Protein AF-A0A8T4YMQ1-F1 (afdb_monomer)

Structure (mmCIF, N/CA/C/O backbone):
data_AF-A0A8T4YMQ1-F1
#
_entry.id   AF-A0A8T4YMQ1-F1
#
loop_
_atom_site.group_PDB
_atom_site.id
_atom_site.type_symbol
_atom_site.label_atom_id
_atom_site.label_alt_id
_atom_site.label_comp_id
_atom_site.label_asym_id
_atom_site.label_entity_id
_atom_site.label_seq_id
_atom_site.pdbx_PDB_ins_code
_atom_site.Cartn_x
_atom_site.Cartn_y
_atom_site.Cartn_z
_atom_site.occupancy
_atom_site.B_iso_or_equiv
_atom_site.auth_seq_id
_atom_site.auth_comp_id
_atom_site.auth_asym_id
_atom_site.auth_atom_id
_atom_site.pdbx_PDB_model_num
ATOM 1 N N . MET A 1 1 ? -55.811 31.819 -34.730 1.00 54.09 1 MET A N 1
ATOM 2 C CA . MET A 1 1 ? -54.426 31.573 -35.201 1.00 54.09 1 MET A CA 1
ATOM 3 C C . MET A 1 1 ? -54.464 30.819 -36.521 1.00 54.09 1 MET A C 1
ATOM 5 O O . MET A 1 1 ? -55.222 29.864 -36.634 1.00 54.09 1 MET A O 1
ATOM 9 N N . LYS A 1 2 ? -53.715 31.269 -37.536 1.00 55.06 2 LYS A N 1
ATOM 10 C CA . LYS A 1 2 ? -53.659 30.602 -38.849 1.00 55.06 2 LYS A CA 1
ATOM 11 C C . LYS A 1 2 ? -52.972 29.236 -38.677 1.00 55.06 2 LYS A C 1
ATOM 13 O O . LYS A 1 2 ? -51.932 29.179 -38.029 1.00 55.06 2 LYS A O 1
ATOM 18 N N . LYS A 1 3 ? -53.533 28.169 -39.266 1.00 50.53 3 LYS A N 1
ATOM 19 C CA . LYS A 1 3 ? -53.013 26.779 -39.247 1.00 50.53 3 LYS A CA 1
ATOM 20 C C . LYS A 1 3 ? -51.470 26.625 -39.308 1.00 50.53 3 LYS A C 1
ATOM 22 O O . LYS A 1 3 ? -50.974 25.787 -38.560 1.00 50.53 3 LYS A O 1
ATOM 27 N N . PRO A 1 4 ? -50.691 27.421 -40.075 1.00 59.78 4 PRO A N 1
ATOM 28 C CA . PRO A 1 4 ? -49.224 27.312 -40.068 1.00 59.78 4 PRO A CA 1
ATOM 29 C C . PRO A 1 4 ? -48.545 27.658 -38.731 1.00 59.78 4 PRO A C 1
ATOM 31 O O . PRO A 1 4 ? -47.514 27.079 -38.412 1.00 59.78 4 PRO A O 1
ATOM 34 N N . VAL A 1 5 ? -49.120 28.547 -37.913 1.00 65.06 5 VAL A N 1
ATOM 35 C CA . VAL A 1 5 ? -48.520 28.957 -36.625 1.00 65.06 5 VAL A CA 1
ATOM 36 C C . VAL A 1 5 ? -48.654 27.856 -35.572 1.00 65.06 5 VAL A C 1
ATOM 38 O O . VAL A 1 5 ? -47.758 27.668 -34.757 1.00 65.06 5 VAL A O 1
ATOM 41 N N . ILE A 1 6 ? -49.752 27.095 -35.616 1.00 68.94 6 ILE A N 1
ATOM 42 C CA . ILE A 1 6 ? -49.962 25.951 -34.719 1.00 68.94 6 ILE A CA 1
ATOM 43 C C . ILE A 1 6 ? -48.969 24.841 -35.066 1.00 68.94 6 ILE A C 1
ATOM 45 O O . ILE A 1 6 ? -48.294 24.359 -34.170 1.00 68.94 6 ILE A O 1
ATOM 49 N N . ALA A 1 7 ? -48.800 24.513 -36.352 1.00 68.75 7 ALA A N 1
ATOM 50 C CA . ALA A 1 7 ? -47.840 23.497 -36.786 1.00 68.75 7 ALA A CA 1
ATOM 51 C C . ALA A 1 7 ? -46.390 23.844 -36.398 1.00 68.75 7 ALA A C 1
ATOM 53 O O . ALA A 1 7 ? -45.648 22.970 -35.958 1.00 68.75 7 ALA A O 1
ATOM 54 N N . MET A 1 8 ? -46.008 25.122 -36.498 1.00 67.06 8 MET A N 1
ATOM 55 C CA . MET A 1 8 ? -44.678 25.585 -36.100 1.00 67.06 8 MET A CA 1
ATOM 56 C C . MET A 1 8 ? -44.476 25.502 -34.580 1.00 67.06 8 MET A C 1
ATOM 58 O O . MET A 1 8 ? -43.445 25.017 -34.134 1.00 67.06 8 MET A O 1
ATOM 62 N N . LEU A 1 9 ? -45.478 25.879 -33.778 1.00 65.69 9 LEU A N 1
ATOM 63 C CA . LEU A 1 9 ? -45.426 25.730 -32.318 1.00 65.69 9 LEU A CA 1
ATOM 64 C C . LEU A 1 9 ? -45.374 24.258 -31.884 1.00 65.69 9 LEU A C 1
ATOM 66 O O . LEU A 1 9 ? -44.617 23.925 -30.978 1.00 65.69 9 LEU A O 1
ATOM 70 N N . THR A 1 10 ? -46.123 23.364 -32.536 1.00 67.31 10 THR A N 1
ATOM 71 C CA . THR A 1 10 ? -46.096 21.927 -32.215 1.00 67.31 10 THR A CA 1
ATOM 72 C C . THR A 1 10 ? -44.752 21.293 -32.580 1.00 67.31 10 THR A C 1
ATOM 74 O O . THR A 1 10 ? -44.217 20.522 -31.790 1.00 67.31 10 THR A O 1
ATOM 77 N N . ALA A 1 11 ? -44.161 21.661 -33.723 1.00 65.75 11 ALA A N 1
ATOM 78 C CA . ALA A 1 11 ? -42.834 21.188 -34.118 1.00 65.75 11 ALA A CA 1
ATOM 79 C C . ALA A 1 11 ? -41.735 21.677 -33.158 1.00 65.75 11 ALA A C 1
ATOM 81 O O . ALA A 1 11 ? -40.891 20.885 -32.744 1.00 65.75 11 ALA A O 1
ATOM 82 N N . THR A 1 12 ? -41.779 22.944 -32.731 1.00 63.06 12 THR A N 1
ATOM 83 C CA . THR A 1 12 ? -40.809 23.490 -31.768 1.00 63.06 12 THR A CA 1
ATOM 84 C C . THR A 1 12 ? -40.932 22.831 -30.396 1.00 63.06 12 THR A C 1
ATOM 86 O O . THR A 1 12 ? -39.914 22.505 -29.794 1.00 63.06 12 THR A O 1
ATOM 89 N N . VAL A 1 13 ? -42.150 22.567 -29.908 1.00 67.75 13 VAL A N 1
ATOM 90 C CA . VAL A 1 13 ? -42.347 21.861 -28.629 1.00 67.75 13 VAL A CA 1
ATOM 91 C C . VAL A 1 13 ? -41.792 20.439 -28.698 1.00 67.75 13 VAL A C 1
ATOM 93 O O . VAL A 1 13 ? -41.112 20.022 -27.766 1.00 67.75 13 VAL A O 1
ATOM 96 N N . ILE A 1 14 ? -41.988 19.714 -29.804 1.00 68.56 14 ILE A N 1
ATOM 97 C CA . ILE A 1 14 ? -41.432 18.363 -29.978 1.00 68.56 14 ILE A CA 1
ATOM 98 C C . ILE A 1 14 ? -39.895 18.402 -29.995 1.00 68.56 14 ILE A C 1
ATOM 100 O O . ILE A 1 14 ? -39.263 17.637 -29.271 1.00 68.56 14 ILE A O 1
ATOM 104 N N . VAL A 1 15 ? -39.279 19.331 -30.733 1.00 61.62 15 VAL A N 1
ATOM 105 C CA . VAL A 1 15 ? -37.809 19.459 -30.797 1.00 61.62 15 VAL A CA 1
ATOM 106 C C . VAL A 1 15 ? -37.204 19.852 -29.442 1.00 61.62 15 VAL A C 1
ATOM 108 O O . VAL A 1 15 ? -36.196 19.277 -29.037 1.00 61.62 15 VAL A O 1
ATOM 111 N N . VAL A 1 16 ? -37.840 20.758 -28.691 1.00 59.41 16 VAL A N 1
ATOM 112 C CA . VAL A 1 16 ? -37.402 21.132 -27.332 1.00 59.41 16 VAL A CA 1
ATOM 113 C C . VAL A 1 16 ? -37.597 19.978 -26.337 1.00 59.41 16 VAL A C 1
ATOM 115 O O . VAL A 1 16 ? -36.776 19.804 -25.440 1.00 59.41 16 VAL A O 1
ATOM 118 N N . SER A 1 17 ? -38.619 19.137 -26.530 1.00 59.69 17 SER A N 1
ATOM 119 C CA . SER A 1 17 ? -38.844 17.939 -25.705 1.00 59.69 17 SER A CA 1
ATOM 120 C C . SER A 1 17 ? -37.750 16.885 -25.900 1.00 59.69 17 SER A C 1
ATOM 122 O O . SER A 1 17 ? -37.324 16.266 -24.930 1.00 59.69 17 SER A O 1
ATOM 124 N N . PHE A 1 18 ? -37.258 16.707 -27.132 1.00 55.28 18 PHE A N 1
ATOM 125 C CA . PHE A 1 18 ? -36.148 15.791 -27.420 1.00 55.28 18 PHE A CA 1
ATOM 126 C C . PHE A 1 18 ? -34.787 16.345 -26.968 1.00 55.28 18 PHE A C 1
ATOM 128 O O . PHE A 1 18 ? -33.984 15.591 -26.424 1.00 55.28 18 PHE A O 1
ATOM 135 N N . LEU A 1 19 ? -34.550 17.657 -27.105 1.00 52.97 19 LEU A N 1
ATOM 136 C CA . LEU A 1 19 ? -33.328 18.310 -26.608 1.00 52.97 19 LEU A CA 1
ATOM 137 C C . LEU A 1 19 ? -33.226 18.288 -25.075 1.00 52.97 19 LEU A C 1
ATOM 139 O O . LEU A 1 19 ? -32.130 18.139 -24.535 1.00 52.97 19 LEU A O 1
ATOM 143 N N . GLY A 1 20 ? -34.356 18.387 -24.367 1.00 48.97 20 GLY A N 1
ATOM 144 C CA . GLY A 1 20 ? -34.393 18.286 -22.908 1.00 48.97 20 GLY A CA 1
ATOM 145 C C . GLY A 1 20 ? -33.883 16.938 -22.392 1.00 48.97 20 GLY A C 1
ATOM 146 O O . GLY A 1 20 ? -33.088 16.907 -21.462 1.00 48.97 20 GLY A O 1
ATOM 147 N N . VAL A 1 21 ? -34.257 15.821 -23.026 1.00 49.34 21 VAL A N 1
ATOM 148 C CA . VAL A 1 21 ? -33.824 14.479 -22.583 1.00 49.34 21 VAL A CA 1
ATOM 149 C C . VAL A 1 21 ? -32.328 14.247 -22.847 1.00 49.34 21 VAL A C 1
ATOM 151 O O . VAL A 1 21 ? -31.651 13.631 -22.024 1.00 49.34 21 VAL A O 1
ATOM 154 N N . SER A 1 22 ? -31.768 14.809 -23.926 1.00 47.97 22 SER A N 1
ATOM 155 C CA . SER A 1 22 ? -30.318 14.755 -24.176 1.00 47.97 22 SER A CA 1
ATOM 156 C C . SER A 1 22 ? -29.497 15.651 -23.241 1.00 47.97 22 SER A C 1
ATOM 158 O O . SER A 1 22 ? -28.359 15.316 -22.937 1.00 47.97 22 SER A O 1
ATOM 160 N N . LEU A 1 23 ? -30.061 16.764 -22.753 1.00 43.88 23 LEU A N 1
ATOM 161 C CA . LEU A 1 23 ? -29.373 17.686 -21.833 1.00 43.88 23 LEU A CA 1
ATOM 162 C C . LEU A 1 23 ? -29.416 17.230 -20.362 1.00 43.88 23 LEU A C 1
ATOM 164 O O . LEU A 1 23 ? -28.674 17.764 -19.543 1.00 43.88 23 LEU A O 1
ATOM 168 N N . PHE A 1 24 ? -30.251 16.236 -20.034 1.00 41.31 24 PHE A N 1
ATOM 169 C CA . PHE A 1 24 ? -30.356 15.624 -18.700 1.00 41.31 24 PHE A CA 1
ATOM 170 C C . PHE A 1 24 ? -30.042 14.124 -18.693 1.00 41.31 24 PHE A C 1
ATOM 172 O O . PHE A 1 24 ? -30.395 13.422 -17.746 1.00 41.31 24 PHE A O 1
ATOM 179 N N . SER A 1 25 ? -29.362 13.617 -19.723 1.00 35.53 25 SER A N 1
ATOM 180 C CA . SER A 1 25 ? -28.758 12.290 -19.643 1.00 35.53 25 SER A CA 1
ATOM 181 C C . SER A 1 25 ? -27.568 12.372 -18.687 1.00 35.53 25 SER A C 1
ATOM 183 O O . SER A 1 25 ? -26.440 12.624 -19.098 1.00 35.53 25 SER A O 1
ATOM 185 N N . GLN A 1 26 ? -27.829 12.212 -17.387 1.00 32.38 26 GLN A N 1
ATOM 186 C CA . GLN A 1 26 ? -26.787 11.788 -16.461 1.00 32.38 26 GLN A CA 1
ATOM 187 C C . GLN A 1 26 ? -26.251 10.471 -17.015 1.00 32.38 26 GLN A C 1
ATOM 189 O O . GLN A 1 26 ? -27.023 9.537 -17.240 1.00 32.38 26 GLN A O 1
ATOM 194 N N . THR A 1 27 ? -24.954 10.407 -17.295 1.00 35.75 27 THR A N 1
ATOM 195 C CA . THR A 1 27 ? -24.283 9.135 -17.539 1.00 35.75 27 THR A CA 1
ATOM 196 C C . THR A 1 27 ? -24.505 8.291 -16.292 1.00 35.75 27 THR A C 1
ATOM 198 O O . THR A 1 27 ? -23.909 8.551 -15.249 1.00 35.75 27 THR A O 1
ATOM 201 N N . VAL A 1 28 ? -25.436 7.342 -16.360 1.00 34.12 28 VAL A N 1
ATOM 202 C CA . VAL A 1 28 ? -25.609 6.348 -15.307 1.00 34.12 28 VAL A CA 1
ATOM 203 C C . VAL A 1 28 ? -24.351 5.497 -15.366 1.00 34.12 28 VAL A C 1
ATOM 205 O O . VAL A 1 28 ? -24.197 4.689 -16.279 1.00 34.12 28 VAL A O 1
ATOM 208 N N . GLN A 1 29 ? -23.416 5.744 -14.450 1.00 50.12 29 GLN A N 1
ATOM 209 C CA . GLN A 1 29 ? -22.261 4.879 -14.262 1.00 50.12 29 GLN A CA 1
ATOM 210 C C . GLN A 1 29 ? -22.806 3.491 -13.938 1.00 50.12 29 GLN A C 1
ATOM 212 O O . GLN A 1 29 ? -23.599 3.332 -13.004 1.00 50.12 29 GLN A O 1
ATOM 217 N N . ALA A 1 30 ? -22.464 2.504 -14.764 1.00 56.97 30 ALA A N 1
ATOM 218 C CA . ALA A 1 30 ? -22.796 1.128 -14.448 1.00 56.97 30 ALA A CA 1
ATOM 219 C C . ALA A 1 30 ? -22.155 0.807 -13.095 1.00 56.97 30 ALA A C 1
ATOM 221 O O . ALA A 1 30 ? -20.978 1.092 -12.886 1.00 56.97 30 ALA A O 1
ATOM 222 N N . ALA A 1 31 ? -22.946 0.279 -12.162 1.00 76.94 31 ALA A N 1
ATOM 223 C CA . ALA A 1 31 ? -22.395 -0.203 -10.907 1.00 76.94 31 ALA A CA 1
ATOM 224 C C . ALA A 1 31 ? -21.351 -1.281 -11.214 1.00 76.94 31 ALA A C 1
ATOM 226 O O . ALA A 1 31 ? -21.578 -2.122 -12.092 1.00 76.94 31 ALA A O 1
ATOM 227 N N . ASP A 1 32 ? -20.230 -1.251 -10.495 1.00 91.38 32 ASP A N 1
ATOM 228 C CA . ASP A 1 32 ? -19.186 -2.249 -10.674 1.00 91.38 32 ASP A CA 1
ATOM 229 C C . ASP A 1 32 ? -19.767 -3.674 -10.541 1.00 91.38 32 ASP A C 1
ATOM 231 O O . ASP A 1 32 ? -20.622 -3.928 -9.681 1.00 91.38 32 ASP A O 1
ATOM 235 N N . PRO A 1 33 ? -19.297 -4.638 -11.351 1.00 94.56 33 PRO A N 1
ATOM 236 C CA . PRO A 1 33 ? -19.770 -6.012 -11.281 1.00 94.56 33 PRO A CA 1
ATOM 237 C C . PRO A 1 33 ? -19.671 -6.604 -9.871 1.00 94.56 33 PRO A C 1
ATOM 239 O O . PRO A 1 33 ? -18.627 -6.552 -9.225 1.00 94.56 33 PRO A O 1
ATOM 242 N N . THR A 1 34 ? -20.729 -7.277 -9.409 1.00 94.19 34 THR A N 1
ATOM 243 C CA . THR A 1 34 ? -20.731 -7.926 -8.083 1.00 94.19 34 THR A CA 1
ATOM 244 C C . THR A 1 34 ? -19.609 -8.950 -7.921 1.00 94.19 34 THR A C 1
ATOM 246 O O . THR A 1 34 ? -19.061 -9.091 -6.835 1.00 94.19 34 THR A O 1
ATOM 249 N N . ALA A 1 35 ? -19.218 -9.621 -9.009 1.00 96.00 35 ALA A N 1
ATOM 250 C CA . ALA A 1 35 ? -18.123 -10.590 -9.017 1.00 96.00 35 ALA A CA 1
ATOM 251 C C . ALA A 1 35 ? -16.736 -9.974 -8.753 1.00 96.00 35 ALA A C 1
ATOM 253 O O . ALA A 1 35 ? -15.778 -10.712 -8.540 1.00 96.00 35 ALA A O 1
ATOM 254 N N . TRP A 1 36 ? -16.604 -8.644 -8.784 1.00 97.56 36 TRP A N 1
ATOM 255 C CA . TRP A 1 36 ? -15.357 -7.967 -8.439 1.00 97.56 36 TRP A CA 1
ATOM 256 C C . TRP A 1 36 ? -15.126 -7.863 -6.940 1.00 97.56 36 TRP A C 1
ATOM 258 O O . TRP A 1 36 ? -14.026 -7.495 -6.555 1.00 97.56 36 TRP A O 1
ATOM 268 N N . TYR A 1 37 ? -16.118 -8.164 -6.103 1.00 98.12 37 TYR A N 1
ATOM 269 C CA . TYR A 1 37 ? -16.034 -7.912 -4.671 1.00 98.12 37 TYR A CA 1
ATOM 270 C C . TYR A 1 37 ? -16.446 -9.118 -3.844 1.00 98.12 37 TYR A C 1
ATOM 272 O O . TYR A 1 37 ? -17.265 -9.946 -4.253 1.00 98.12 37 TYR A O 1
ATOM 280 N N . MET A 1 38 ? -15.897 -9.187 -2.638 1.00 97.81 38 MET A N 1
ATOM 281 C CA . MET A 1 38 ? -16.233 -10.196 -1.653 1.00 97.81 38 MET A CA 1
ATOM 282 C C . MET A 1 38 ? -16.312 -9.578 -0.262 1.00 97.81 38 MET A C 1
ATOM 284 O O . MET A 1 38 ? -15.494 -8.744 0.098 1.00 97.81 38 MET A O 1
ATOM 288 N N . THR A 1 39 ? -17.282 -10.037 0.529 1.00 98.12 39 THR A N 1
ATOM 289 C CA . THR A 1 39 ? -17.375 -9.745 1.963 1.00 98.12 39 THR A CA 1
ATOM 290 C C . THR A 1 39 ? -17.305 -11.056 2.731 1.00 98.12 39 THR A C 1
ATOM 292 O O . THR A 1 39 ? -18.052 -11.990 2.426 1.00 98.12 39 THR A O 1
ATOM 295 N N . VAL A 1 40 ? -16.462 -11.109 3.758 1.00 98.38 40 VAL A N 1
ATOM 296 C CA . VAL A 1 40 ? -16.282 -12.264 4.638 1.00 98.38 40 VAL A CA 1
ATOM 297 C C . VAL A 1 40 ? -16.519 -11.838 6.083 1.00 98.38 40 VAL A C 1
ATOM 299 O O . VAL A 1 40 ? -15.904 -10.898 6.580 1.00 98.38 40 VAL A O 1
ATOM 302 N N . ASN A 1 41 ? -17.417 -12.542 6.774 1.00 97.88 41 ASN A N 1
ATOM 303 C CA . ASN A 1 41 ? -17.708 -12.285 8.184 1.00 97.88 41 ASN A CA 1
ATOM 304 C C . ASN A 1 41 ? -16.766 -13.084 9.091 1.00 97.88 41 ASN A C 1
ATOM 306 O O . ASN A 1 41 ? -16.548 -14.280 8.875 1.00 97.88 41 ASN A O 1
ATOM 310 N N . GLY A 1 42 ? -16.263 -12.429 10.131 1.00 97.25 42 GLY A N 1
ATOM 311 C CA . GLY A 1 42 ? -15.694 -13.072 11.304 1.00 97.25 42 GLY A CA 1
ATOM 312 C C . GLY A 1 42 ? -16.782 -13.650 12.205 1.00 97.25 42 GLY A C 1
ATOM 313 O O . GLY A 1 42 ? -17.967 -13.350 12.064 1.00 97.25 42 GLY A O 1
ATOM 314 N N . VAL A 1 43 ? -16.357 -14.507 13.124 1.00 96.06 43 VAL A N 1
ATOM 315 C CA . VAL A 1 43 ? -17.201 -15.270 14.052 1.00 96.06 43 VAL A CA 1
ATOM 316 C C . VAL A 1 43 ? -16.622 -15.287 15.473 1.00 96.06 43 VAL A C 1
ATOM 318 O O . VAL A 1 43 ? -17.025 -16.109 16.287 1.00 96.06 43 VAL A O 1
ATOM 321 N N . LEU A 1 44 ? -15.668 -14.404 15.793 1.00 95.06 44 LEU A N 1
ATOM 322 C CA . LEU A 1 44 ? -15.047 -14.317 17.122 1.00 95.06 44 LEU A CA 1
ATOM 323 C C . LEU A 1 44 ? -16.078 -14.095 18.245 1.00 95.06 44 LEU A C 1
ATOM 325 O O . LEU A 1 44 ? -15.938 -14.654 19.324 1.00 95.06 44 LEU A O 1
ATOM 329 N N . ASP A 1 45 ? -17.132 -13.324 17.993 1.00 93.88 45 ASP A N 1
ATOM 330 C CA . ASP A 1 45 ? -18.218 -13.056 18.950 1.00 93.88 45 ASP A CA 1
ATOM 331 C C . ASP A 1 45 ? -19.110 -14.264 19.279 1.00 93.88 45 ASP A C 1
ATOM 333 O O . ASP A 1 45 ? -19.838 -14.251 20.273 1.00 93.88 45 ASP A O 1
ATOM 337 N N . SER A 1 46 ? -19.055 -15.310 18.457 1.00 92.38 46 SER A N 1
ATOM 338 C CA . SER A 1 46 ? -19.829 -16.545 18.614 1.00 92.38 46 SER A CA 1
ATOM 339 C C . SER A 1 46 ? -18.953 -17.796 18.738 1.00 92.38 46 SER A C 1
ATOM 341 O O . SER A 1 46 ? -19.480 -18.896 18.925 1.00 92.38 46 SER A O 1
ATOM 343 N N . ASP A 1 47 ? -17.627 -17.648 18.670 1.00 88.19 47 ASP A N 1
ATOM 344 C CA . ASP A 1 47 ? -16.679 -18.747 18.818 1.00 88.19 47 ASP A CA 1
ATOM 345 C C . ASP A 1 47 ? -16.652 -19.244 20.267 1.00 88.19 47 ASP A C 1
ATOM 347 O O . ASP A 1 47 ? -16.506 -18.485 21.223 1.00 88.19 47 ASP A O 1
ATOM 351 N N . THR A 1 48 ? -16.780 -20.557 20.444 1.00 81.50 48 THR A N 1
ATOM 352 C CA . THR A 1 48 ? -16.868 -21.175 21.774 1.00 81.50 48 THR A CA 1
ATOM 353 C C . THR A 1 48 ? -15.506 -21.569 22.352 1.00 81.50 48 THR A C 1
ATOM 355 O O . THR A 1 48 ? -15.453 -22.148 23.438 1.00 81.50 48 THR A O 1
ATOM 358 N N . TYR A 1 49 ? -14.398 -21.323 21.640 1.00 72.38 49 TYR A N 1
ATOM 359 C CA . TYR A 1 49 ? -13.056 -21.621 22.141 1.00 72.38 49 TYR A CA 1
ATOM 360 C C . TYR A 1 49 ? -12.552 -20.478 23.027 1.00 72.38 49 TYR A C 1
ATOM 362 O O . TYR A 1 49 ? -12.238 -19.383 22.572 1.00 72.38 49 TYR A O 1
ATOM 370 N N . VAL A 1 50 ? -12.448 -20.760 24.324 1.00 64.88 50 VAL A N 1
ATOM 371 C CA . VAL A 1 50 ? -12.107 -19.776 25.359 1.00 64.88 50 VAL A CA 1
ATOM 372 C C . VAL A 1 50 ? -10.589 -19.644 25.494 1.00 64.88 50 VAL A C 1
ATOM 374 O O . VAL A 1 50 ? -9.997 -20.242 26.388 1.00 64.88 50 VAL A O 1
ATOM 377 N N . LEU A 1 51 ? -9.946 -18.902 24.589 1.00 77.25 51 LEU A N 1
ATOM 378 C CA . LEU A 1 51 ? -8.522 -18.531 24.698 1.00 77.25 51 LEU A CA 1
ATOM 379 C C . LEU A 1 51 ? -8.208 -17.104 24.208 1.00 77.25 51 LEU A C 1
ATOM 381 O O . LEU A 1 51 ? -7.042 -16.734 24.133 1.00 77.25 51 LEU A O 1
ATOM 385 N N . TYR A 1 52 ? -9.220 -16.293 23.884 1.00 86.50 52 TYR A N 1
ATOM 386 C CA . TYR A 1 52 ? -9.021 -14.907 23.456 1.00 86.50 52 TYR A CA 1
ATOM 387 C C . TYR A 1 52 ? -9.113 -13.960 24.668 1.00 86.50 52 TYR A C 1
ATOM 389 O O . TYR A 1 52 ? -10.187 -13.880 25.266 1.00 86.50 52 TYR A O 1
ATOM 397 N N . PRO A 1 53 ? -8.025 -13.277 25.077 1.00 91.44 53 PRO A N 1
ATOM 398 C CA . PRO A 1 53 ? -7.987 -12.550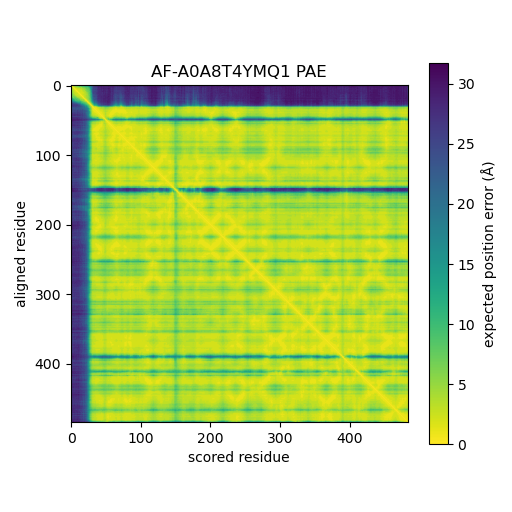 26.351 1.00 91.44 53 PRO A CA 1
ATOM 399 C C . PRO A 1 53 ? -8.668 -11.171 26.318 1.00 91.44 53 PRO A C 1
ATOM 401 O O . PRO A 1 53 ? -8.817 -10.547 27.366 1.00 91.44 53 PRO A O 1
ATOM 404 N N . TYR A 1 54 ? -9.102 -10.714 25.141 1.00 93.94 54 TYR A N 1
ATOM 405 C CA . TYR A 1 54 ? -9.738 -9.411 24.927 1.00 93.94 54 TYR A CA 1
ATOM 406 C C . TYR A 1 54 ? -11.224 -9.546 24.570 1.00 93.94 54 TYR A C 1
ATOM 408 O O . TYR A 1 54 ? -11.776 -10.646 24.502 1.00 93.94 54 TYR A O 1
ATOM 416 N N . ALA A 1 55 ? -11.902 -8.421 24.325 1.00 93.56 55 ALA A N 1
ATOM 417 C CA . ALA A 1 55 ? -13.314 -8.416 23.954 1.00 93.56 55 ALA A CA 1
ATOM 418 C C . ALA A 1 55 ? -13.568 -9.255 22.689 1.00 93.56 55 ALA A C 1
ATOM 420 O O . ALA A 1 55 ? -13.024 -8.968 21.621 1.00 93.56 55 ALA A O 1
ATOM 421 N N . SER A 1 56 ? -14.423 -10.271 22.787 1.00 94.00 56 SER A N 1
ATOM 422 C CA . SER A 1 56 ? -14.776 -11.146 21.664 1.00 94.00 56 SER A CA 1
ATOM 423 C C . SER A 1 56 ? -15.789 -10.458 20.745 1.00 94.00 56 SER A C 1
ATOM 425 O O . SER A 1 56 ? -16.990 -10.693 20.827 1.00 94.00 56 SER A O 1
ATOM 427 N N . LYS A 1 57 ? -15.308 -9.546 19.898 1.00 95.31 57 LYS A N 1
ATOM 428 C CA . LYS A 1 57 ? -16.101 -8.869 18.865 1.00 95.31 57 LYS A CA 1
ATOM 429 C C . LYS A 1 57 ? -15.564 -9.236 17.489 1.00 95.31 57 LYS A C 1
ATOM 431 O O . LYS A 1 57 ? -14.351 -9.278 17.292 1.00 95.31 57 LYS A O 1
ATOM 436 N N . SER A 1 58 ? -16.468 -9.493 16.553 1.00 96.44 58 SER A N 1
ATOM 437 C CA . SER A 1 58 ? -16.110 -9.940 15.210 1.00 96.44 58 SER A CA 1
ATOM 438 C C . SER A 1 58 ? -15.669 -8.792 14.308 1.00 96.44 58 SER A C 1
ATOM 440 O O . SER A 1 58 ? -16.219 -7.689 14.352 1.00 96.44 58 SER A O 1
ATOM 442 N N . LEU A 1 59 ? -14.688 -9.100 13.464 1.00 97.50 59 LEU A N 1
ATOM 443 C CA . LEU A 1 59 ? -14.298 -8.300 12.313 1.00 97.50 59 LEU A CA 1
ATOM 444 C C . LEU A 1 59 ? -15.048 -8.800 11.073 1.00 97.50 59 LEU A C 1
ATOM 446 O O . LEU A 1 59 ? -15.314 -9.993 10.950 1.00 97.50 59 LEU A O 1
ATOM 450 N N . LYS A 1 60 ? -15.379 -7.921 10.140 1.00 98.19 60 LYS A N 1
ATOM 451 C CA . LYS A 1 60 ? -15.927 -8.245 8.824 1.00 98.19 60 LYS A CA 1
ATOM 452 C C . LYS A 1 60 ? -15.080 -7.528 7.782 1.00 98.19 60 LYS A C 1
ATOM 454 O O . LYS A 1 60 ? -14.775 -6.354 7.935 1.00 98.19 60 LYS A O 1
ATOM 459 N N . VAL A 1 61 ? -14.699 -8.258 6.742 1.00 98.38 61 VAL A N 1
ATOM 460 C CA . VAL A 1 61 ? -13.714 -7.804 5.759 1.00 98.38 61 VAL A CA 1
ATOM 461 C C . VAL A 1 61 ? -14.364 -7.774 4.389 1.00 98.38 61 VAL A C 1
ATOM 463 O O . VAL A 1 61 ? -14.880 -8.798 3.936 1.00 98.38 61 VAL A O 1
ATOM 466 N N . GLY A 1 62 ? -14.345 -6.619 3.739 1.00 98.31 62 GLY A N 1
ATOM 467 C CA . GLY A 1 62 ? -14.661 -6.460 2.329 1.00 98.31 62 GLY A CA 1
ATOM 468 C C . GLY A 1 62 ? -13.379 -6.282 1.530 1.00 98.31 62 GLY A C 1
ATOM 469 O O . GLY A 1 62 ? -12.432 -5.667 2.008 1.00 98.31 62 GLY A O 1
ATOM 470 N N . PHE A 1 63 ? -13.320 -6.847 0.330 1.00 98.44 63 PHE A N 1
ATOM 471 C CA . PHE A 1 63 ? -12.199 -6.634 -0.579 1.00 98.44 63 PHE A CA 1
ATOM 472 C C . PHE A 1 63 ? -12.607 -6.794 -2.042 1.00 98.44 63 PHE A C 1
ATOM 474 O O . PHE A 1 63 ? -13.623 -7.425 -2.361 1.00 98.44 63 PHE A O 1
ATOM 481 N N . SER A 1 64 ? -11.798 -6.229 -2.934 1.00 98.31 64 SER A N 1
ATOM 482 C CA . SER A 1 64 ? -11.988 -6.293 -4.378 1.00 98.31 64 SER A CA 1
ATOM 483 C C . SER A 1 64 ? -11.025 -7.273 -5.051 1.00 98.31 64 SER A C 1
ATOM 485 O O . SER A 1 64 ? -10.000 -7.675 -4.496 1.00 98.31 64 SER A O 1
ATOM 487 N N . LYS A 1 65 ? -11.314 -7.622 -6.309 1.00 98.19 65 LYS A N 1
ATOM 488 C CA . LYS A 1 65 ? -10.408 -8.388 -7.169 1.00 98.19 65 LYS A CA 1
ATOM 489 C C . LYS A 1 65 ? -9.086 -7.667 -7.409 1.00 98.19 65 LYS A C 1
ATOM 491 O O . LYS A 1 65 ? -8.125 -8.343 -7.735 1.00 98.19 65 LYS A O 1
ATOM 496 N N . PHE A 1 66 ? -9.029 -6.345 -7.243 1.00 98.38 66 PHE A N 1
ATOM 497 C CA . PHE A 1 66 ? -7.842 -5.512 -7.460 1.00 98.38 66 PHE A CA 1
ATOM 498 C C . PHE A 1 66 ? -6.932 -5.436 -6.226 1.00 98.38 66 PHE A C 1
ATOM 500 O O . PHE A 1 66 ? -5.826 -4.909 -6.315 1.00 98.38 66 PHE A O 1
ATOM 507 N N . GLY A 1 67 ? -7.372 -5.989 -5.088 1.00 97.06 67 GLY A N 1
ATOM 508 C CA . GLY A 1 67 ? -6.589 -6.028 -3.852 1.00 97.06 67 GLY A CA 1
ATOM 509 C C . GLY A 1 67 ? -6.888 -4.917 -2.852 1.00 97.06 67 GLY A C 1
ATOM 510 O O . GLY A 1 67 ? -6.240 -4.868 -1.811 1.00 97.06 67 GLY A O 1
ATOM 511 N N . GLU A 1 68 ? -7.854 -4.045 -3.141 1.00 97.12 68 GLU A N 1
ATOM 512 C CA . GLU A 1 68 ? -8.340 -3.039 -2.190 1.00 97.12 68 GLU A CA 1
ATOM 513 C C . GLU A 1 68 ? -9.150 -3.746 -1.095 1.00 97.12 68 GLU A C 1
ATOM 515 O O . GLU A 1 68 ? -9.947 -4.639 -1.398 1.00 97.12 68 GLU A O 1
ATOM 520 N N . LEU A 1 69 ? -9.014 -3.332 0.164 1.00 97.44 69 LEU A N 1
ATOM 521 C CA . LEU A 1 69 ? -9.807 -3.825 1.295 1.00 97.44 69 LEU A CA 1
ATOM 522 C C . LEU A 1 69 ? -11.153 -3.091 1.387 1.00 97.44 69 LEU A C 1
ATOM 524 O O . LEU A 1 69 ? -11.491 -2.522 2.422 1.00 97.44 69 LEU A O 1
ATOM 528 N N . ILE A 1 70 ? -11.901 -3.081 0.276 1.00 97.75 70 ILE A N 1
ATOM 529 C CA . ILE A 1 70 ? -13.250 -2.514 0.154 1.00 97.75 70 ILE A CA 1
ATOM 530 C C . ILE A 1 70 ? -14.129 -3.419 -0.730 1.00 97.75 70 ILE A C 1
ATOM 532 O O . ILE A 1 70 ? -13.805 -3.690 -1.885 1.00 97.75 70 ILE A O 1
ATOM 536 N N . ASP A 1 71 ? -15.291 -3.836 -0.221 1.00 97.75 71 ASP A N 1
ATOM 537 C CA . ASP A 1 71 ? -16.452 -4.308 -0.989 1.00 97.75 71 ASP A CA 1
ATOM 538 C C . ASP A 1 71 ? -17.402 -3.128 -1.226 1.00 97.75 71 ASP A C 1
ATOM 540 O O . ASP A 1 71 ? -18.232 -2.777 -0.381 1.00 97.75 71 ASP A O 1
ATOM 544 N N . SER A 1 72 ? -17.308 -2.524 -2.412 1.00 96.06 72 SER A N 1
ATOM 545 C CA . SER A 1 72 ? -18.125 -1.362 -2.780 1.00 96.06 72 SER A CA 1
ATOM 546 C C . SER A 1 72 ? -19.613 -1.689 -2.913 1.00 96.06 72 SER A C 1
ATOM 548 O O . SER A 1 72 ? -20.453 -0.808 -2.748 1.00 96.06 72 SER A O 1
ATOM 550 N N . ASN A 1 73 ? -19.992 -2.939 -3.187 1.00 94.38 73 ASN A N 1
ATOM 551 C CA . ASN A 1 73 ? -21.411 -3.281 -3.314 1.00 94.38 73 ASN A CA 1
ATOM 552 C C . ASN A 1 73 ? -22.114 -3.307 -1.960 1.00 94.38 73 ASN A C 1
ATOM 554 O O . ASN A 1 73 ? -23.322 -3.071 -1.887 1.00 94.38 73 ASN A O 1
ATOM 558 N N . ARG A 1 74 ? -21.367 -3.614 -0.895 1.00 95.44 74 ARG A N 1
ATOM 559 C CA . ARG A 1 74 ? -21.891 -3.701 0.471 1.00 95.44 74 ARG A CA 1
ATOM 560 C C . ARG A 1 74 ? -21.459 -2.561 1.384 1.00 95.44 74 ARG A C 1
ATOM 562 O O . ARG A 1 74 ? -22.042 -2.453 2.457 1.00 95.44 74 ARG A O 1
ATOM 569 N N . ASN A 1 75 ? -20.514 -1.729 0.946 1.00 96.81 75 ASN A N 1
ATOM 570 C CA . ASN A 1 75 ? -19.877 -0.680 1.747 1.00 96.81 75 ASN A CA 1
ATOM 571 C C . ASN A 1 75 ? -19.229 -1.269 3.000 1.00 96.81 75 ASN A C 1
ATOM 573 O O . ASN A 1 75 ? -19.547 -0.891 4.118 1.00 96.81 75 ASN A O 1
ATOM 577 N N . VAL A 1 76 ? -18.377 -2.268 2.787 1.00 97.88 76 VAL A N 1
ATOM 578 C CA . VAL A 1 76 ? -17.627 -2.922 3.858 1.00 97.88 76 VAL A CA 1
ATOM 579 C C . VAL A 1 76 ? -16.157 -2.849 3.501 1.00 97.88 76 VAL A C 1
ATOM 581 O O . VAL A 1 76 ? -15.783 -3.275 2.415 1.00 97.88 76 VAL A O 1
ATOM 584 N N . GLY A 1 77 ? -15.336 -2.349 4.405 1.00 97.69 77 GLY A N 1
ATOM 585 C CA . GLY A 1 77 ? -13.889 -2.412 4.347 1.00 97.69 77 GLY A CA 1
ATOM 586 C C . GLY A 1 77 ? -13.364 -3.301 5.462 1.00 97.69 77 GLY A C 1
ATOM 587 O O . GLY A 1 77 ? -13.316 -4.523 5.314 1.00 97.69 77 GLY A O 1
ATOM 588 N N . LEU A 1 78 ? -13.032 -2.705 6.604 1.00 97.56 78 LEU A N 1
ATOM 589 C CA . LEU A 1 78 ? -12.510 -3.399 7.785 1.00 97.56 78 LEU A CA 1
ATOM 590 C C . LEU A 1 78 ? -13.457 -3.201 8.982 1.00 97.56 78 LEU A C 1
ATOM 592 O O . LEU A 1 78 ? -13.092 -2.659 10.024 1.00 97.56 78 LEU A O 1
ATOM 596 N N . GLU A 1 79 ? -14.716 -3.604 8.803 1.00 98.31 79 GLU A N 1
ATOM 597 C CA . GLU A 1 79 ? -15.809 -3.344 9.739 1.00 98.31 79 GLU A CA 1
ATOM 598 C C . GLU A 1 79 ? -15.649 -4.142 11.042 1.00 98.31 79 GLU A C 1
ATOM 600 O O . GLU A 1 79 ? -15.768 -5.368 11.080 1.00 98.31 79 GLU A O 1
ATOM 605 N N . TYR A 1 80 ? -15.455 -3.444 12.153 1.00 98.25 80 TYR A N 1
ATOM 606 C CA . TYR A 1 80 ? -15.339 -4.015 13.485 1.00 98.25 80 TYR A CA 1
ATOM 607 C C . TYR A 1 80 ? -16.618 -3.826 14.294 1.00 98.25 80 TYR A C 1
ATOM 609 O O . TYR A 1 80 ? -17.108 -2.707 14.484 1.00 98.25 80 TYR A O 1
ATOM 617 N N . ALA A 1 81 ? -17.147 -4.943 14.802 1.00 95.75 81 ALA A N 1
ATOM 618 C CA . ALA A 1 81 ? -18.284 -5.001 15.719 1.00 95.75 81 ALA A CA 1
ATOM 619 C C . ALA A 1 81 ? -19.574 -4.312 15.223 1.00 95.75 81 ALA A C 1
ATOM 621 O O . ALA A 1 81 ? -20.425 -3.949 16.037 1.00 95.75 81 ALA A O 1
ATOM 622 N N . GLY A 1 82 ? -19.710 -4.078 13.912 1.00 94.88 82 GLY A N 1
ATOM 623 C CA . GLY A 1 82 ? -20.791 -3.262 13.349 1.00 94.88 82 GLY A CA 1
ATOM 624 C C . GLY A 1 82 ? -20.769 -1.796 13.799 1.00 94.88 82 GLY A C 1
ATOM 625 O O . GLY A 1 82 ? -21.793 -1.122 13.723 1.00 94.88 82 GLY A O 1
ATOM 626 N N . ALA A 1 83 ? -19.635 -1.310 14.314 1.00 95.94 83 ALA A N 1
ATOM 627 C CA . ALA A 1 83 ? -19.520 -0.003 14.959 1.00 95.94 83 ALA A CA 1
ATOM 628 C C . ALA A 1 83 ? -18.524 0.938 14.268 1.00 95.94 83 ALA A C 1
ATOM 630 O O . ALA A 1 83 ? -18.742 2.155 14.262 1.00 95.94 83 ALA A O 1
ATOM 631 N N . ARG A 1 84 ? -17.433 0.408 13.709 1.00 96.25 84 ARG A N 1
ATOM 632 C CA . ARG A 1 84 ? -16.403 1.176 12.993 1.00 96.25 84 ARG A CA 1
ATOM 633 C C . ARG A 1 84 ? -15.985 0.445 11.735 1.00 96.25 84 ARG A C 1
ATOM 635 O O . ARG A 1 84 ? -15.899 -0.771 11.760 1.00 96.25 84 ARG A O 1
ATOM 642 N N . ASP A 1 85 ? -15.722 1.191 10.676 1.00 97.75 85 ASP A N 1
ATOM 643 C CA . ASP A 1 85 ? -15.105 0.686 9.456 1.00 97.75 85 ASP A CA 1
ATOM 644 C C . ASP A 1 85 ? -14.177 1.791 8.942 1.00 97.75 85 ASP A C 1
ATOM 646 O O . ASP A 1 85 ? -14.692 2.818 8.511 1.00 97.75 85 ASP A O 1
ATOM 650 N N . PRO A 1 86 ? -12.848 1.656 9.071 1.00 97.12 86 PRO A N 1
ATOM 651 C CA . PRO A 1 86 ? -11.917 2.727 8.731 1.00 97.12 86 PRO A CA 1
ATOM 652 C C . PRO A 1 86 ? -11.743 2.933 7.222 1.00 97.12 86 PRO A C 1
ATOM 654 O O . PRO A 1 86 ? -11.222 3.970 6.838 1.00 97.12 86 PRO A O 1
ATOM 657 N N . PHE A 1 87 ? -12.154 1.978 6.378 1.00 97.56 87 PHE A N 1
ATOM 658 C CA . PHE A 1 87 ? -11.960 2.050 4.921 1.00 97.56 87 PHE A CA 1
ATOM 659 C C . PHE A 1 87 ? -13.268 2.250 4.148 1.00 97.56 87 PHE A C 1
ATOM 661 O O . PHE A 1 87 ? -13.248 2.630 2.980 1.00 97.56 87 PHE A O 1
ATOM 668 N N . ALA A 1 88 ? -14.412 2.000 4.789 1.00 96.50 88 ALA A N 1
ATOM 669 C CA . ALA A 1 88 ? -15.742 2.250 4.242 1.00 96.50 88 ALA A CA 1
ATOM 670 C C . ALA A 1 88 ? -16.658 2.892 5.298 1.00 96.50 88 ALA A C 1
ATOM 672 O O . ALA A 1 88 ? -17.761 2.418 5.561 1.00 96.50 88 ALA A O 1
ATOM 673 N N . ALA A 1 89 ? -16.191 3.958 5.952 1.00 94.81 89 ALA A N 1
ATOM 674 C CA . ALA A 1 89 ? -16.950 4.623 7.004 1.00 94.81 89 ALA A CA 1
ATOM 675 C C . ALA A 1 89 ? -18.238 5.299 6.469 1.00 94.81 89 ALA A C 1
ATOM 677 O O . ALA A 1 89 ? -18.229 5.935 5.409 1.00 94.81 89 ALA A O 1
ATOM 678 N N . PRO A 1 90 ? -19.345 5.286 7.239 1.00 94.94 90 PRO A N 1
ATOM 679 C CA . PRO A 1 90 ? -19.534 4.599 8.519 1.00 94.94 90 PRO A CA 1
ATOM 680 C C . PRO A 1 90 ? -19.817 3.096 8.354 1.00 94.94 90 PRO A C 1
ATOM 682 O O . PRO A 1 90 ? -20.311 2.666 7.323 1.00 94.94 90 PRO A O 1
ATOM 685 N N . ALA A 1 91 ? -19.618 2.322 9.427 1.00 95.56 91 ALA A N 1
ATOM 686 C CA . ALA A 1 91 ? -19.932 0.893 9.448 1.00 95.56 91 ALA A CA 1
ATOM 687 C C . ALA A 1 91 ? -21.366 0.571 8.978 1.00 95.56 91 ALA A C 1
ATOM 689 O O . ALA A 1 91 ? -22.336 1.241 9.354 1.00 95.56 91 ALA A O 1
ATOM 690 N N . GLY A 1 92 ? -21.498 -0.528 8.234 1.00 93.31 92 GLY A N 1
ATOM 691 C CA . GLY A 1 92 ? -22.750 -0.956 7.623 1.00 93.31 92 GLY A CA 1
ATOM 692 C C . GLY A 1 92 ? -22.990 -0.342 6.236 1.00 93.31 92 GLY A C 1
ATOM 693 O O . GLY A 1 92 ? -22.139 0.329 5.674 1.00 93.31 92 GLY A O 1
ATOM 694 N N . PRO A 1 93 ? -24.176 -0.555 5.642 1.00 93.12 93 PRO A N 1
ATOM 695 C CA . PRO A 1 93 ? -24.399 -0.255 4.226 1.00 93.12 93 PRO A CA 1
ATOM 696 C C . PRO A 1 93 ? -24.557 1.242 3.910 1.00 93.12 93 PRO A C 1
ATOM 698 O O . PRO A 1 93 ? -24.713 1.605 2.745 1.00 93.12 93 PRO A O 1
ATOM 701 N N . SER A 1 94 ? -24.606 2.116 4.916 1.00 94.12 94 SER A N 1
ATOM 702 C CA . SER A 1 94 ? -24.818 3.555 4.728 1.00 94.12 94 SER A CA 1
ATOM 703 C C . SER A 1 94 ? -23.534 4.286 4.355 1.00 94.12 94 SER A C 1
ATOM 705 O O . SER A 1 94 ? -22.463 3.904 4.797 1.00 94.12 94 SER A O 1
ATOM 707 N N . ILE A 1 95 ? -23.662 5.394 3.628 1.00 94.19 95 ILE A N 1
ATOM 708 C CA . ILE A 1 95 ? -22.548 6.275 3.261 1.00 94.19 95 ILE A CA 1
ATOM 709 C C . ILE A 1 95 ? -22.802 7.642 3.899 1.00 94.19 95 ILE A C 1
ATOM 711 O O . ILE A 1 95 ? -23.922 8.158 3.823 1.00 94.19 95 ILE A O 1
ATOM 715 N N . ASP A 1 96 ? -21.783 8.255 4.508 1.00 94.00 96 ASP A N 1
ATOM 716 C CA . ASP A 1 96 ? -21.856 9.672 4.875 1.00 94.00 96 ASP A CA 1
ATOM 717 C C . ASP A 1 96 ? -21.514 10.538 3.659 1.00 94.00 96 ASP A C 1
ATOM 719 O O . ASP A 1 96 ? -20.410 11.062 3.532 1.00 94.00 96 ASP A O 1
ATOM 723 N N . GLU A 1 97 ? -22.492 10.726 2.773 1.00 93.38 97 GLU A N 1
ATOM 724 C CA . GLU A 1 97 ? -22.351 11.523 1.543 1.00 93.38 97 GLU A CA 1
ATOM 725 C C . GLU A 1 97 ? -21.862 12.963 1.787 1.00 93.38 97 GLU A C 1
ATOM 727 O O . GLU A 1 97 ? -21.350 13.618 0.879 1.00 93.38 97 GLU A O 1
ATOM 732 N N . SER A 1 98 ? -22.028 13.484 3.009 1.00 91.12 98 SER A N 1
ATOM 733 C CA . SER A 1 98 ? -21.604 14.841 3.359 1.00 91.12 98 SER A CA 1
ATOM 734 C C . SER A 1 98 ? -20.120 14.948 3.698 1.00 91.12 98 SER A C 1
ATOM 736 O O . SER A 1 98 ? -19.548 16.032 3.566 1.00 91.12 98 SER A O 1
ATOM 738 N N . ARG A 1 99 ? -19.504 13.849 4.150 1.00 92.06 99 ARG A N 1
ATOM 739 C CA . ARG A 1 99 ? -18.154 13.866 4.720 1.00 92.06 99 ARG A CA 1
ATOM 740 C C . ARG A 1 99 ? -17.220 12.848 4.091 1.00 92.06 99 ARG A C 1
ATOM 742 O O . ARG A 1 99 ? -16.110 13.231 3.744 1.00 92.06 99 ARG A O 1
ATOM 749 N N . LEU A 1 100 ? -17.691 11.619 3.914 1.00 94.56 100 LEU A N 1
ATOM 750 C CA . LEU A 1 100 ? -16.946 10.485 3.373 1.00 94.56 100 LEU A CA 1
ATOM 751 C C . LEU A 1 100 ? -17.721 9.821 2.217 1.00 94.56 100 LEU A C 1
ATOM 753 O O . LEU A 1 100 ? -18.078 8.644 2.303 1.00 94.56 100 LEU A O 1
ATOM 757 N N . PRO A 1 101 ? -18.044 10.557 1.132 1.00 95.81 101 PRO A N 1
ATOM 758 C CA . PRO A 1 101 ? -18.556 9.924 -0.078 1.00 95.81 101 PRO A CA 1
ATOM 759 C C . PRO A 1 101 ? -17.489 8.990 -0.668 1.00 95.81 101 PRO A C 1
ATOM 761 O O . PRO A 1 101 ? -16.305 9.306 -0.634 1.00 95.81 101 PRO A O 1
ATOM 764 N N . LYS A 1 102 ? -17.893 7.894 -1.315 1.00 95.88 102 LYS A N 1
ATOM 765 C CA . LYS A 1 102 ? -16.980 6.852 -1.837 1.00 95.88 102 LYS A CA 1
ATOM 766 C C . LYS A 1 102 ? -15.759 7.336 -2.615 1.00 95.88 102 LYS A C 1
ATOM 768 O O . LYS A 1 102 ? -14.707 6.718 -2.547 1.00 95.88 102 LYS A O 1
ATOM 773 N N . LYS A 1 103 ? -15.886 8.445 -3.348 1.00 94.62 103 LYS A N 1
ATOM 774 C CA . LYS A 1 103 ? -14.780 9.042 -4.109 1.00 94.62 103 LYS A CA 1
ATOM 775 C C . LYS A 1 103 ? -13.590 9.487 -3.251 1.00 94.62 103 LYS A C 1
ATOM 777 O O . LYS A 1 103 ? -12.563 9.824 -3.822 1.00 94.62 103 LYS A O 1
ATOM 782 N N . VAL A 1 104 ? -13.724 9.551 -1.925 1.00 92.88 104 VAL A N 1
ATOM 783 C CA . VAL A 1 104 ? -12.605 9.845 -1.019 1.00 92.88 104 VAL A CA 1
ATOM 784 C C . VAL A 1 104 ? -12.115 8.626 -0.245 1.00 92.88 104 VAL A C 1
ATOM 786 O O . VAL A 1 104 ? -11.153 8.767 0.481 1.00 92.88 104 VAL A O 1
ATOM 789 N N . TRP A 1 105 ? -12.691 7.435 -0.424 1.00 95.44 105 TRP A N 1
ATOM 790 C CA . TRP A 1 105 ? -12.180 6.231 0.235 1.00 95.44 105 TRP A CA 1
ATOM 791 C C . TRP A 1 105 ? -10.880 5.784 -0.447 1.00 95.44 105 TRP A C 1
ATOM 793 O O . TRP A 1 105 ? -10.902 5.135 -1.496 1.00 95.44 105 TRP A O 1
ATOM 803 N N . ILE A 1 106 ? -9.734 6.173 0.112 1.00 94.75 106 ILE A N 1
ATOM 804 C CA . ILE A 1 106 ? -8.418 5.826 -0.432 1.00 94.75 106 ILE A CA 1
ATOM 805 C C . ILE A 1 106 ? -7.889 4.589 0.293 1.00 94.75 106 ILE A C 1
ATOM 807 O O . ILE A 1 106 ? -7.443 4.668 1.428 1.00 94.75 106 ILE A O 1
ATOM 811 N N . ASN A 1 107 ? -7.915 3.433 -0.363 1.00 96.75 107 ASN A N 1
ATOM 812 C CA . ASN A 1 107 ? -7.320 2.204 0.158 1.00 96.75 107 ASN A CA 1
ATOM 813 C C . ASN A 1 107 ? -6.764 1.374 -0.998 1.00 96.75 107 ASN A C 1
ATOM 815 O O . ASN A 1 107 ? -7.445 1.235 -2.017 1.00 96.75 107 ASN A O 1
ATOM 819 N N . GLY A 1 108 ? -5.557 0.829 -0.833 1.00 97.12 108 GLY A N 1
ATOM 820 C CA . GLY A 1 108 ? -4.975 -0.127 -1.765 1.00 97.12 108 GLY A CA 1
ATOM 821 C C . GLY A 1 108 ? -3.454 -0.042 -1.871 1.00 97.12 108 GLY A C 1
ATOM 822 O O . GLY A 1 108 ? -2.751 0.076 -0.862 1.00 97.12 108 GLY A O 1
ATOM 823 N N . TRP A 1 109 ? -2.942 -0.157 -3.096 1.00 98.19 109 TRP A N 1
ATOM 824 C CA . TRP A 1 109 ? -1.507 -0.250 -3.377 1.00 98.19 109 TRP A CA 1
ATOM 825 C C . TRP A 1 109 ? -1.090 0.527 -4.630 1.00 98.19 109 TRP A C 1
ATOM 827 O O . TRP A 1 109 ? -1.915 0.863 -5.481 1.00 98.19 109 TRP A O 1
ATOM 837 N N . TYR A 1 110 ? 0.210 0.789 -4.737 1.00 98.12 110 TYR A N 1
ATOM 838 C CA . TYR A 1 110 ? 0.864 1.468 -5.854 1.00 98.12 110 TYR A CA 1
ATOM 839 C C . TYR A 1 110 ? 2.205 0.797 -6.171 1.00 98.12 110 TYR A C 1
ATOM 841 O O . TYR A 1 110 ? 2.882 0.307 -5.268 1.00 98.12 110 TYR A O 1
ATOM 849 N N . ILE A 1 111 ? 2.586 0.776 -7.444 1.00 98.75 111 ILE A N 1
ATOM 850 C CA . ILE A 1 111 ? 3.865 0.278 -7.944 1.00 98.75 111 ILE A CA 1
ATOM 851 C C . ILE A 1 111 ? 4.445 1.262 -8.966 1.00 98.75 111 ILE A C 1
ATOM 853 O O . ILE A 1 111 ? 3.721 1.763 -9.824 1.00 98.75 111 ILE A O 1
ATOM 857 N N . ASP A 1 112 ? 5.747 1.512 -8.885 1.00 98.31 112 ASP A N 1
ATOM 858 C CA . ASP A 1 112 ? 6.553 2.240 -9.871 1.00 98.31 112 ASP A CA 1
ATOM 859 C C . ASP A 1 112 ? 7.708 1.331 -10.304 1.00 98.31 112 ASP A C 1
ATOM 861 O O . ASP A 1 112 ? 8.391 0.740 -9.463 1.00 98.31 112 ASP A O 1
ATOM 865 N N . ILE A 1 113 ? 7.863 1.152 -11.614 1.00 98.69 113 ILE A N 1
ATOM 866 C CA . ILE A 1 113 ? 8.784 0.204 -12.235 1.00 98.69 113 ILE A CA 1
ATOM 867 C C . ILE A 1 113 ? 9.651 0.959 -13.235 1.00 98.69 113 ILE A C 1
ATOM 869 O O . ILE A 1 113 ? 9.173 1.423 -14.271 1.00 98.69 113 ILE A O 1
ATOM 873 N N . ARG A 1 114 ? 10.954 1.018 -12.964 1.00 98.31 114 ARG A N 1
ATOM 874 C CA . ARG A 1 114 ? 11.938 1.667 -13.835 1.00 98.31 114 ARG A CA 1
ATOM 875 C C . ARG A 1 114 ? 12.885 0.639 -14.412 1.00 98.31 114 ARG A C 1
ATOM 877 O O . ARG A 1 114 ? 13.454 -0.179 -13.687 1.00 98.31 114 ARG A O 1
ATOM 884 N N . TYR A 1 115 ? 13.064 0.690 -15.722 1.00 97.94 115 TYR A N 1
ATOM 885 C CA . TYR A 1 115 ? 13.968 -0.205 -16.431 1.00 97.94 115 TYR A CA 1
ATOM 886 C C . TYR A 1 115 ? 14.446 0.422 -17.738 1.00 97.94 115 TYR A C 1
ATOM 888 O O . TYR A 1 115 ? 14.032 1.520 -18.108 1.00 97.94 115 TYR A O 1
ATOM 896 N N . VAL A 1 116 ? 15.349 -0.266 -18.430 1.00 97.62 116 VAL A N 1
ATOM 897 C CA . VAL A 1 116 ? 15.804 0.131 -19.762 1.00 97.62 116 VAL A CA 1
ATOM 898 C C . VAL A 1 116 ? 15.363 -0.948 -20.741 1.00 97.62 116 VAL A C 1
ATOM 900 O O . VAL A 1 116 ? 15.745 -2.109 -20.589 1.00 97.62 116 VAL A O 1
ATOM 903 N N . HIS A 1 117 ? 14.549 -0.579 -21.724 1.00 97.38 117 HIS A N 1
ATOM 904 C CA . HIS A 1 117 ? 14.270 -1.424 -22.878 1.00 97.38 117 HIS A CA 1
ATOM 905 C C . HIS A 1 117 ? 15.395 -1.255 -23.907 1.00 97.38 117 HIS A C 1
ATOM 907 O O . HIS A 1 117 ? 15.890 -0.144 -24.106 1.00 97.38 117 HIS A O 1
ATOM 913 N N . GLU A 1 118 ? 15.788 -2.332 -24.580 1.00 95.69 118 GLU A N 1
ATOM 914 C CA . GLU A 1 118 ? 16.882 -2.323 -25.568 1.00 95.69 118 GLU A CA 1
ATOM 915 C C . GLU A 1 118 ? 16.582 -1.395 -26.753 1.00 95.69 118 GLU A C 1
ATOM 917 O O . GLU A 1 118 ? 17.455 -0.641 -27.181 1.00 95.69 118 GLU A O 1
ATOM 922 N N . ASP A 1 119 ? 15.332 -1.390 -27.224 1.00 94.25 119 ASP A N 1
ATOM 923 C CA . ASP A 1 119 ? 14.906 -0.571 -28.366 1.00 94.25 119 ASP A CA 1
ATOM 924 C C . ASP A 1 119 ? 14.163 0.716 -27.966 1.00 94.25 119 ASP A C 1
ATOM 926 O O . ASP A 1 119 ? 14.217 1.702 -28.696 1.00 94.25 119 ASP A O 1
ATOM 930 N N . TRP A 1 120 ? 13.474 0.732 -26.816 1.00 94.44 120 TRP A N 1
ATOM 931 C CA . TRP A 1 120 ? 12.600 1.854 -26.419 1.00 94.44 120 TRP A CA 1
ATOM 932 C C . TRP A 1 120 ? 13.315 2.830 -25.475 1.00 94.44 120 TRP A C 1
ATOM 934 O O . TRP A 1 120 ? 12.793 3.893 -25.150 1.00 94.44 120 TRP A O 1
ATOM 944 N N . GLY A 1 121 ? 14.528 2.478 -25.031 1.00 94.88 121 GLY A N 1
ATOM 945 C CA . GLY A 1 121 ? 15.314 3.274 -24.098 1.00 94.88 121 GLY A CA 1
ATOM 946 C C . GLY A 1 121 ? 14.806 3.184 -22.654 1.00 94.88 121 GLY A C 1
ATOM 947 O O . GLY A 1 121 ? 14.186 2.192 -22.270 1.00 94.88 121 GLY A O 1
ATOM 948 N N . PRO A 1 122 ? 15.116 4.181 -21.807 1.00 95.62 122 PRO A N 1
ATOM 949 C CA . PRO A 1 122 ? 14.648 4.226 -20.424 1.00 95.62 122 PRO A CA 1
ATOM 950 C C . PRO A 1 122 ? 13.121 4.301 -20.338 1.00 95.62 122 PRO A C 1
ATOM 952 O O . PRO A 1 122 ? 12.502 5.132 -20.998 1.00 95.62 122 PRO A O 1
ATOM 955 N N . ARG A 1 123 ? 12.529 3.469 -19.483 1.00 96.25 123 ARG A N 1
ATOM 956 C CA . ARG A 1 123 ? 11.081 3.351 -19.280 1.00 96.25 123 ARG A CA 1
ATOM 957 C C . ARG A 1 123 ? 10.720 3.566 -17.813 1.00 96.25 123 ARG A C 1
ATOM 959 O O . ARG A 1 123 ? 11.497 3.224 -16.914 1.00 96.25 123 ARG A O 1
ATOM 966 N N . ASN A 1 124 ? 9.530 4.114 -17.580 1.00 96.31 124 ASN A N 1
ATOM 967 C CA . ASN A 1 124 ? 8.922 4.231 -16.259 1.00 96.31 124 ASN A CA 1
ATOM 968 C C . ASN A 1 124 ? 7.440 3.859 -16.342 1.00 96.31 124 ASN A C 1
ATOM 970 O O . ASN A 1 124 ? 6.649 4.598 -16.925 1.00 96.31 124 ASN A O 1
ATOM 974 N N . VAL A 1 125 ? 7.077 2.729 -15.745 1.00 97.69 125 VAL A N 1
ATOM 975 C CA . VAL A 1 125 ? 5.704 2.228 -15.712 1.00 97.69 125 VAL A CA 1
ATOM 976 C C . VAL A 1 125 ? 5.212 2.271 -14.282 1.00 97.69 125 VAL A C 1
ATOM 978 O O . VAL A 1 125 ? 5.809 1.662 -13.397 1.00 97.69 125 VAL A O 1
ATOM 981 N N . TRP A 1 126 ? 4.096 2.945 -14.051 1.00 97.88 126 TRP A N 1
ATOM 982 C CA . TRP A 1 126 ? 3.427 2.950 -12.763 1.00 97.88 126 TRP A CA 1
ATOM 983 C C . TRP A 1 126 ? 2.016 2.393 -12.879 1.00 97.88 126 TRP A C 1
ATOM 985 O O . TRP A 1 126 ? 1.337 2.515 -13.901 1.00 97.88 126 TRP A O 1
ATOM 995 N N . ALA A 1 127 ? 1.561 1.764 -11.806 1.00 98.25 127 ALA A N 1
ATOM 996 C CA . ALA A 1 127 ? 0.189 1.318 -11.653 1.00 98.25 127 ALA A CA 1
ATOM 997 C C . ALA A 1 127 ? -0.221 1.405 -10.185 1.00 98.25 127 ALA A C 1
ATOM 999 O O . ALA A 1 127 ? 0.597 1.285 -9.281 1.00 98.25 127 ALA A O 1
ATOM 1000 N N . GLY A 1 128 ? -1.503 1.579 -9.920 1.00 97.50 128 GLY A N 1
ATOM 1001 C CA . GLY A 1 128 ? -2.022 1.529 -8.564 1.00 97.50 128 GLY A CA 1
ATOM 1002 C C . GLY A 1 128 ? -3.496 1.207 -8.570 1.00 97.50 128 GLY A C 1
ATOM 1003 O O . GLY A 1 128 ? -4.260 1.782 -9.342 1.00 97.50 128 GLY A O 1
ATOM 1004 N N . ALA A 1 129 ? -3.880 0.275 -7.708 1.00 97.31 129 ALA A N 1
ATOM 1005 C CA . ALA A 1 129 ? -5.270 -0.002 -7.402 1.00 97.31 129 ALA A CA 1
ATOM 1006 C C . ALA A 1 129 ? -5.591 0.669 -6.072 1.00 97.31 129 ALA A C 1
ATOM 1008 O O . ALA A 1 129 ? -5.497 0.041 -5.019 1.00 97.31 129 ALA A O 1
ATOM 1009 N N . LEU A 1 130 ? -5.918 1.958 -6.131 1.00 95.94 130 LEU A N 1
ATOM 1010 C CA . LEU A 1 130 ? -6.603 2.651 -5.048 1.00 95.94 130 LEU A CA 1
ATOM 1011 C C . LEU A 1 130 ? -8.104 2.599 -5.344 1.00 95.94 130 LEU A C 1
ATOM 1013 O O . LEU A 1 130 ? -8.518 2.710 -6.494 1.00 95.94 130 LEU A O 1
ATOM 1017 N N . PHE A 1 131 ? -8.948 2.480 -4.326 1.00 96.25 131 PHE A N 1
ATOM 1018 C CA . PHE A 1 131 ? -10.393 2.431 -4.578 1.00 96.25 131 PHE A CA 1
ATOM 1019 C C . PHE A 1 131 ? -10.959 3.709 -5.218 1.00 96.25 131 PHE A C 1
ATOM 1021 O O . PHE A 1 131 ? -11.882 3.653 -6.042 1.00 96.25 131 PHE A O 1
ATOM 1028 N N . ALA A 1 132 ? -10.388 4.863 -4.878 1.00 95.25 132 ALA A N 1
ATOM 1029 C CA . ALA A 1 132 ? -10.810 6.160 -5.381 1.00 95.25 132 ALA A CA 1
ATOM 1030 C C . ALA A 1 132 ? -9.632 7.125 -5.584 1.00 95.25 132 ALA A C 1
ATOM 1032 O O . ALA A 1 132 ? -8.520 6.872 -5.123 1.00 95.25 132 ALA A O 1
ATOM 1033 N N . ASP A 1 133 ? -9.884 8.245 -6.269 1.00 92.38 133 ASP A N 1
ATOM 1034 C CA . ASP A 1 133 ? -8.878 9.277 -6.581 1.00 92.38 133 ASP A CA 1
ATOM 1035 C C . ASP A 1 133 ? -9.298 10.706 -6.184 1.00 92.38 133 ASP A C 1
ATOM 1037 O O . ASP A 1 133 ? -8.719 11.682 -6.662 1.00 92.38 133 ASP A O 1
ATOM 1041 N N . LYS A 1 134 ? -10.314 10.862 -5.319 1.00 91.12 134 LYS A N 1
ATOM 1042 C CA . LYS A 1 134 ? -10.956 12.142 -4.922 1.00 91.12 134 LYS A CA 1
ATOM 1043 C C . LYS A 1 134 ? -11.856 12.750 -6.002 1.00 91.12 134 LYS A C 1
ATOM 1045 O O . LYS A 1 134 ? -12.731 13.567 -5.684 1.00 91.12 134 LYS A O 1
ATOM 1050 N N . GLY A 1 135 ? -11.695 12.343 -7.258 1.00 91.81 135 GLY A N 1
ATOM 1051 C CA . GLY A 1 135 ? -12.574 12.679 -8.369 1.00 91.81 135 GLY A CA 1
ATOM 1052 C C . GLY A 1 135 ? -13.753 11.715 -8.479 1.00 91.81 135 GLY A C 1
ATOM 1053 O O . GLY A 1 135 ? -14.898 12.168 -8.556 1.00 91.81 135 GLY A O 1
ATOM 1054 N N . ASP A 1 136 ? -13.470 10.415 -8.474 1.00 94.44 136 ASP A N 1
ATOM 1055 C CA . ASP A 1 136 ? -14.420 9.310 -8.647 1.00 94.44 136 ASP A CA 1
ATOM 1056 C C . ASP A 1 136 ? -13.888 8.010 -7.995 1.00 94.44 136 ASP A C 1
ATOM 1058 O O . ASP A 1 136 ? -12.830 8.017 -7.363 1.00 94.44 136 ASP A O 1
ATOM 1062 N N . TYR A 1 137 ? -14.628 6.904 -8.097 1.00 94.69 137 TYR A N 1
ATOM 1063 C CA . TYR A 1 137 ? -14.305 5.615 -7.466 1.00 94.69 137 TYR A CA 1
ATOM 1064 C C . TYR A 1 137 ? -14.698 4.406 -8.332 1.00 94.69 137 TYR A C 1
ATOM 1066 O O . TYR A 1 137 ? -15.515 4.522 -9.251 1.00 94.69 137 TYR A O 1
ATOM 1074 N N . GLY A 1 138 ? -14.163 3.229 -7.990 1.00 90.38 138 GLY A N 1
ATOM 1075 C CA . GLY A 1 138 ? -14.482 1.961 -8.659 1.00 90.38 138 GLY A CA 1
ATOM 1076 C C . GLY A 1 138 ? -13.954 1.892 -10.097 1.00 90.38 138 GLY A C 1
ATOM 1077 O O . GLY A 1 138 ? -12.856 2.379 -10.361 1.00 90.38 138 GLY A O 1
ATOM 1078 N N . LYS A 1 139 ? -14.752 1.313 -11.011 1.00 92.31 139 LYS A N 1
ATOM 1079 C CA . LYS A 1 139 ? -14.457 1.095 -12.449 1.00 92.31 139 LYS A CA 1
ATOM 1080 C C . LYS A 1 139 ? -13.337 0.101 -12.719 1.00 92.31 139 LYS A C 1
ATOM 1082 O O . LYS A 1 139 ? -12.663 -0.357 -11.803 1.00 92.31 139 LYS A O 1
ATOM 1087 N N . ASN A 1 140 ? -13.160 -0.307 -13.969 1.00 95.69 140 ASN A N 1
ATOM 1088 C CA . ASN A 1 140 ? -11.981 -1.091 -14.312 1.00 95.69 140 ASN A CA 1
ATOM 1089 C C . ASN A 1 140 ? -10.713 -0.213 -14.288 1.00 95.69 140 ASN A C 1
ATOM 1091 O O . ASN A 1 140 ? -10.770 0.973 -13.963 1.00 95.69 140 ASN A O 1
ATOM 1095 N N . TRP A 1 141 ? -9.568 -0.801 -14.633 1.00 98.00 141 TRP A N 1
ATOM 1096 C CA . TRP A 1 141 ? -8.321 -0.064 -14.828 1.00 98.00 141 TRP A CA 1
ATOM 1097 C C . TRP A 1 141 ? -8.478 1.096 -15.809 1.00 98.00 141 TRP A C 1
ATOM 1099 O O . TRP A 1 141 ? -9.172 0.976 -16.812 1.00 98.00 141 TRP A O 1
ATOM 1109 N N . ILE A 1 142 ? -7.805 2.204 -15.526 1.00 97.12 142 ILE A N 1
ATOM 1110 C CA . ILE A 1 142 ? -7.782 3.413 -16.343 1.00 97.12 142 ILE A CA 1
ATOM 1111 C C . ILE A 1 142 ? -6.344 3.643 -16.808 1.00 97.12 142 ILE A C 1
ATOM 1113 O O . ILE A 1 142 ? -5.437 3.725 -15.978 1.00 97.12 142 ILE A O 1
ATOM 1117 N N . ARG A 1 143 ? -6.138 3.780 -18.119 1.00 96.06 143 ARG A N 1
ATOM 1118 C CA . ARG A 1 143 ? -4.846 4.174 -18.687 1.00 96.06 143 ARG A CA 1
ATOM 1119 C C . ARG A 1 143 ? -4.779 5.686 -18.845 1.00 96.06 143 ARG A C 1
ATOM 1121 O O . ARG A 1 143 ? -5.624 6.271 -19.529 1.00 96.06 143 ARG A O 1
ATOM 1128 N N . VAL A 1 144 ? -3.809 6.303 -18.186 1.00 94.06 144 VAL A N 1
ATOM 1129 C CA . VAL A 1 144 ? -3.398 7.695 -18.400 1.00 94.06 144 VAL A CA 1
ATOM 1130 C C . VAL A 1 144 ? -2.386 7.708 -19.535 1.00 94.06 144 VAL A C 1
ATOM 1132 O O . VAL A 1 144 ? -1.559 6.812 -19.616 1.00 94.06 144 VAL A O 1
ATOM 1135 N N . ASP A 1 145 ? -2.520 8.679 -20.430 1.00 90.19 145 ASP A N 1
ATOM 1136 C CA . ASP A 1 145 ? -1.729 8.758 -21.654 1.00 90.19 145 ASP A CA 1
ATOM 1137 C C . ASP A 1 145 ? -1.783 10.202 -22.178 1.00 90.19 145 ASP A C 1
ATOM 1139 O O . ASP A 1 145 ? -2.852 10.841 -22.144 1.00 90.19 145 ASP A O 1
ATOM 1143 N N . ASN A 1 146 ? -0.656 10.734 -22.649 1.00 85.56 146 ASN A N 1
ATOM 1144 C CA . ASN A 1 146 ? -0.580 12.079 -23.220 1.00 85.56 146 ASN A CA 1
ATOM 1145 C C . ASN A 1 146 ? -1.466 12.282 -24.468 1.00 85.56 146 ASN A C 1
ATOM 1147 O O . ASN A 1 146 ? -1.853 13.421 -24.759 1.00 85.56 146 ASN A O 1
ATOM 1151 N N . ASP A 1 147 ? -1.864 11.223 -25.177 1.00 84.06 147 ASP A N 1
ATOM 1152 C CA . ASP A 1 147 ? -2.630 11.325 -26.425 1.00 84.06 147 ASP A CA 1
ATOM 1153 C C . ASP A 1 147 ? -4.154 11.417 -26.238 1.00 84.06 147 ASP A C 1
ATOM 1155 O O . ASP A 1 147 ? -4.895 11.722 -27.180 1.00 84.06 147 ASP A O 1
ATOM 1159 N N . TYR A 1 148 ? -4.672 11.286 -25.010 1.00 83.00 148 TYR A N 1
ATOM 1160 C CA . TYR A 1 148 ? -6.125 11.277 -24.735 1.00 83.00 148 TYR A CA 1
ATOM 1161 C C . TYR A 1 148 ? -6.789 12.670 -24.566 1.00 83.00 148 TYR A C 1
ATOM 1163 O O . TYR A 1 148 ? -7.911 12.777 -24.077 1.00 83.00 148 TYR A O 1
ATOM 1171 N N . THR A 1 149 ? -6.129 13.747 -25.003 1.00 66.00 149 THR A N 1
ATOM 1172 C CA . THR A 1 149 ? -6.448 15.199 -24.872 1.00 66.00 149 THR A CA 1
ATOM 1173 C C . THR A 1 149 ? -7.890 15.707 -24.534 1.00 66.00 149 THR A C 1
ATOM 1175 O O . THR A 1 149 ? -8.839 15.502 -25.288 1.00 66.00 149 THR A O 1
ATOM 1178 N N . TYR A 1 150 ? -8.014 16.539 -23.463 1.00 52.84 150 TYR A N 1
ATOM 1179 C CA . TYR A 1 150 ? -8.462 17.981 -23.379 1.00 52.84 150 TYR A CA 1
ATOM 1180 C C . TYR A 1 150 ? -9.247 18.341 -22.069 1.00 52.84 150 TYR A C 1
ATOM 1182 O O . TYR A 1 150 ? -10.104 17.545 -21.690 1.00 52.84 150 TYR A O 1
ATOM 1190 N N . PRO A 1 151 ? -9.099 19.535 -21.402 1.00 51.25 151 PRO A N 1
ATOM 1191 C CA . PRO A 1 151 ? -8.317 20.755 -21.729 1.00 51.25 151 PRO A CA 1
ATOM 1192 C C . PRO A 1 151 ? -6.994 20.991 -20.975 1.00 51.25 151 PRO A C 1
ATOM 1194 O O . PRO A 1 151 ? -6.287 21.941 -21.309 1.00 51.25 151 PRO A O 1
ATOM 1197 N N . LEU A 1 152 ? -6.670 20.221 -19.936 1.00 54.25 152 LEU A N 1
ATOM 1198 C CA . LEU A 1 152 ? -5.459 20.397 -19.119 1.00 54.25 152 LEU A CA 1
ATOM 1199 C C . LEU A 1 152 ? -4.952 19.003 -18.747 1.00 54.25 152 LEU A C 1
ATOM 1201 O O . LEU A 1 152 ? -5.456 18.418 -17.797 1.00 54.25 152 LEU A O 1
ATOM 1205 N N . HIS A 1 153 ? -4.043 18.466 -19.555 1.00 63.00 153 HIS A N 1
ATOM 1206 C CA . HIS A 1 153 ? -3.554 17.086 -19.479 1.00 63.00 153 HIS A CA 1
ATOM 1207 C C . HIS A 1 153 ? -2.057 17.051 -19.831 1.00 63.00 153 HIS A C 1
ATOM 1209 O O . HIS A 1 153 ? -1.582 18.029 -20.435 1.00 63.00 153 HIS A O 1
ATOM 1215 N N . PRO A 1 154 ? -1.326 15.994 -19.428 1.00 66.31 154 PRO A N 1
ATOM 1216 C CA . PRO A 1 154 ? 0.109 15.849 -19.664 1.00 66.31 154 PRO A CA 1
ATOM 1217 C C . PRO A 1 154 ? 0.450 16.068 -21.137 1.00 66.31 154 PRO A C 1
ATOM 1219 O O . PRO A 1 154 ? -0.265 15.614 -22.028 1.00 66.31 154 PRO A O 1
ATOM 1222 N N . ARG A 1 155 ? 1.504 16.848 -21.410 1.00 72.44 155 ARG A N 1
ATOM 1223 C CA . ARG A 1 155 ? 1.922 17.155 -22.792 1.00 72.44 155 ARG A CA 1
ATOM 1224 C C . ARG A 1 155 ? 2.925 16.148 -23.332 1.00 72.44 155 ARG A C 1
ATOM 1226 O O . ARG A 1 155 ? 3.167 16.136 -24.534 1.00 72.44 155 ARG A O 1
ATOM 1233 N N . LEU A 1 156 ? 3.553 15.415 -22.426 1.00 82.31 156 LEU A N 1
ATOM 1234 C CA . LEU A 1 156 ? 4.618 14.453 -22.642 1.00 82.31 156 LEU A CA 1
ATOM 1235 C C . LEU A 1 156 ? 4.338 13.255 -21.732 1.00 82.31 156 LEU A C 1
ATOM 1237 O O . LEU A 1 156 ? 3.783 13.454 -20.653 1.00 82.31 156 LEU A O 1
ATOM 1241 N N . GLU A 1 157 ? 4.820 12.070 -22.101 1.00 81.69 157 GLU A N 1
ATOM 1242 C CA . GLU A 1 157 ? 4.793 10.861 -21.254 1.00 81.69 157 GLU A CA 1
ATOM 1243 C C . GLU A 1 157 ? 5.372 11.145 -19.848 1.00 81.69 157 GLU A C 1
ATOM 1245 O O . GLU A 1 157 ? 4.866 10.699 -18.826 1.00 81.69 157 GLU A O 1
ATOM 1250 N N . SER A 1 158 ? 6.395 12.006 -19.758 1.00 83.38 158 SER A N 1
ATOM 1251 C CA . SER A 1 158 ? 7.003 12.408 -18.480 1.00 83.38 158 SER A CA 1
ATOM 1252 C C . SER A 1 158 ? 6.131 13.302 -17.593 1.00 83.38 158 SER A C 1
ATOM 1254 O O . SER A 1 158 ? 6.468 13.500 -16.425 1.00 83.38 158 SER A O 1
ATOM 1256 N N . ASP A 1 159 ? 5.089 13.916 -18.154 1.00 86.38 159 ASP A N 1
ATOM 1257 C CA . ASP A 1 159 ? 4.161 14.775 -17.416 1.00 86.38 159 ASP A CA 1
ATOM 1258 C C . ASP A 1 159 ? 3.003 13.968 -16.810 1.00 86.38 159 ASP A C 1
ATOM 1260 O O . ASP A 1 159 ? 2.234 14.534 -16.038 1.00 86.38 159 ASP A O 1
ATOM 1264 N N . GLU A 1 160 ? 2.851 12.691 -17.179 1.00 88.88 160 GLU A N 1
ATOM 1265 C CA . GLU A 1 160 ? 1.748 11.842 -16.735 1.00 88.88 160 GLU A CA 1
ATOM 1266 C C . GLU A 1 160 ? 1.831 11.566 -15.241 1.00 88.88 160 GLU A C 1
ATOM 1268 O O . GLU A 1 160 ? 2.841 11.077 -14.719 1.00 88.88 160 GLU A O 1
ATOM 1273 N N . THR A 1 161 ? 0.735 11.839 -14.543 1.00 88.75 161 THR A N 1
ATOM 1274 C CA . THR A 1 161 ? 0.642 11.593 -13.110 1.00 88.75 161 THR A CA 1
ATOM 1275 C C . THR A 1 161 ? -0.592 10.780 -12.758 1.00 88.75 161 THR A C 1
ATOM 1277 O O . THR A 1 161 ? -1.615 10.776 -13.439 1.00 88.75 161 THR A O 1
ATOM 1280 N N . PHE A 1 162 ? -0.521 10.081 -11.628 1.00 89.25 162 PHE A N 1
ATOM 1281 C CA . PHE A 1 162 ? -1.609 9.227 -11.149 1.00 89.25 162 PHE A CA 1
ATOM 1282 C C . PHE A 1 162 ? -2.920 9.996 -10.862 1.00 89.25 162 PHE A C 1
ATOM 1284 O O . PHE A 1 162 ? -4.007 9.416 -10.830 1.00 89.25 162 PHE A O 1
ATOM 1291 N N . ASP A 1 163 ? -2.867 11.313 -10.650 1.00 87.50 163 ASP A N 1
ATOM 1292 C CA . ASP A 1 163 ? -4.055 12.155 -10.474 1.00 87.50 163 ASP A CA 1
ATOM 1293 C C . ASP A 1 163 ? -4.707 12.611 -11.792 1.00 87.50 163 ASP A C 1
ATOM 1295 O O . ASP A 1 163 ? -5.821 13.140 -11.758 1.00 87.50 163 ASP A O 1
ATOM 1299 N N . ASP A 1 164 ? -4.102 12.328 -12.948 1.00 90.75 164 ASP A N 1
ATOM 1300 C CA . ASP A 1 164 ? -4.688 12.626 -14.253 1.00 90.75 164 ASP A CA 1
ATOM 1301 C C . ASP A 1 164 ? -5.893 11.740 -14.584 1.00 90.75 164 ASP A C 1
ATOM 1303 O O . ASP A 1 164 ? -6.079 10.636 -14.068 1.00 90.75 164 ASP A O 1
ATOM 1307 N N . LYS A 1 165 ? -6.743 12.233 -15.487 1.00 92.38 165 LYS A N 1
ATOM 1308 C CA . LYS A 1 165 ? -7.799 11.423 -16.107 1.00 92.38 165 LYS A CA 1
ATOM 1309 C C . LYS A 1 165 ? -7.212 10.526 -17.181 1.00 92.38 165 LYS A C 1
ATOM 1311 O O . LYS A 1 165 ? -6.282 10.924 -17.871 1.00 92.38 165 LYS A O 1
ATOM 1316 N N . GLY A 1 166 ? -7.854 9.387 -17.397 1.00 93.19 166 GLY A N 1
ATOM 1317 C CA . GLY A 1 166 ? -7.493 8.466 -18.466 1.00 93.19 166 GLY A CA 1
ATOM 1318 C C . GLY A 1 166 ? -8.710 7.820 -19.111 1.00 93.19 166 GLY A C 1
ATOM 1319 O O . GLY A 1 166 ? -9.850 8.212 -18.846 1.00 93.19 166 GLY A O 1
ATOM 1320 N N . LEU A 1 167 ? -8.467 6.823 -19.953 1.00 94.75 167 LEU A N 1
ATOM 1321 C CA . LEU A 1 167 ? -9.505 5.997 -20.566 1.00 94.75 167 LEU A CA 1
ATOM 1322 C C . LEU A 1 167 ? -9.605 4.656 -19.837 1.00 94.75 167 LEU A C 1
ATOM 1324 O O . LEU A 1 167 ? -8.589 4.038 -19.531 1.00 94.75 167 LEU A O 1
ATOM 1328 N N . GLU A 1 168 ? -10.826 4.205 -19.553 1.00 96.12 168 GLU A N 1
ATOM 1329 C CA . GLU A 1 168 ? -11.054 2.889 -18.944 1.00 96.12 168 GLU A CA 1
ATOM 1330 C C . GLU A 1 168 ? -10.615 1.767 -19.900 1.00 96.12 168 GLU A C 1
ATOM 1332 O O . GLU A 1 168 ? -10.763 1.890 -21.113 1.00 96.12 168 GLU A O 1
ATOM 1337 N N . LEU A 1 169 ? -10.079 0.673 -19.364 1.00 96.12 169 LEU A N 1
ATOM 1338 C CA . LEU A 1 169 ? -9.575 -0.475 -20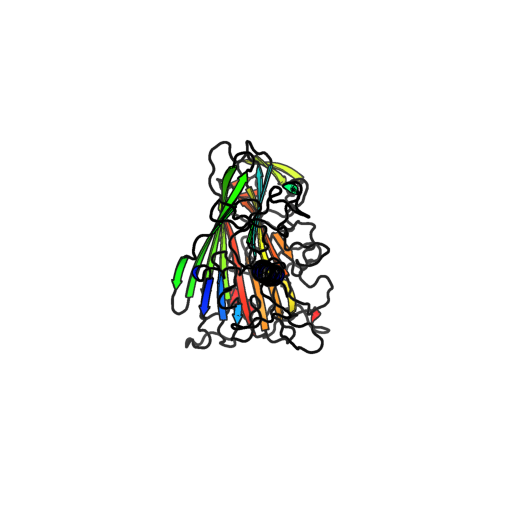.109 1.00 96.12 169 LEU A CA 1
ATOM 1339 C C . LEU A 1 169 ? -10.577 -1.641 -20.105 1.00 96.12 169 LEU A C 1
ATOM 1341 O O . LEU A 1 169 ? -11.141 -2.010 -19.071 1.00 96.12 169 LEU A O 1
ATOM 1345 N N . ASP A 1 170 ? -10.722 -2.289 -21.259 1.00 94.19 170 ASP A N 1
ATOM 1346 C CA . ASP A 1 170 ? -11.309 -3.621 -21.429 1.00 94.19 170 ASP A CA 1
ATOM 1347 C C . ASP A 1 170 ? -10.248 -4.572 -22.004 1.00 94.19 170 ASP A C 1
ATOM 1349 O O . ASP A 1 170 ? -9.991 -4.631 -23.215 1.00 94.19 170 ASP A O 1
ATOM 1353 N N . GLY A 1 171 ? -9.555 -5.266 -21.098 1.00 93.44 171 GLY A N 1
ATOM 1354 C CA . GLY A 1 171 ? -8.332 -5.994 -21.422 1.00 93.44 171 GLY A CA 1
ATOM 1355 C C . GLY A 1 171 ? -7.235 -5.024 -21.865 1.00 93.44 171 GLY A C 1
ATOM 1356 O O . GLY A 1 171 ? -6.797 -4.194 -21.079 1.00 93.44 171 GLY A O 1
ATOM 1357 N N . PHE A 1 172 ? -6.818 -5.127 -23.128 1.00 95.31 172 PHE A N 1
ATOM 1358 C CA . PHE A 1 172 ? -5.801 -4.256 -23.735 1.00 95.31 172 PHE A CA 1
ATOM 1359 C C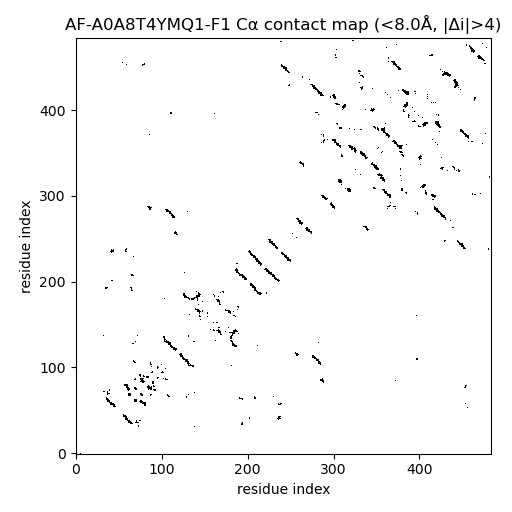 . PHE A 1 172 ? -6.390 -3.057 -24.494 1.00 95.31 172 PHE A C 1
ATOM 1361 O O . PHE A 1 172 ? -5.643 -2.240 -25.021 1.00 95.31 172 PHE A O 1
ATOM 1368 N N . ASN A 1 173 ? -7.718 -2.959 -24.599 1.00 93.69 173 ASN A N 1
ATOM 1369 C CA . ASN A 1 173 ? -8.368 -1.913 -25.384 1.00 93.69 173 ASN A CA 1
ATOM 1370 C C . ASN A 1 173 ? -8.844 -0.777 -24.484 1.00 93.69 173 ASN A C 1
ATOM 1372 O O . ASN A 1 173 ? -9.413 -1.027 -23.424 1.00 93.69 173 ASN A O 1
ATOM 1376 N N . VAL A 1 174 ? -8.699 0.461 -24.950 1.00 93.31 174 VAL A N 1
ATOM 1377 C CA . VAL A 1 174 ? -9.281 1.634 -24.290 1.00 93.31 174 VAL A CA 1
ATOM 1378 C C . VAL A 1 174 ? -10.750 1.825 -24.671 1.00 93.31 174 VAL A C 1
ATOM 1380 O O . VAL A 1 174 ? -11.157 1.635 -25.820 1.00 93.31 174 VAL A O 1
ATOM 1383 N N . ILE A 1 175 ? -11.552 2.258 -23.706 1.00 93.38 175 ILE A N 1
ATOM 1384 C CA . ILE A 1 175 ? -12.942 2.672 -23.871 1.00 93.38 175 ILE A CA 1
ATOM 1385 C C . ILE A 1 175 ? -12.966 4.206 -23.981 1.00 93.38 175 ILE A C 1
ATOM 1387 O O . ILE A 1 175 ? -12.495 4.887 -23.069 1.00 93.38 175 ILE A O 1
ATOM 1391 N N . PRO A 1 176 ? -13.518 4.788 -25.065 1.00 90.06 176 PRO A N 1
ATOM 1392 C CA . PRO A 1 176 ? -13.541 6.238 -25.243 1.00 90.06 176 PRO A CA 1
ATOM 1393 C C . PRO A 1 176 ? -14.309 6.986 -24.145 1.00 90.06 176 PRO A C 1
ATOM 1395 O O . PRO A 1 176 ? -15.435 6.624 -23.801 1.00 90.06 176 PRO A O 1
ATOM 1398 N N . GLY A 1 177 ? -13.742 8.109 -23.701 1.00 89.88 177 GLY A N 1
ATOM 1399 C CA . GLY A 1 177 ? -14.321 9.001 -22.697 1.00 89.88 177 GLY A CA 1
ATOM 1400 C C . GLY A 1 177 ? -13.443 9.099 -21.455 1.00 89.88 177 GLY A C 1
ATOM 1401 O O . GLY A 1 177 ? -13.325 8.140 -20.701 1.00 89.88 177 GLY A O 1
ATOM 1402 N N . LEU A 1 178 ? -12.848 10.276 -21.232 1.00 91.50 178 LEU A N 1
ATOM 1403 C CA . LEU A 1 178 ? -11.983 10.510 -20.078 1.00 91.50 178 LEU A CA 1
ATOM 1404 C C . LEU A 1 178 ? -12.744 10.338 -18.761 1.00 91.50 178 LEU A C 1
ATOM 1406 O O . LEU A 1 178 ? -13.768 10.989 -18.523 1.00 91.50 178 LEU A O 1
ATOM 1410 N N . VAL A 1 179 ? -12.186 9.523 -17.875 1.00 93.12 179 VAL A N 1
ATOM 1411 C CA . VAL A 1 179 ? -12.742 9.195 -16.565 1.00 93.12 179 VAL A CA 1
ATOM 1412 C C . VAL A 1 179 ? -11.720 9.409 -15.449 1.00 93.12 179 VAL A C 1
ATOM 1414 O O . VAL A 1 179 ? -10.510 9.352 -15.652 1.00 93.12 179 VAL A O 1
ATOM 1417 N N . ASN A 1 180 ? -12.247 9.677 -14.255 1.00 93.62 180 ASN A N 1
ATOM 1418 C CA . ASN A 1 180 ? -11.529 9.555 -12.986 1.00 93.62 180 ASN A CA 1
ATOM 1419 C C . ASN A 1 180 ? -11.773 8.156 -12.389 1.00 93.62 180 ASN A C 1
ATOM 1421 O O . ASN A 1 180 ? -12.744 7.488 -12.766 1.00 93.62 180 ASN A O 1
ATOM 1425 N N . GLY A 1 181 ? -10.951 7.765 -11.421 1.00 94.12 181 GLY A N 1
ATOM 1426 C CA . GLY A 1 181 ? -11.033 6.511 -10.666 1.00 94.12 181 GLY A CA 1
ATOM 1427 C C . GLY A 1 181 ? -9.689 6.189 -10.011 1.00 94.12 181 GLY A C 1
ATOM 1428 O O . GLY A 1 181 ? -8.658 6.684 -10.450 1.00 94.12 181 GLY A O 1
ATOM 1429 N N . GLY A 1 182 ? -9.668 5.385 -8.951 1.00 94.75 182 GLY A N 1
ATOM 1430 C CA . GLY A 1 182 ? -8.417 5.113 -8.230 1.00 94.75 182 GLY A CA 1
ATOM 1431 C C . GLY A 1 182 ? -7.569 3.969 -8.806 1.00 94.75 182 GLY A C 1
ATOM 1432 O O . GLY A 1 182 ? -6.452 3.757 -8.346 1.00 94.75 182 GLY A O 1
ATOM 1433 N N . ARG A 1 183 ? -8.069 3.236 -9.809 1.00 97.00 183 ARG A N 1
ATOM 1434 C CA . ARG A 1 183 ? -7.365 2.122 -10.467 1.00 97.00 183 ARG A CA 1
ATOM 1435 C C . ARG A 1 183 ? -6.709 2.627 -11.744 1.00 97.00 183 ARG A C 1
ATOM 1437 O O . ARG A 1 183 ? -7.356 2.659 -12.788 1.00 97.00 183 ARG A O 1
ATOM 1444 N N . LYS A 1 184 ? -5.455 3.067 -11.667 1.00 96.81 184 LYS A N 1
ATOM 1445 C CA . LYS A 1 184 ? -4.781 3.776 -12.765 1.00 96.81 184 LYS A CA 1
ATOM 1446 C C . LYS A 1 184 ? -3.404 3.223 -13.086 1.00 96.81 184 LYS A C 1
ATOM 1448 O O . LYS A 1 184 ? -2.733 2.669 -12.220 1.00 96.81 184 LYS A O 1
ATOM 1453 N N . THR A 1 185 ? -2.985 3.418 -14.328 1.00 97.62 185 THR A N 1
ATOM 1454 C CA . THR A 1 185 ? -1.643 3.113 -14.833 1.00 97.62 185 THR A CA 1
ATOM 1455 C C . THR A 1 185 ? -1.315 4.016 -16.025 1.00 97.62 185 THR A C 1
ATOM 1457 O O . THR A 1 185 ? -2.242 4.496 -16.676 1.00 97.62 185 THR A O 1
ATOM 1460 N N . ASN A 1 186 ? -0.037 4.241 -16.329 1.00 95.88 186 ASN A N 1
ATOM 1461 C CA . ASN A 1 186 ? 0.388 4.761 -17.638 1.00 95.88 186 ASN A CA 1
ATOM 1462 C C . ASN A 1 186 ? 0.724 3.653 -18.656 1.00 95.88 186 ASN A C 1
ATOM 1464 O O . ASN A 1 186 ? 0.937 3.915 -19.833 1.00 95.88 186 ASN A O 1
ATOM 1468 N N . GLY A 1 187 ? 0.759 2.400 -18.207 1.00 96.19 187 GLY A N 1
ATOM 1469 C CA . GLY A 1 187 ? 0.886 1.221 -19.050 1.00 96.19 187 GLY A CA 1
ATOM 1470 C C . GLY A 1 187 ? -0.464 0.541 -19.255 1.00 96.19 187 GLY A C 1
ATOM 1471 O O . GLY A 1 187 ? -1.505 1.183 -19.379 1.00 96.19 187 GLY A O 1
ATOM 1472 N N . THR A 1 188 ? -0.472 -0.786 -19.217 1.00 97.69 188 THR A N 1
ATOM 1473 C CA . THR A 1 188 ? -1.708 -1.578 -19.165 1.00 97.69 188 THR A CA 1
ATOM 1474 C C . THR A 1 188 ? -1.708 -2.441 -17.910 1.00 97.69 188 THR A C 1
ATOM 1476 O O . THR A 1 188 ? -0.693 -3.030 -17.547 1.00 97.69 188 THR A O 1
ATOM 1479 N N . ALA A 1 189 ? -2.860 -2.558 -17.252 1.00 98.44 189 ALA A N 1
ATOM 1480 C CA . ALA A 1 189 ? -3.040 -3.437 -16.104 1.00 98.44 189 ALA A CA 1
ATOM 1481 C C . ALA A 1 189 ? -4.287 -4.306 -16.292 1.00 98.44 189 ALA A C 1
ATOM 1483 O O . ALA A 1 189 ? -5.354 -3.823 -16.675 1.00 98.44 189 ALA A O 1
ATOM 1484 N N . ILE A 1 190 ? -4.152 -5.607 -16.031 1.00 98.50 190 ILE A N 1
ATOM 1485 C CA . ILE A 1 190 ? -5.246 -6.577 -16.137 1.00 98.50 190 ILE A CA 1
ATOM 1486 C C . ILE A 1 190 ? -5.290 -7.394 -14.856 1.00 98.50 190 ILE A C 1
ATOM 1488 O O . ILE A 1 190 ? -4.312 -8.025 -14.473 1.00 98.50 190 ILE A O 1
ATOM 1492 N N . THR A 1 191 ? -6.451 -7.418 -14.208 1.00 98.56 191 THR A N 1
ATOM 1493 C CA . THR A 1 191 ? -6.650 -8.170 -12.965 1.00 98.56 191 THR A CA 1
ATOM 1494 C C . THR A 1 191 ? -7.549 -9.375 -13.206 1.00 98.56 191 THR A C 1
ATOM 1496 O O . THR A 1 191 ? -8.618 -9.253 -13.815 1.00 98.56 191 THR A O 1
ATOM 1499 N N . GLU A 1 192 ? -7.166 -10.532 -12.684 1.00 98.50 192 GLU A N 1
ATOM 1500 C CA . GLU A 1 192 ? -7.956 -11.763 -12.745 1.00 98.50 192 GLU A CA 1
ATOM 1501 C C . GLU A 1 192 ? -9.156 -11.738 -11.774 1.00 98.50 192 GLU A C 1
ATOM 1503 O O . GLU A 1 192 ? -9.200 -10.939 -10.836 1.00 98.50 192 GLU A O 1
ATOM 1508 N N . PRO A 1 193 ? -10.190 -12.578 -11.966 1.00 98.31 193 PRO A N 1
ATOM 1509 C CA . PRO A 1 193 ? -11.217 -12.789 -10.945 1.00 98.31 193 PRO A CA 1
ATOM 1510 C C . PRO A 1 193 ? -10.629 -13.280 -9.609 1.00 98.31 193 PRO A C 1
ATOM 1512 O O . PRO A 1 193 ? -9.619 -13.975 -9.593 1.00 98.31 193 PRO A O 1
ATOM 1515 N N . ILE A 1 194 ? -11.304 -12.983 -8.491 1.00 98.50 194 ILE A N 1
ATOM 1516 C CA . ILE A 1 194 ? -10.910 -13.489 -7.164 1.00 98.50 194 ILE A CA 1
ATOM 1517 C C . ILE A 1 194 ? -10.912 -15.021 -7.170 1.00 98.50 194 ILE A C 1
ATOM 1519 O O . ILE A 1 194 ? -11.918 -15.646 -7.519 1.00 98.50 194 ILE A O 1
ATOM 1523 N N . ILE A 1 195 ? -9.824 -15.622 -6.692 1.00 98.19 195 ILE A N 1
ATOM 1524 C CA . ILE A 1 195 ? -9.715 -17.068 -6.498 1.00 98.19 195 ILE A CA 1
ATOM 1525 C C . ILE A 1 195 ? -9.814 -17.365 -5.002 1.00 98.19 195 ILE A C 1
ATOM 1527 O O . ILE A 1 195 ? -8.929 -17.001 -4.233 1.00 98.19 195 ILE A O 1
ATOM 1531 N N . VAL A 1 196 ? -10.872 -18.055 -4.572 1.00 98.50 196 VAL A N 1
ATOM 1532 C CA . VAL A 1 196 ? -10.975 -18.554 -3.190 1.00 98.50 196 VAL A CA 1
ATOM 1533 C C . VAL A 1 196 ? -10.170 -19.845 -3.075 1.00 98.50 196 VAL A C 1
ATOM 1535 O O . VAL A 1 196 ? -10.534 -20.863 -3.659 1.00 98.50 196 VAL A O 1
ATOM 1538 N N . LEU A 1 197 ? -9.075 -19.799 -2.318 1.00 98.44 197 LEU A N 1
ATOM 1539 C CA . LEU A 1 197 ? -8.190 -20.942 -2.083 1.00 98.44 197 LEU A CA 1
ATOM 1540 C C . LEU A 1 197 ? -8.685 -21.811 -0.923 1.00 98.44 197 LEU A C 1
ATOM 1542 O O . LEU A 1 197 ? -8.506 -23.029 -0.931 1.00 98.44 197 LEU A O 1
ATOM 1546 N N . TYR A 1 198 ? -9.306 -21.190 0.082 1.00 98.56 198 TYR A N 1
ATOM 1547 C CA . TYR A 1 198 ? -9.838 -21.876 1.252 1.00 98.56 198 TYR A CA 1
ATOM 1548 C C . TYR A 1 198 ? -10.973 -21.069 1.889 1.00 98.56 198 TYR A C 1
ATOM 1550 O O . TYR A 1 198 ? -10.830 -19.873 2.125 1.00 98.56 198 TYR A O 1
ATOM 1558 N N . ASP A 1 199 ? -12.078 -21.726 2.234 1.00 98.00 199 ASP A N 1
ATOM 1559 C CA . ASP A 1 199 ? -13.166 -21.124 3.009 1.00 98.00 199 ASP A CA 1
ATOM 1560 C C . ASP A 1 199 ? -13.667 -22.118 4.060 1.00 98.00 199 ASP A C 1
ATOM 1562 O O . ASP A 1 199 ? -14.464 -23.016 3.788 1.00 98.00 199 ASP A O 1
ATOM 1566 N N . GLY A 1 200 ? -13.125 -21.994 5.268 1.00 97.12 200 GLY A N 1
ATOM 1567 C CA . GLY A 1 200 ? -13.486 -22.810 6.417 1.00 97.12 200 GLY A CA 1
ATOM 1568 C C . GLY A 1 200 ? -14.203 -22.010 7.507 1.00 97.12 200 GLY A C 1
ATOM 1569 O O . GLY A 1 200 ? -14.328 -20.785 7.429 1.00 97.12 200 GLY A O 1
ATOM 1570 N N . PRO A 1 201 ? -14.635 -22.675 8.592 1.00 94.81 201 PRO A N 1
ATOM 1571 C CA . PRO A 1 201 ? -15.340 -22.012 9.690 1.00 94.81 201 PRO A CA 1
ATOM 1572 C C . PRO A 1 201 ? -14.522 -20.923 10.400 1.00 94.81 201 PRO A C 1
ATOM 1574 O O . PRO A 1 201 ? -15.095 -19.967 10.907 1.00 94.81 201 PRO A O 1
ATOM 1577 N N . ARG A 1 202 ? -13.189 -21.062 10.441 1.00 95.00 202 ARG A N 1
ATOM 1578 C CA . ARG A 1 202 ? -12.285 -20.165 11.189 1.00 95.00 202 ARG A CA 1
ATOM 1579 C C . ARG A 1 202 ? -11.238 -19.459 10.332 1.00 95.00 202 ARG A C 1
ATOM 1581 O O . ARG A 1 202 ? -10.602 -18.537 10.817 1.00 95.00 202 ARG A O 1
ATOM 1588 N N . LEU A 1 203 ? -11.044 -19.872 9.085 1.00 97.31 203 LEU A N 1
ATOM 1589 C CA . LEU A 1 203 ? -10.043 -19.293 8.194 1.00 97.31 203 LEU A CA 1
ATOM 1590 C C . LEU A 1 203 ? -10.640 -19.145 6.801 1.00 97.31 203 LEU A C 1
ATOM 1592 O O . LEU A 1 203 ? -11.330 -20.039 6.315 1.00 97.31 203 LEU A O 1
ATOM 1596 N N . PHE A 1 204 ? -10.358 -18.016 6.178 1.00 98.62 204 PHE A N 1
ATOM 1597 C CA . PHE A 1 204 ? -10.637 -17.741 4.784 1.00 98.62 204 PHE A CA 1
ATOM 1598 C C . PHE A 1 204 ? -9.339 -17.325 4.096 1.00 98.62 204 PHE A C 1
ATOM 1600 O O . PHE A 1 204 ? -8.563 -16.563 4.671 1.00 98.62 204 PHE A O 1
ATOM 1607 N N . VAL A 1 205 ? -9.105 -17.830 2.889 1.00 98.81 205 VAL A N 1
ATOM 1608 C CA . VAL A 1 205 ? -7.955 -17.480 2.057 1.00 98.81 205 VAL A CA 1
ATOM 1609 C C . VAL A 1 205 ? -8.425 -17.259 0.625 1.00 98.81 205 VAL A C 1
ATOM 1611 O O . VAL A 1 205 ? -9.025 -18.151 0.018 1.00 98.81 205 VAL A O 1
ATOM 1614 N N . ALA A 1 206 ? -8.108 -16.095 0.073 1.00 98.69 206 ALA A N 1
ATOM 1615 C CA . ALA A 1 206 ? -8.322 -15.768 -1.328 1.00 98.69 206 ALA A CA 1
ATOM 1616 C C . ALA A 1 206 ? -7.063 -15.176 -1.955 1.00 98.69 206 ALA A C 1
ATOM 1618 O O . ALA A 1 206 ? -6.156 -14.728 -1.259 1.00 98.69 206 ALA A O 1
ATOM 1619 N N . MET A 1 207 ? -7.029 -15.172 -3.280 1.00 98.50 207 MET A N 1
ATOM 1620 C CA . MET A 1 207 ? -5.938 -14.634 -4.072 1.00 98.50 207 MET A CA 1
ATOM 1621 C C . MET A 1 207 ? -6.480 -13.683 -5.140 1.00 98.50 207 MET A C 1
ATOM 1623 O O . MET A 1 207 ? -7.506 -13.958 -5.770 1.00 98.50 207 MET A O 1
ATOM 1627 N N . SER A 1 208 ? -5.768 -12.578 -5.325 1.00 98.19 208 SER A N 1
ATOM 1628 C CA . SER A 1 208 ? -5.904 -11.622 -6.421 1.00 98.19 208 SER A CA 1
ATOM 1629 C C . SER A 1 208 ? -4.590 -11.595 -7.202 1.00 98.19 208 SER A C 1
ATOM 1631 O O . SER A 1 208 ? -3.514 -11.658 -6.604 1.00 98.19 208 SER A O 1
ATOM 1633 N N . VAL A 1 209 ? -4.684 -11.527 -8.528 1.00 98.81 209 VAL A N 1
ATOM 1634 C CA . VAL A 1 209 ? -3.535 -11.427 -9.432 1.00 98.81 209 VAL A CA 1
ATOM 1635 C C . VAL A 1 209 ? -3.773 -10.254 -10.369 1.00 98.81 209 VAL A C 1
ATOM 1637 O O . VAL A 1 209 ? -4.818 -10.180 -11.020 1.00 98.81 209 VAL A O 1
ATOM 1640 N N . THR A 1 210 ? -2.812 -9.338 -10.423 1.00 98.88 210 THR A N 1
ATOM 1641 C CA . THR A 1 210 ? -2.775 -8.243 -11.394 1.00 98.88 210 THR A CA 1
ATOM 1642 C C . THR A 1 210 ? -1.504 -8.342 -12.223 1.00 98.88 210 THR A C 1
ATOM 1644 O O . THR A 1 210 ? -0.405 -8.370 -11.678 1.00 98.88 210 THR A O 1
ATOM 1647 N N . HIS A 1 211 ? -1.673 -8.358 -13.538 1.00 98.88 211 HIS A N 1
ATOM 1648 C CA . HIS A 1 211 ? -0.609 -8.341 -14.533 1.00 98.88 211 HIS A CA 1
ATOM 1649 C C . HIS A 1 211 ? -0.342 -6.896 -14.956 1.00 98.88 211 HIS A C 1
ATOM 1651 O O . HIS A 1 211 ? -1.287 -6.198 -15.340 1.00 98.88 211 HIS A O 1
ATOM 1657 N N . ILE A 1 212 ? 0.915 -6.454 -14.890 1.00 98.81 212 ILE A N 1
ATOM 1658 C CA . ILE A 1 212 ? 1.330 -5.091 -15.247 1.00 98.81 212 ILE A CA 1
ATOM 1659 C C . ILE A 1 212 ? 2.185 -5.125 -16.508 1.00 98.81 212 ILE A C 1
ATOM 1661 O O . ILE A 1 212 ? 3.184 -5.847 -16.574 1.00 98.81 212 ILE A O 1
ATOM 1665 N N . TYR A 1 213 ? 1.804 -4.317 -17.490 1.00 98.69 213 TYR A N 1
ATOM 1666 C CA . TYR A 1 213 ? 2.452 -4.217 -18.787 1.00 98.69 213 TYR A CA 1
ATOM 1667 C C . TYR A 1 213 ? 2.955 -2.791 -19.029 1.00 98.69 213 TYR A C 1
ATOM 1669 O O . TYR A 1 213 ? 2.249 -1.833 -18.721 1.00 98.69 213 TYR A O 1
ATOM 1677 N N . ASP A 1 214 ? 4.134 -2.657 -19.634 1.00 97.75 214 ASP A N 1
ATOM 1678 C CA . ASP A 1 214 ? 4.547 -1.419 -20.300 1.00 97.75 214 ASP A CA 1
ATOM 1679 C C . ASP A 1 214 ? 3.769 -1.278 -21.609 1.00 97.75 214 ASP A C 1
ATOM 1681 O O . ASP A 1 214 ? 3.670 -2.247 -22.367 1.00 97.75 214 ASP A O 1
ATOM 1685 N N . TRP A 1 215 ? 3.220 -0.095 -21.860 1.00 95.12 215 TRP A N 1
ATOM 1686 C CA . TRP A 1 215 ? 2.558 0.247 -23.111 1.00 95.12 215 TRP A CA 1
ATOM 1687 C C . TRP A 1 215 ? 3.506 1.087 -23.955 1.00 95.12 215 TRP A C 1
ATOM 1689 O O . TRP A 1 215 ? 3.969 2.131 -23.501 1.00 95.12 215 TRP A O 1
ATOM 1699 N N . TYR A 1 216 ? 3.765 0.659 -25.188 1.00 93.25 216 TYR A N 1
ATOM 1700 C CA . TYR A 1 216 ? 4.593 1.419 -26.113 1.00 93.25 216 TYR A CA 1
ATOM 1701 C C . TYR A 1 216 ? 3.795 1.857 -27.336 1.00 93.25 216 TYR A C 1
ATOM 1703 O O . TYR A 1 216 ? 3.558 1.089 -28.273 1.00 93.25 216 TYR A O 1
ATOM 1711 N N . GLU A 1 217 ? 3.393 3.127 -27.310 1.00 88.25 217 GLU A N 1
ATOM 1712 C CA . GLU A 1 217 ? 2.479 3.734 -28.277 1.00 88.25 217 GLU A CA 1
ATOM 1713 C C . GLU A 1 217 ? 3.005 3.671 -29.721 1.00 88.25 217 GLU A C 1
ATOM 1715 O O . GLU A 1 217 ? 2.246 3.350 -30.634 1.00 88.25 217 GLU A O 1
ATOM 1720 N N . GLU A 1 218 ? 4.312 3.884 -29.941 1.00 87.38 218 GLU A N 1
ATOM 1721 C CA . GLU A 1 218 ? 4.896 3.932 -31.295 1.00 87.38 218 GLU A CA 1
ATOM 1722 C C . GLU A 1 218 ? 4.675 2.643 -32.101 1.00 87.38 218 GLU A C 1
ATOM 1724 O O . GLU A 1 218 ? 4.660 2.670 -33.336 1.00 87.38 218 GLU A O 1
ATOM 1729 N N . THR A 1 219 ? 4.514 1.512 -31.412 1.00 89.81 219 THR A N 1
ATOM 1730 C CA . THR A 1 219 ? 4.344 0.192 -32.038 1.00 89.81 219 THR A CA 1
ATOM 1731 C C . THR A 1 219 ? 3.060 -0.524 -31.632 1.00 89.81 219 THR A C 1
ATOM 1733 O O . THR A 1 219 ? 2.808 -1.610 -32.150 1.00 89.81 219 THR A O 1
ATOM 1736 N N . ASP A 1 220 ? 2.221 0.091 -30.790 1.00 90.06 220 ASP A N 1
ATOM 1737 C CA . ASP A 1 220 ? 0.979 -0.507 -30.277 1.00 90.06 220 ASP A CA 1
ATOM 1738 C C . ASP A 1 220 ? 1.245 -1.805 -29.471 1.00 90.06 220 ASP A C 1
ATOM 1740 O O . ASP A 1 220 ? 0.471 -2.764 -29.510 1.00 90.06 220 ASP A O 1
ATOM 1744 N N . GLU A 1 221 ? 2.371 -1.866 -28.746 1.00 93.00 221 GLU A N 1
ATOM 1745 C CA . GLU A 1 221 ? 2.848 -3.074 -28.055 1.00 93.00 221 GLU A CA 1
ATOM 1746 C C . GLU A 1 221 ? 2.649 -3.021 -26.532 1.00 93.00 221 GLU A C 1
ATOM 1748 O O . GLU A 1 221 ? 2.785 -1.979 -25.895 1.00 93.00 221 GLU A O 1
ATOM 1753 N N . ASN A 1 222 ? 2.352 -4.182 -25.931 1.00 95.69 222 ASN A N 1
ATOM 1754 C CA . ASN A 1 222 ? 2.286 -4.360 -24.477 1.00 95.69 222 ASN A CA 1
ATOM 1755 C C . ASN A 1 222 ? 3.341 -5.371 -24.018 1.00 95.69 222 ASN A C 1
ATOM 1757 O O . ASN A 1 222 ? 3.261 -6.552 -24.371 1.00 95.69 222 ASN A O 1
ATOM 1761 N N . LEU A 1 223 ? 4.282 -4.939 -23.179 1.00 97.50 223 LEU A N 1
ATOM 1762 C CA . LEU A 1 223 ? 5.318 -5.796 -22.605 1.00 97.50 223 LEU A CA 1
ATOM 1763 C C . LEU A 1 223 ? 4.981 -6.160 -21.158 1.00 97.50 223 LEU A C 1
ATOM 1765 O O . LEU A 1 223 ? 4.966 -5.295 -20.293 1.00 97.50 223 LEU A O 1
ATOM 1769 N N . HIS A 1 224 ? 4.738 -7.440 -20.872 1.00 98.25 224 HIS A N 1
ATOM 1770 C CA . HIS A 1 224 ? 4.390 -7.907 -19.521 1.00 98.25 224 HIS A CA 1
ATOM 1771 C C . HIS A 1 224 ? 5.606 -7.833 -18.597 1.00 98.25 224 HIS A C 1
ATOM 1773 O O . HIS A 1 224 ? 6.544 -8.591 -18.800 1.00 98.25 224 HIS A O 1
ATOM 1779 N N . LEU A 1 225 ? 5.608 -6.958 -17.591 1.00 98.62 225 LEU A N 1
ATOM 1780 C CA . LEU A 1 225 ? 6.772 -6.740 -16.724 1.00 98.62 225 LEU A CA 1
ATOM 1781 C C . LEU A 1 225 ? 6.727 -7.583 -15.450 1.00 98.62 225 LEU A C 1
ATOM 1783 O O . LEU A 1 225 ? 7.700 -8.263 -15.113 1.00 98.62 225 LEU A O 1
ATOM 1787 N N . VAL A 1 226 ? 5.609 -7.505 -14.725 1.00 98.81 226 VAL A N 1
ATOM 1788 C CA . VAL A 1 226 ? 5.452 -8.134 -13.411 1.00 98.81 226 VAL A CA 1
ATOM 1789 C C . VAL A 1 226 ? 4.035 -8.644 -13.182 1.00 98.81 226 VAL A C 1
ATOM 1791 O O . VAL A 1 226 ? 3.067 -8.116 -13.736 1.00 98.81 226 VAL A O 1
ATOM 1794 N N . ASP A 1 227 ? 3.927 -9.619 -12.284 1.00 98.88 227 ASP A N 1
ATOM 1795 C CA . ASP A 1 227 ? 2.673 -9.978 -11.626 1.00 98.88 227 ASP A CA 1
ATOM 1796 C C . ASP A 1 227 ? 2.690 -9.508 -10.173 1.00 98.88 227 ASP A C 1
ATOM 1798 O O . ASP A 1 227 ? 3.601 -9.845 -9.413 1.00 98.88 227 ASP A O 1
ATOM 1802 N N . VAL A 1 228 ? 1.648 -8.783 -9.769 1.00 98.81 228 VAL A N 1
ATOM 1803 C CA . VAL A 1 228 ? 1.343 -8.480 -8.368 1.00 98.81 228 VAL A CA 1
ATOM 1804 C C . VAL A 1 228 ? 0.317 -9.498 -7.883 1.00 98.81 228 VAL A C 1
ATOM 1806 O O . VAL A 1 228 ? -0.834 -9.505 -8.326 1.00 98.81 228 VAL A O 1
ATOM 1809 N N . VAL A 1 229 ? 0.736 -10.373 -6.973 1.00 98.81 229 VAL A N 1
ATOM 1810 C CA . VAL A 1 229 ? -0.092 -11.434 -6.395 1.00 98.81 229 VAL A CA 1
ATOM 1811 C C . VAL A 1 229 ? -0.357 -11.122 -4.930 1.00 98.81 229 VAL A C 1
ATOM 1813 O O . VAL A 1 229 ? 0.561 -11.075 -4.113 1.00 98.81 229 VAL A O 1
ATOM 1816 N N . LEU A 1 230 ? -1.629 -10.950 -4.585 1.00 98.81 230 LEU A N 1
ATOM 1817 C CA . LEU A 1 230 ? -2.075 -10.643 -3.231 1.00 98.81 230 LEU A CA 1
ATOM 1818 C C . LEU A 1 230 ? -2.839 -11.840 -2.672 1.00 98.81 230 LEU A C 1
ATOM 1820 O O . LEU A 1 230 ? -3.914 -12.182 -3.164 1.00 98.81 230 LEU A O 1
ATOM 1824 N N . THR A 1 231 ? -2.296 -12.478 -1.638 1.00 98.69 231 THR A N 1
ATOM 1825 C CA . THR A 1 231 ? -2.977 -13.551 -0.901 1.00 98.69 231 THR A CA 1
ATOM 1826 C C . THR A 1 231 ? -3.570 -12.982 0.379 1.00 98.69 231 THR A C 1
ATOM 1828 O O . THR A 1 231 ? -2.841 -12.649 1.310 1.00 98.69 231 THR A O 1
ATOM 1831 N N . ILE A 1 232 ? -4.896 -12.882 0.425 1.00 98.69 232 ILE A N 1
ATOM 1832 C CA . ILE A 1 232 ? -5.666 -12.348 1.548 1.00 98.69 232 ILE A CA 1
ATOM 1833 C C . ILE A 1 232 ? -6.065 -13.509 2.455 1.00 98.69 232 ILE A C 1
ATOM 1835 O O . ILE A 1 232 ? -6.790 -14.413 2.041 1.00 98.69 232 ILE A O 1
ATOM 1839 N N . MET A 1 233 ? -5.615 -13.474 3.704 1.00 98.62 233 MET A N 1
ATOM 1840 C CA . MET A 1 233 ? -5.871 -14.473 4.733 1.00 98.62 233 MET A CA 1
ATOM 1841 C C . MET A 1 233 ? -6.616 -13.823 5.895 1.00 98.62 233 MET A C 1
ATOM 1843 O O . MET A 1 233 ? -6.066 -12.999 6.624 1.00 98.62 233 MET A O 1
ATOM 1847 N N . PHE A 1 234 ? -7.864 -14.223 6.108 1.00 98.44 234 PHE A N 1
ATOM 1848 C CA . PHE A 1 234 ? -8.664 -13.748 7.227 1.00 98.44 234 PHE A CA 1
ATOM 1849 C C . PHE A 1 234 ? -8.939 -14.883 8.208 1.00 98.44 234 PHE A C 1
ATOM 1851 O O . PHE A 1 234 ? -9.696 -15.820 7.928 1.00 98.44 234 PHE A O 1
ATOM 1858 N N . ASN A 1 235 ? -8.325 -14.789 9.386 1.00 95.06 235 ASN A N 1
ATOM 1859 C CA . ASN A 1 235 ? -8.665 -15.648 10.506 1.00 95.06 235 ASN A CA 1
ATOM 1860 C C . ASN A 1 235 ? -9.959 -15.125 11.147 1.00 95.06 235 ASN A C 1
ATOM 1862 O O . ASN A 1 235 ? -9.951 -14.155 11.901 1.00 95.06 235 ASN A O 1
ATOM 1866 N N . LYS A 1 236 ? -11.079 -15.789 10.850 1.00 96.25 236 LYS A N 1
ATOM 1867 C CA . LYS A 1 236 ? -12.437 -15.373 11.229 1.00 96.25 236 LYS A CA 1
ATOM 1868 C C . LYS A 1 236 ? -12.646 -15.306 12.745 1.00 96.25 236 LYS A C 1
ATOM 1870 O O . LYS A 1 236 ? -13.620 -14.717 13.193 1.00 96.25 236 LYS A O 1
ATOM 1875 N N . VAL A 1 237 ? -11.765 -15.910 13.539 1.00 94.62 237 VAL A N 1
ATOM 1876 C CA . VAL A 1 237 ? -11.802 -15.887 15.014 1.00 94.62 237 VAL A CA 1
ATOM 1877 C C . VAL A 1 237 ? -10.726 -14.976 15.613 1.00 94.62 237 VAL A C 1
ATOM 1879 O O . VAL A 1 237 ? -10.357 -15.124 16.774 1.00 94.62 237 VAL A O 1
ATOM 1882 N N . LYS A 1 238 ? -10.166 -14.067 14.821 1.00 94.06 238 LYS A N 1
ATOM 1883 C CA . LYS A 1 238 ? -9.229 -13.028 15.254 1.00 94.06 238 LYS A CA 1
ATOM 1884 C C . LYS A 1 238 ? -9.696 -11.687 14.682 1.00 94.06 238 LYS A C 1
ATOM 1886 O O . LYS A 1 238 ? -10.668 -11.628 13.929 1.00 94.06 238 LYS A O 1
ATOM 1891 N N . LYS A 1 239 ? -9.011 -10.604 15.046 1.00 95.44 239 LYS A N 1
ATOM 1892 C CA . LYS A 1 239 ? -9.308 -9.245 14.569 1.00 95.44 239 LYS A CA 1
ATOM 1893 C C . LYS A 1 239 ? -8.268 -8.764 13.562 1.00 95.44 239 LYS A C 1
ATOM 1895 O O . LYS A 1 239 ? -8.038 -7.568 13.452 1.00 95.44 239 LYS A O 1
ATOM 1900 N N . GLN A 1 240 ? -7.647 -9.707 12.852 1.00 95.38 240 GLN A N 1
ATOM 1901 C CA . GLN A 1 240 ? -6.564 -9.428 11.922 1.00 95.38 240 GLN A CA 1
ATOM 1902 C C . GLN A 1 240 ? -6.781 -10.070 10.553 1.00 95.38 240 GLN A C 1
ATOM 1904 O O . GLN A 1 240 ? -7.265 -11.204 10.448 1.00 95.38 240 GLN A O 1
ATOM 1909 N N . VAL A 1 241 ? -6.364 -9.355 9.516 1.00 98.00 241 VAL A N 1
ATOM 1910 C CA . VAL A 1 241 ? -6.297 -9.819 8.129 1.00 98.00 241 VAL A CA 1
ATOM 1911 C C . VAL A 1 241 ? -4.848 -9.736 7.689 1.00 98.00 241 VAL A C 1
ATOM 1913 O O . VAL A 1 241 ? -4.242 -8.672 7.769 1.00 98.00 241 VAL A O 1
ATOM 1916 N N . VAL A 1 242 ? -4.292 -10.849 7.225 1.00 98.31 242 VAL A N 1
ATOM 1917 C CA . VAL A 1 242 ? -2.935 -10.896 6.677 1.00 98.31 242 VAL A CA 1
ATOM 1918 C C . VAL A 1 242 ? -3.025 -10.845 5.160 1.00 98.31 242 VAL A C 1
ATOM 1920 O O . VAL A 1 242 ? -3.790 -11.596 4.561 1.00 98.31 242 VAL A O 1
ATOM 1923 N N . VAL A 1 243 ? -2.243 -9.979 4.527 1.00 98.50 243 VAL A N 1
ATOM 1924 C CA . VAL A 1 243 ? -2.123 -9.897 3.071 1.00 98.50 243 VAL A CA 1
ATOM 1925 C C . VAL A 1 243 ? -0.667 -10.114 2.695 1.00 98.50 243 VAL A C 1
ATOM 1927 O O . VAL A 1 243 ? 0.170 -9.239 2.921 1.00 98.50 243 VAL A O 1
ATOM 1930 N N . ILE A 1 244 ? -0.370 -11.279 2.119 1.00 98.00 244 ILE A N 1
ATOM 1931 C CA . ILE A 1 244 ? 0.939 -11.572 1.524 1.00 98.00 244 ILE A CA 1
ATOM 1932 C C . ILE A 1 244 ? 0.957 -10.965 0.125 1.00 98.00 244 ILE A C 1
ATOM 1934 O O . ILE A 1 244 ? 0.037 -11.200 -0.659 1.00 98.00 244 ILE A O 1
ATOM 1938 N N . LYS A 1 245 ? 1.997 -10.194 -0.175 1.00 98.38 245 LYS A N 1
ATOM 1939 C CA . LYS A 1 245 ? 2.164 -9.439 -1.412 1.00 98.38 245 LYS A CA 1
ATOM 1940 C C . LYS A 1 245 ? 3.413 -9.920 -2.127 1.00 98.38 245 LYS A C 1
ATOM 1942 O O . LYS A 1 245 ? 4.521 -9.610 -1.705 1.00 98.38 245 LYS A O 1
ATOM 1947 N N . ASP A 1 246 ? 3.233 -10.687 -3.189 1.00 98.56 246 ASP A N 1
ATOM 1948 C CA . ASP A 1 246 ? 4.329 -11.153 -4.027 1.00 98.56 246 ASP A CA 1
ATOM 1949 C C . ASP A 1 246 ? 4.376 -10.321 -5.311 1.00 98.56 246 ASP A C 1
ATOM 1951 O O . ASP A 1 246 ? 3.401 -10.299 -6.061 1.00 98.56 246 ASP A O 1
ATOM 1955 N N . VAL A 1 247 ? 5.508 -9.672 -5.584 1.00 98.75 247 VAL A N 1
ATOM 1956 C CA . VAL A 1 247 ? 5.773 -9.024 -6.878 1.00 98.75 247 VAL A CA 1
ATOM 1957 C C . VAL A 1 247 ? 6.753 -9.900 -7.639 1.00 98.75 247 VAL A C 1
ATOM 1959 O O . VAL A 1 247 ? 7.875 -10.119 -7.180 1.00 98.75 247 VAL A O 1
ATOM 1962 N N . LYS A 1 248 ? 6.313 -10.449 -8.770 1.00 98.50 248 LYS A N 1
ATOM 1963 C CA . LYS A 1 248 ? 7.040 -11.472 -9.528 1.00 98.50 248 LYS A CA 1
ATOM 1964 C C . LYS A 1 248 ? 7.496 -10.928 -10.867 1.00 98.50 248 LYS A C 1
ATOM 1966 O O . LYS A 1 248 ? 6.688 -10.390 -11.614 1.00 98.50 248 LYS A O 1
ATOM 1971 N N . PHE A 1 249 ? 8.771 -11.120 -11.170 1.00 98.12 249 PHE A N 1
ATOM 1972 C CA . PHE A 1 249 ? 9.349 -10.804 -12.468 1.00 98.12 249 PHE A CA 1
ATOM 1973 C C . PHE A 1 249 ? 8.788 -11.719 -13.559 1.00 98.12 249 PHE A C 1
ATOM 1975 O O . PHE A 1 249 ? 8.655 -12.929 -13.349 1.00 98.12 249 PHE A O 1
ATOM 1982 N N . ILE A 1 250 ? 8.513 -11.154 -14.733 1.00 97.88 250 ILE A N 1
ATOM 1983 C CA . ILE A 1 250 ? 8.136 -11.917 -15.921 1.00 97.88 250 ILE A CA 1
ATOM 1984 C C . ILE A 1 250 ? 9.351 -12.055 -16.831 1.00 97.88 250 ILE A C 1
ATOM 1986 O O . ILE A 1 250 ? 9.903 -11.067 -17.318 1.00 97.88 250 ILE A O 1
ATOM 1990 N N . ASP A 1 251 ? 9.777 -13.301 -17.047 1.00 93.00 251 ASP A N 1
ATOM 1991 C CA . ASP A 1 251 ? 10.947 -13.616 -17.863 1.00 93.00 251 ASP A CA 1
ATOM 1992 C C . ASP A 1 251 ? 10.751 -13.156 -19.314 1.00 93.00 251 ASP A C 1
ATOM 1994 O O . ASP A 1 251 ? 9.856 -13.617 -20.023 1.00 93.00 251 ASP A O 1
ATOM 1998 N N . GLN A 1 252 ? 11.649 -12.283 -19.773 1.00 93.00 252 GLN A N 1
ATOM 1999 C CA . GLN A 1 252 ? 11.642 -11.762 -21.139 1.00 93.00 252 GLN A CA 1
ATOM 2000 C C . GLN A 1 252 ? 12.579 -12.529 -22.065 1.00 93.00 252 GLN A C 1
ATOM 2002 O O . GLN A 1 252 ? 13.575 -13.125 -21.639 1.00 93.00 252 GLN A O 1
ATOM 2007 N N . ALA A 1 253 ? 12.338 -12.421 -23.372 1.00 87.94 253 ALA A N 1
ATOM 2008 C CA . ALA A 1 253 ? 13.302 -12.855 -24.376 1.00 87.94 253 ALA A CA 1
ATOM 2009 C C . ALA A 1 253 ? 14.654 -12.114 -24.239 1.00 87.94 253 ALA A C 1
ATOM 2011 O O . ALA A 1 253 ? 14.822 -11.145 -23.485 1.00 87.94 253 ALA A O 1
ATOM 2012 N N . LYS A 1 254 ? 15.670 -12.608 -24.956 1.00 82.38 254 LYS A N 1
ATOM 2013 C CA . LYS A 1 254 ? 16.960 -11.909 -25.058 1.00 82.38 254 LYS A CA 1
ATOM 2014 C C . LYS A 1 254 ? 16.765 -10.574 -25.779 1.00 82.38 254 LYS A C 1
ATOM 2016 O O . LYS A 1 254 ? 15.970 -10.528 -26.709 1.00 82.38 254 LYS A O 1
ATOM 2021 N N . PHE A 1 255 ? 17.543 -9.564 -25.388 1.00 85.31 255 PHE A N 1
ATOM 2022 C CA . PHE A 1 255 ? 17.529 -8.224 -25.990 1.00 85.31 255 PHE A CA 1
ATOM 2023 C C . PHE A 1 255 ? 16.164 -7.521 -25.910 1.00 85.31 255 PHE A C 1
ATOM 2025 O O . PHE A 1 255 ? 15.726 -6.902 -26.867 1.00 85.31 255 PHE A O 1
ATOM 2032 N N . VAL A 1 256 ? 15.504 -7.627 -24.754 1.00 93.56 256 VAL A N 1
ATOM 2033 C CA . VAL A 1 256 ? 14.271 -6.882 -24.447 1.00 93.56 256 VAL A CA 1
ATOM 2034 C C . VAL A 1 256 ? 14.555 -5.905 -23.311 1.00 93.56 256 VAL A C 1
ATOM 2036 O O . VAL A 1 256 ? 14.567 -4.699 -23.506 1.00 93.56 256 VAL A O 1
ATOM 2039 N N . ILE A 1 257 ? 14.884 -6.433 -22.129 1.00 95.44 257 ILE A N 1
ATOM 2040 C CA . ILE A 1 257 ? 15.354 -5.635 -20.992 1.00 95.44 257 ILE A CA 1
ATOM 2041 C C . ILE A 1 257 ? 16.881 -5.543 -21.069 1.00 95.44 257 ILE A C 1
ATOM 2043 O O . ILE A 1 257 ? 17.549 -6.582 -21.113 1.00 95.44 257 ILE A O 1
ATOM 2047 N N . ALA A 1 258 ? 17.403 -4.320 -21.071 1.00 95.25 258 ALA A N 1
ATOM 2048 C CA . ALA A 1 258 ? 18.822 -3.995 -21.060 1.00 95.25 258 ALA A CA 1
ATOM 2049 C C . ALA A 1 258 ? 19.381 -3.919 -19.622 1.00 95.25 258 ALA A C 1
ATOM 2051 O O . ALA A 1 258 ? 18.740 -4.298 -18.637 1.00 95.25 258 ALA A O 1
ATOM 2052 N N . ASP A 1 259 ? 20.615 -3.443 -19.504 1.00 95.62 259 ASP A N 1
ATOM 2053 C CA . ASP A 1 259 ? 21.291 -3.205 -18.233 1.00 95.62 259 ASP A CA 1
ATOM 2054 C C . ASP A 1 259 ? 20.685 -1.997 -17.492 1.00 95.62 259 ASP A C 1
ATOM 2056 O O . ASP A 1 259 ? 20.596 -0.898 -18.039 1.00 95.62 259 ASP A O 1
ATOM 2060 N N . LEU A 1 260 ? 20.311 -2.186 -16.224 1.00 97.19 260 LEU A N 1
ATOM 2061 C CA . LEU A 1 260 ? 19.794 -1.135 -15.347 1.00 97.19 260 LEU A CA 1
ATOM 2062 C C . LEU A 1 260 ? 20.963 -0.379 -14.685 1.00 97.19 260 LEU A C 1
ATOM 2064 O O . LEU A 1 260 ? 21.683 -0.988 -13.886 1.00 97.19 260 LEU A O 1
ATOM 2068 N N . PRO A 1 261 ? 21.164 0.924 -14.957 1.00 97.31 261 PRO A N 1
ATOM 2069 C CA . PRO A 1 261 ? 22.165 1.721 -14.259 1.00 97.31 261 PRO A CA 1
ATOM 2070 C C . PRO A 1 261 ? 21.660 2.141 -12.874 1.00 97.31 261 PRO A C 1
ATOM 2072 O O . PRO A 1 261 ? 20.566 2.693 -12.754 1.00 97.31 261 PRO A O 1
ATOM 2075 N N . ILE A 1 262 ? 22.470 1.936 -11.836 1.00 97.19 262 ILE A N 1
ATOM 2076 C CA . ILE A 1 262 ? 22.211 2.448 -10.483 1.00 97.19 262 ILE A CA 1
ATOM 2077 C C . ILE A 1 262 ? 23.509 2.952 -9.854 1.00 97.19 262 ILE A C 1
ATOM 2079 O O . ILE A 1 262 ? 24.595 2.504 -10.218 1.00 97.19 262 ILE A O 1
ATOM 2083 N N . THR A 1 263 ? 23.397 3.817 -8.857 1.00 97.81 263 THR A N 1
ATOM 2084 C CA . THR A 1 263 ? 24.523 4.207 -8.007 1.00 97.81 263 THR A CA 1
ATOM 2085 C C . THR A 1 263 ? 24.340 3.576 -6.625 1.00 97.81 263 THR A C 1
ATOM 2087 O O . THR A 1 263 ? 23.269 3.692 -6.016 1.00 97.81 263 THR A O 1
ATOM 2090 N N . THR A 1 264 ? 25.366 2.882 -6.128 1.00 96.50 264 THR A N 1
ATOM 2091 C CA . THR A 1 264 ? 25.348 2.243 -4.804 1.00 96.50 264 THR A CA 1
ATOM 2092 C C . THR A 1 264 ? 25.316 3.290 -3.679 1.00 96.50 264 THR A C 1
ATOM 2094 O O . THR A 1 264 ? 25.614 4.465 -3.920 1.00 96.50 264 THR A O 1
ATOM 2097 N N . PRO A 1 265 ? 25.017 2.895 -2.426 1.00 94.88 265 PRO A N 1
ATOM 2098 C CA . PRO A 1 265 ? 25.091 3.807 -1.281 1.00 94.88 265 PRO A CA 1
ATOM 2099 C C . PRO A 1 265 ? 26.464 4.473 -1.100 1.00 94.88 265 PRO A C 1
ATOM 2101 O O . PRO A 1 265 ? 26.559 5.575 -0.560 1.00 94.88 265 PRO A O 1
ATOM 2104 N N . GLU A 1 266 ? 27.536 3.818 -1.551 1.00 93.25 266 GLU A N 1
ATOM 2105 C CA . GLU A 1 266 ? 28.912 4.321 -1.502 1.00 93.25 266 GLU A CA 1
ATOM 2106 C C . GLU A 1 266 ? 29.244 5.311 -2.633 1.00 93.25 266 GLU A C 1
ATOM 2108 O O . GLU A 1 266 ? 30.341 5.873 -2.648 1.00 93.25 266 GLU A O 1
ATOM 2113 N N . GLY A 1 267 ? 28.312 5.556 -3.559 1.00 94.19 267 GLY A N 1
ATOM 2114 C CA . GLY A 1 267 ? 28.499 6.463 -4.691 1.00 94.19 267 GLY A CA 1
ATOM 2115 C C . GLY A 1 267 ? 29.163 5.821 -5.912 1.00 94.19 267 GLY A C 1
ATOM 2116 O O . GLY A 1 267 ? 29.695 6.547 -6.749 1.00 94.19 267 GLY A O 1
ATOM 2117 N N . GLU A 1 268 ? 29.178 4.489 -6.010 1.00 95.62 268 GLU A N 1
ATOM 2118 C CA . GLU A 1 268 ? 29.713 3.775 -7.172 1.00 95.62 268 GLU A CA 1
ATOM 2119 C C . GLU A 1 268 ? 28.618 3.537 -8.217 1.00 95.62 268 GLU A C 1
ATOM 2121 O O . GLU A 1 268 ? 27.573 2.974 -7.902 1.00 95.62 268 GLU A O 1
ATOM 2126 N N . ASP A 1 269 ? 28.859 3.944 -9.464 1.00 97.06 269 ASP A N 1
ATOM 2127 C CA . ASP A 1 269 ? 27.950 3.670 -10.579 1.00 97.06 269 ASP A CA 1
ATOM 2128 C C . ASP A 1 269 ? 28.160 2.246 -11.099 1.00 97.06 269 ASP A C 1
ATOM 2130 O O . ASP A 1 269 ? 29.260 1.873 -11.517 1.00 97.06 269 ASP A O 1
ATOM 2134 N N . ILE A 1 270 ? 27.088 1.458 -11.102 1.00 96.44 270 ILE A N 1
ATOM 2135 C CA . ILE A 1 270 ? 27.087 0.060 -11.529 1.00 96.44 270 ILE A CA 1
ATOM 2136 C C . ILE A 1 270 ? 25.956 -0.187 -12.526 1.00 96.44 270 ILE A C 1
ATOM 2138 O O . ILE A 1 270 ? 24.978 0.561 -12.590 1.00 96.44 270 ILE A O 1
ATOM 2142 N N . THR A 1 271 ? 26.062 -1.275 -13.284 1.00 96.38 271 THR A N 1
ATOM 2143 C CA . THR A 1 271 ? 24.960 -1.774 -14.108 1.00 96.38 271 THR A CA 1
ATOM 2144 C C . THR A 1 271 ? 24.536 -3.161 -13.655 1.00 96.38 271 THR A C 1
ATOM 2146 O O . THR A 1 271 ? 25.364 -4.014 -13.329 1.00 96.38 271 THR A O 1
ATOM 2149 N N . ILE A 1 272 ? 23.226 -3.388 -13.623 1.00 96.31 272 ILE A N 1
ATOM 2150 C CA . ILE A 1 272 ? 22.633 -4.678 -13.287 1.00 96.31 272 ILE A CA 1
ATOM 2151 C C . ILE A 1 272 ? 21.965 -5.228 -14.548 1.00 96.31 272 ILE A C 1
ATOM 2153 O O . ILE A 1 272 ? 20.957 -4.675 -14.990 1.00 96.31 272 ILE A O 1
ATOM 2157 N N . PRO A 1 273 ? 22.490 -6.319 -15.128 1.00 92.75 273 PRO A N 1
ATOM 2158 C CA . PRO A 1 273 ? 21.912 -6.888 -16.334 1.00 92.75 273 PRO A CA 1
ATOM 2159 C C . PRO A 1 273 ? 20.472 -7.344 -16.139 1.00 92.75 273 PRO A C 1
ATOM 2161 O O . PRO A 1 273 ? 20.200 -8.099 -15.199 1.00 92.75 273 PRO A O 1
ATOM 2164 N N . ARG A 1 274 ? 19.592 -6.961 -17.075 1.00 93.06 274 ARG A N 1
ATOM 2165 C CA . ARG A 1 274 ? 18.213 -7.461 -17.202 1.00 93.06 274 ARG A CA 1
ATOM 2166 C C . ARG A 1 274 ? 17.428 -7.329 -15.897 1.00 93.06 274 ARG A C 1
ATOM 2168 O O . ARG A 1 274 ? 17.043 -8.331 -15.287 1.00 93.06 274 ARG A O 1
ATOM 2175 N N . ALA A 1 275 ? 17.253 -6.094 -15.441 1.00 96.94 275 ALA A N 1
ATOM 2176 C CA . ALA A 1 275 ? 16.672 -5.815 -14.136 1.00 96.94 275 ALA A CA 1
ATOM 2177 C C . ALA A 1 275 ? 15.637 -4.686 -14.165 1.00 96.94 275 ALA A C 1
ATOM 2179 O O . ALA A 1 275 ? 15.709 -3.776 -14.989 1.00 96.94 275 ALA A O 1
ATOM 2180 N N . LEU A 1 276 ? 14.687 -4.767 -13.234 1.00 98.56 276 LEU A N 1
ATOM 2181 C CA . LEU A 1 276 ? 13.663 -3.762 -12.971 1.00 98.56 276 LEU A CA 1
ATOM 2182 C C . LEU A 1 276 ? 13.894 -3.201 -11.571 1.00 98.56 276 LEU A C 1
ATOM 2184 O O . LEU A 1 276 ? 13.936 -3.964 -10.604 1.00 98.56 276 LEU A O 1
ATOM 2188 N N . LEU A 1 277 ? 14.007 -1.884 -11.449 1.00 98.75 277 LEU A N 1
ATOM 2189 C CA . LEU A 1 277 ? 13.892 -1.209 -10.165 1.00 98.75 277 LEU A CA 1
ATOM 2190 C C . LEU A 1 277 ? 12.407 -1.055 -9.849 1.00 98.75 277 LEU A C 1
ATOM 2192 O O . LEU A 1 277 ? 11.675 -0.494 -10.660 1.00 98.75 277 LEU A O 1
ATOM 2196 N N . VAL A 1 278 ? 11.976 -1.536 -8.687 1.00 98.88 278 VAL A N 1
ATOM 2197 C CA . VAL A 1 278 ? 10.574 -1.510 -8.272 1.00 98.88 278 VAL A CA 1
ATOM 2198 C C . VAL A 1 278 ? 10.445 -0.802 -6.930 1.00 98.88 278 VAL A C 1
ATOM 2200 O O . VAL A 1 278 ? 11.136 -1.168 -5.981 1.00 98.88 278 VAL A O 1
ATOM 2203 N N . GLN A 1 279 ? 9.535 0.168 -6.863 1.00 98.69 279 GLN A N 1
ATOM 2204 C CA . GLN A 1 279 ? 9.057 0.787 -5.625 1.00 98.69 279 GLN A CA 1
ATOM 2205 C C . GLN A 1 279 ? 7.585 0.408 -5.451 1.00 98.69 279 GLN A C 1
ATOM 2207 O O . GLN A 1 279 ? 6.744 0.776 -6.275 1.00 98.69 279 GLN A O 1
ATOM 2212 N N . PHE A 1 280 ? 7.268 -0.386 -4.431 1.00 98.81 280 PHE A N 1
ATOM 2213 C CA . PHE A 1 280 ? 5.928 -0.932 -4.207 1.00 98.81 280 PHE A CA 1
ATOM 2214 C C . PHE A 1 280 ? 5.411 -0.537 -2.829 1.00 98.81 280 PHE A C 1
ATOM 2216 O O . PHE A 1 280 ? 6.063 -0.808 -1.824 1.00 98.81 280 PHE A O 1
ATOM 2223 N N . SER A 1 281 ? 4.226 0.066 -2.763 1.00 98.31 281 SER A N 1
ATOM 2224 C CA . SER A 1 281 ? 3.666 0.590 -1.518 1.00 98.31 281 SER A CA 1
ATOM 2225 C C . SER A 1 281 ? 2.204 0.240 -1.295 1.00 98.31 281 SER A C 1
ATOM 2227 O O . SER A 1 281 ? 1.413 0.096 -2.227 1.00 98.31 281 SER A O 1
ATOM 2229 N N . ASN A 1 282 ? 1.826 0.176 -0.022 1.00 97.88 282 ASN A N 1
ATOM 2230 C CA . ASN A 1 282 ? 0.443 0.345 0.410 1.00 97.88 282 ASN A CA 1
ATOM 2231 C C . ASN A 1 282 ? 0.136 1.829 0.625 1.00 97.88 282 ASN A C 1
ATOM 2233 O O . ASN A 1 282 ? 1.005 2.574 1.082 1.00 97.88 282 ASN A O 1
ATOM 2237 N N . ARG A 1 283 ? -1.097 2.247 0.314 1.00 94.62 283 ARG A N 1
ATOM 2238 C CA . ARG A 1 283 ? -1.557 3.641 0.448 1.00 94.62 283 ARG A CA 1
ATOM 2239 C C . ARG A 1 283 ? -2.986 3.674 0.950 1.00 94.62 283 ARG A C 1
ATOM 2241 O O . ARG A 1 283 ? -3.900 3.242 0.245 1.00 94.62 283 ARG A O 1
ATOM 2248 N N . GLU A 1 284 ? -3.166 4.129 2.182 1.00 93.94 284 GLU A N 1
ATOM 2249 C CA . GLU A 1 284 ? -4.402 3.854 2.907 1.00 93.94 284 GLU A CA 1
ATOM 2250 C C . GLU A 1 284 ? -4.784 5.009 3.827 1.00 93.94 284 GLU A C 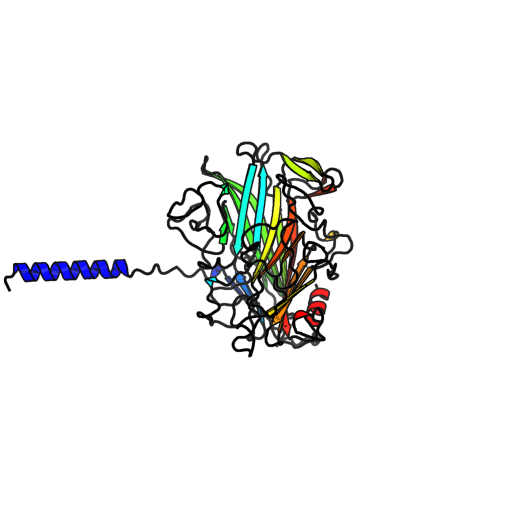1
ATOM 2252 O O . GLU A 1 284 ? -4.023 5.423 4.695 1.00 93.94 284 GLU A O 1
ATOM 2257 N N . GLU A 1 285 ? -5.983 5.530 3.621 1.00 95.19 285 GLU A N 1
ATOM 2258 C CA . GLU A 1 285 ? -6.640 6.504 4.476 1.00 95.19 285 GLU A CA 1
ATOM 2259 C C . GLU A 1 285 ? -7.414 5.779 5.587 1.00 95.19 285 GLU A C 1
ATOM 2261 O O . GLU A 1 285 ? -8.103 4.792 5.330 1.00 95.19 285 GLU A O 1
ATOM 2266 N N . TRP A 1 286 ? -7.280 6.252 6.828 1.00 96.94 286 TRP A N 1
ATOM 2267 C CA . TRP A 1 286 ? -7.882 5.643 8.016 1.00 96.94 286 TRP A CA 1
ATOM 2268 C C . TRP A 1 286 ? -8.966 6.535 8.640 1.00 96.94 286 TRP A C 1
ATOM 2270 O O . TRP A 1 286 ? -8.708 7.326 9.552 1.00 96.94 286 TRP A O 1
ATOM 2280 N N . ASP A 1 287 ? -10.220 6.327 8.237 1.00 96.62 287 ASP A N 1
ATOM 2281 C CA . ASP A 1 287 ? -11.410 7.037 8.738 1.00 96.62 287 ASP A CA 1
ATOM 2282 C C . ASP A 1 287 ? -11.958 6.455 10.057 1.00 96.62 287 ASP A C 1
ATOM 2284 O O . ASP A 1 287 ? -13.164 6.285 10.259 1.00 96.62 287 ASP A O 1
ATOM 2288 N N . LEU A 1 288 ? -11.069 6.102 10.988 1.00 97.31 288 LEU A N 1
ATOM 2289 C CA . LEU A 1 288 ? -11.437 5.387 12.216 1.00 97.31 288 LEU A CA 1
ATOM 2290 C C . LEU A 1 288 ? -12.250 6.245 13.207 1.00 97.31 288 LEU A C 1
ATOM 2292 O O . LEU A 1 288 ? -13.019 5.716 14.019 1.00 97.31 288 LEU A O 1
ATOM 2296 N N . GLY A 1 289 ? -12.065 7.566 13.177 1.00 96.50 289 GLY A N 1
ATOM 2297 C CA . GLY A 1 289 ? -12.732 8.498 14.077 1.00 96.50 289 GLY A CA 1
ATOM 2298 C C . GLY A 1 289 ? -14.260 8.439 14.007 1.00 96.50 289 GLY A C 1
ATOM 2299 O O . GLY A 1 289 ? -14.876 8.052 13.018 1.00 96.50 289 GLY A O 1
ATOM 2300 N N . ALA A 1 290 ? -14.910 8.879 15.074 1.00 95.81 290 ALA A N 1
ATOM 2301 C CA . ALA A 1 290 ? -16.354 9.000 15.140 1.00 95.81 290 ALA A CA 1
ATOM 2302 C C . ALA A 1 290 ? -16.833 10.389 14.695 1.00 95.81 290 ALA A C 1
ATOM 2304 O O . ALA A 1 290 ? -16.1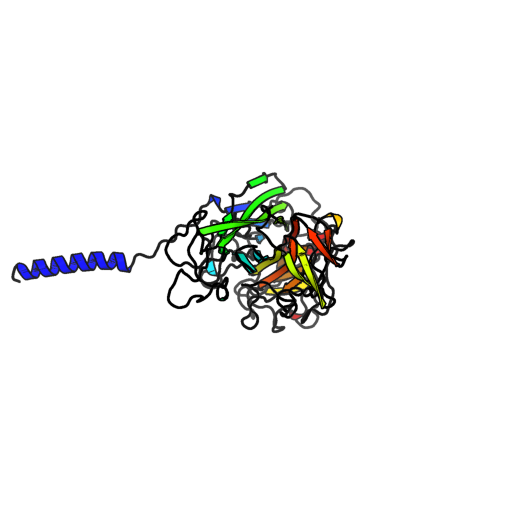43 11.403 14.843 1.00 95.81 290 ALA A O 1
ATOM 2305 N N . LYS A 1 291 ? -18.075 10.435 14.214 1.00 94.50 291 LYS A N 1
ATOM 2306 C CA . LYS A 1 291 ? -18.806 11.675 13.949 1.00 94.50 291 LYS A CA 1
ATOM 2307 C C . LYS A 1 291 ? -19.366 12.276 15.243 1.00 94.50 291 LYS A C 1
ATOM 2309 O O . LYS A 1 291 ? -19.868 11.545 16.099 1.00 94.50 291 LYS A O 1
ATOM 2314 N N . GLY A 1 292 ? -19.357 13.601 15.363 1.00 94.56 292 GLY A N 1
ATOM 2315 C CA . GLY A 1 292 ? -20.022 14.343 16.439 1.00 94.56 292 GLY A CA 1
ATOM 2316 C C . GLY A 1 292 ? -19.286 14.337 17.780 1.00 94.56 292 GLY A C 1
ATOM 2317 O O . GLY A 1 292 ? -19.899 14.607 18.814 1.00 94.56 292 GLY A O 1
ATOM 2318 N N . VAL A 1 293 ? -17.988 14.030 17.788 1.00 96.56 293 VAL A N 1
ATOM 2319 C CA . VAL A 1 293 ? -17.162 14.061 19.000 1.00 96.56 293 VAL A CA 1
ATOM 2320 C C . VAL A 1 293 ? -16.760 15.502 19.306 1.00 96.56 293 VAL A C 1
ATOM 2322 O O . VAL A 1 293 ? -16.146 16.188 18.488 1.00 96.56 293 VAL A O 1
ATOM 2325 N N . ALA A 1 294 ? -17.124 15.976 20.498 1.00 95.44 294 ALA A N 1
ATOM 2326 C CA . ALA A 1 294 ? -16.904 17.360 20.901 1.00 95.44 294 ALA A CA 1
ATOM 2327 C C . ALA A 1 294 ? -15.420 17.758 20.815 1.00 95.44 294 ALA A C 1
ATOM 2329 O O . ALA A 1 294 ? -14.552 17.035 21.295 1.00 95.44 294 ALA A O 1
ATOM 2330 N N . ASN A 1 295 ? -15.156 18.949 20.268 1.00 91.88 295 ASN A N 1
ATOM 2331 C CA . ASN A 1 295 ? -13.816 19.532 20.099 1.00 91.88 295 ASN A CA 1
ATOM 2332 C C . ASN A 1 295 ? -12.872 18.756 19.166 1.00 91.88 295 ASN A C 1
ATOM 2334 O O . ASN A 1 295 ? -11.666 18.973 19.212 1.00 91.88 295 ASN A O 1
ATOM 2338 N N . THR A 1 296 ? -13.405 17.888 18.311 1.00 94.94 296 THR A N 1
ATOM 2339 C CA . THR A 1 296 ? -12.625 17.176 17.293 1.00 94.94 296 THR A CA 1
ATOM 2340 C C . THR A 1 296 ? -13.300 17.315 15.936 1.00 94.94 296 THR A C 1
ATOM 2342 O O . THR A 1 296 ? -14.455 17.739 15.840 1.00 94.94 296 THR A O 1
ATOM 2345 N N . VAL A 1 297 ? -12.567 16.996 14.877 1.00 93.62 297 VAL A N 1
ATOM 2346 C CA . VAL A 1 297 ? -13.122 16.942 13.528 1.00 93.62 297 VAL A CA 1
ATOM 2347 C C . VAL A 1 297 ? -13.796 15.579 13.336 1.00 93.62 297 VAL A C 1
ATOM 2349 O O . VAL A 1 297 ? -13.300 14.564 13.814 1.00 93.62 297 VAL A O 1
ATOM 2352 N N . ASP A 1 298 ? -14.938 15.535 12.648 1.00 95.06 298 ASP A N 1
ATOM 2353 C CA . ASP A 1 298 ? -15.590 14.259 12.323 1.00 95.06 298 ASP A CA 1
ATOM 2354 C C . ASP A 1 298 ? -14.611 13.333 11.594 1.00 95.06 298 ASP A C 1
ATOM 2356 O O . ASP A 1 298 ? -13.984 13.776 10.630 1.00 95.06 298 ASP A O 1
ATOM 2360 N N . TYR A 1 299 ? -14.526 12.075 12.040 1.00 95.56 299 TYR A N 1
ATOM 2361 C CA . TYR A 1 299 ? -13.619 11.043 11.512 1.00 95.56 299 TYR A CA 1
ATOM 2362 C C . TYR A 1 299 ? -12.123 11.311 11.723 1.00 95.56 299 TYR A C 1
ATOM 2364 O O . TYR A 1 299 ? -11.281 10.661 11.113 1.00 95.56 299 TYR A O 1
ATOM 2372 N N . SER A 1 300 ? -11.763 12.240 12.614 1.00 96.31 300 SER A N 1
ATOM 2373 C CA . SER A 1 300 ? -10.359 12.438 12.964 1.00 96.31 300 SER A CA 1
ATOM 2374 C C . SER A 1 300 ? -9.808 11.318 13.844 1.00 96.31 300 SER A C 1
ATOM 2376 O O . SER A 1 300 ? -10.532 10.783 14.688 1.00 96.31 300 SER A O 1
ATOM 2378 N N . SER A 1 301 ? -8.512 11.062 13.729 1.00 97.31 301 SER A N 1
ATOM 2379 C CA . SER A 1 301 ? -7.788 10.082 14.535 1.00 97.31 301 SER A CA 1
ATOM 2380 C C . SER A 1 301 ? -6.438 10.641 14.983 1.00 97.31 301 SER A C 1
ATOM 2382 O O . SER A 1 301 ? -5.937 11.602 14.394 1.00 97.31 301 SER A O 1
ATOM 2384 N N . TYR A 1 302 ? -5.896 10.057 16.043 1.00 97.69 302 TYR A N 1
ATOM 2385 C CA . TYR A 1 302 ? -4.479 10.152 16.388 1.00 97.69 302 TYR A CA 1
ATOM 2386 C C . TYR A 1 302 ? -3.714 9.073 15.619 1.00 97.69 302 TYR A C 1
ATOM 2388 O O . TYR A 1 302 ? -4.317 8.039 15.298 1.00 97.69 302 TYR A O 1
ATOM 2396 N N . VAL A 1 303 ? -2.441 9.288 15.309 1.00 97.06 303 VAL A N 1
ATOM 2397 C CA . VAL A 1 303 ? -1.622 8.312 14.586 1.00 97.06 303 VAL A CA 1
ATOM 2398 C C . VAL A 1 303 ? -0.168 8.387 15.016 1.00 97.06 303 VAL A C 1
ATOM 2400 O O . VAL A 1 303 ? 0.428 9.453 15.000 1.00 97.06 303 VAL A O 1
ATOM 2403 N N . HIS A 1 304 ? 0.409 7.213 15.252 1.00 97.62 304 HIS A N 1
ATOM 2404 C CA . HIS A 1 304 ? 1.849 7.055 15.366 1.00 97.62 304 HIS A CA 1
ATOM 2405 C C . HIS A 1 304 ? 2.327 5.868 14.525 1.00 97.62 304 HIS A C 1
ATOM 2407 O O . HIS A 1 304 ? 1.692 4.805 14.515 1.00 97.62 304 HIS A O 1
ATOM 2413 N N . PHE A 1 305 ? 3.444 6.032 13.822 1.00 97.75 305 PHE A N 1
ATOM 2414 C CA . PHE A 1 305 ? 4.037 5.019 12.956 1.00 97.75 305 PHE A CA 1
ATOM 2415 C C . PHE A 1 305 ? 5.371 4.533 13.529 1.00 97.75 305 PHE A C 1
ATOM 2417 O O . PHE A 1 305 ? 6.419 5.123 13.309 1.00 97.75 305 PHE A O 1
ATOM 2424 N N . TYR A 1 306 ? 5.321 3.403 14.231 1.00 98.38 306 TYR A N 1
ATOM 2425 C CA . TYR A 1 306 ? 6.476 2.757 14.845 1.00 98.38 306 TYR A CA 1
ATOM 2426 C C . TYR A 1 306 ? 7.321 2.073 13.765 1.00 98.38 306 TYR A C 1
ATOM 2428 O O . TYR A 1 306 ? 6.995 0.955 13.350 1.00 98.38 306 TYR A O 1
ATOM 2436 N N . THR A 1 307 ? 8.384 2.719 13.282 1.00 98.38 307 THR A N 1
ATOM 2437 C CA . THR A 1 307 ? 9.205 2.172 12.189 1.00 98.38 307 THR A CA 1
ATOM 2438 C C . THR A 1 307 ? 10.574 1.702 12.655 1.00 98.38 307 THR A C 1
ATOM 2440 O O . THR A 1 307 ? 11.133 2.169 13.644 1.00 98.38 307 THR A O 1
ATOM 2443 N N . LYS A 1 308 ? 11.142 0.703 11.977 1.00 97.88 308 LYS A N 1
ATOM 2444 C CA . LYS A 1 308 ? 12.505 0.253 12.255 1.00 97.88 308 LYS A CA 1
ATOM 2445 C C . LYS A 1 308 ? 13.539 1.245 11.750 1.00 97.88 308 LYS A C 1
ATOM 2447 O O . LYS A 1 308 ? 14.609 1.349 12.366 1.00 97.88 308 LYS A O 1
ATOM 2452 N N . GLY A 1 309 ? 13.259 1.848 10.601 1.00 96.94 309 GLY A N 1
ATOM 2453 C CA . GLY A 1 309 ? 14.152 2.787 9.962 1.00 96.94 309 GLY A CA 1
ATOM 2454 C C . GLY A 1 309 ? 14.189 4.126 10.672 1.00 96.94 309 GLY A C 1
ATOM 2455 O O . GLY A 1 309 ? 13.445 4.373 11.603 1.00 96.94 309 GLY A O 1
ATOM 2456 N N . THR A 1 310 ? 15.125 4.971 10.260 1.00 96.81 310 THR A N 1
ATOM 2457 C CA . THR A 1 310 ? 15.153 6.372 10.671 1.00 96.81 310 THR A CA 1
ATOM 2458 C C . THR A 1 310 ? 15.397 7.236 9.446 1.00 96.81 310 THR A C 1
ATOM 2460 O O . THR A 1 310 ? 16.098 6.833 8.513 1.00 96.81 310 THR A O 1
ATOM 2463 N N . ALA A 1 311 ? 14.804 8.421 9.437 1.00 95.06 311 ALA A N 1
ATOM 2464 C CA . ALA A 1 311 ? 14.771 9.326 8.300 1.00 95.06 311 ALA A CA 1
ATOM 2465 C C . ALA A 1 311 ? 14.412 10.753 8.769 1.00 95.06 311 ALA A C 1
ATOM 2467 O O . ALA A 1 311 ? 14.169 10.992 9.954 1.00 95.06 311 ALA A O 1
ATOM 2468 N N . PRO A 1 312 ? 14.393 11.772 7.896 1.00 89.50 312 PRO A N 1
ATOM 2469 C CA . PRO A 1 312 ? 13.921 13.091 8.298 1.00 89.50 312 PRO A CA 1
ATOM 2470 C C . PRO A 1 312 ? 12.483 13.037 8.847 1.00 89.50 312 PRO A C 1
ATOM 2472 O O . PRO A 1 312 ? 11.557 12.671 8.129 1.00 89.50 312 PRO A O 1
ATOM 2475 N N . ASN A 1 313 ? 12.292 13.520 10.081 1.00 92.25 313 ASN A N 1
ATOM 2476 C CA . ASN A 1 313 ? 11.040 13.462 10.863 1.00 92.25 313 ASN A CA 1
ATOM 2477 C C . ASN A 1 313 ? 10.707 12.094 11.485 1.00 92.25 313 ASN A C 1
ATOM 2479 O O . ASN A 1 313 ? 9.633 11.957 12.064 1.00 92.25 313 ASN A O 1
ATOM 2483 N N . ASP A 1 314 ? 11.663 11.166 11.455 1.00 95.12 314 ASP A N 1
ATOM 2484 C CA . ASP A 1 314 ? 11.655 9.913 12.202 1.00 95.12 314 ASP A CA 1
ATOM 2485 C C . ASP A 1 314 ? 13.063 9.625 12.750 1.00 95.12 314 ASP A C 1
ATOM 2487 O O . ASP A 1 314 ? 13.968 9.184 12.039 1.00 95.12 314 ASP A O 1
ATOM 2491 N N . ASN A 1 315 ? 13.282 9.935 14.025 1.00 94.56 315 ASN A N 1
ATOM 2492 C CA . ASN A 1 315 ? 14.614 9.850 14.627 1.00 94.56 315 ASN A CA 1
ATOM 2493 C C . ASN A 1 315 ? 14.793 8.627 15.534 1.00 94.56 315 ASN A C 1
ATOM 2495 O O . ASN A 1 315 ? 15.872 8.473 16.117 1.00 94.56 315 ASN A O 1
ATOM 2499 N N . GLU A 1 316 ? 13.769 7.789 15.688 1.00 94.56 316 GLU A N 1
ATOM 2500 C CA . GLU A 1 316 ? 13.752 6.684 16.642 1.00 94.56 316 GLU A CA 1
ATOM 2501 C C . GLU A 1 316 ? 13.547 5.354 15.915 1.00 94.56 316 GLU A C 1
ATOM 2503 O O . GLU A 1 316 ? 12.849 5.263 14.923 1.00 94.56 316 GLU A O 1
ATOM 2508 N N . SER A 1 317 ? 14.224 4.299 16.376 1.00 97.12 317 SER A N 1
ATOM 2509 C CA . SER A 1 317 ? 14.063 2.963 15.793 1.00 97.12 317 SER A CA 1
ATOM 2510 C C . SER A 1 317 ? 13.111 2.168 16.675 1.00 97.12 317 SER A C 1
ATOM 2512 O O . SER A 1 317 ? 13.517 1.626 17.706 1.00 97.12 317 SER A O 1
ATOM 2514 N N . GLU A 1 318 ? 11.858 2.099 16.252 1.00 97.62 318 GLU A N 1
ATOM 2515 C CA . GLU A 1 318 ? 10.703 1.599 17.004 1.00 97.62 318 GLU A CA 1
ATOM 2516 C C . GLU A 1 318 ? 10.081 0.327 16.401 1.00 97.62 318 GLU A C 1
ATOM 2518 O O . GLU A 1 318 ? 9.047 -0.150 16.869 1.00 97.62 318 GLU A O 1
ATOM 2523 N N . GLY A 1 319 ? 10.716 -0.262 15.383 1.00 96.88 319 GLY A N 1
ATOM 2524 C CA . GLY A 1 319 ? 10.258 -1.498 14.743 1.00 96.88 319 GLY A CA 1
ATOM 2525 C C . GLY A 1 319 ? 10.007 -2.642 15.737 1.00 96.88 319 GLY A C 1
ATOM 2526 O O . GLY A 1 319 ? 10.803 -2.902 16.646 1.00 96.88 319 GLY A O 1
ATOM 2527 N N . GLN A 1 320 ? 8.904 -3.358 15.536 1.00 97.25 320 GLN A N 1
ATOM 2528 C CA . GLN A 1 320 ? 8.402 -4.392 16.439 1.00 97.25 320 GLN A CA 1
ATOM 2529 C C . GLN A 1 320 ? 8.900 -5.784 16.034 1.00 97.25 320 GLN A C 1
ATOM 2531 O O . GLN A 1 320 ? 8.924 -6.092 14.846 1.00 97.25 320 GLN A O 1
ATOM 2536 N N . PRO A 1 321 ? 9.284 -6.669 16.969 1.00 95.00 321 PRO A N 1
ATOM 2537 C CA . PRO A 1 321 ? 9.712 -8.025 16.626 1.00 95.00 321 PRO A CA 1
ATOM 2538 C C . PRO A 1 321 ? 8.644 -8.821 15.863 1.00 95.00 321 PRO A C 1
ATOM 2540 O O . PRO A 1 321 ? 7.450 -8.681 16.116 1.00 95.00 321 PRO A O 1
ATOM 2543 N N . THR A 1 322 ? 9.082 -9.711 14.973 1.00 94.81 322 THR A N 1
ATOM 2544 C CA . THR A 1 322 ? 8.207 -10.659 14.266 1.00 94.81 322 THR A CA 1
ATOM 2545 C C . THR A 1 322 ? 8.881 -12.019 14.091 1.00 94.81 322 THR A C 1
ATOM 2547 O O . THR A 1 322 ? 10.102 -12.147 14.209 1.00 94.81 322 THR A O 1
ATOM 2550 N N . VAL A 1 323 ? 8.086 -13.048 13.795 1.00 88.88 323 VAL A N 1
ATOM 2551 C CA . VAL A 1 323 ? 8.581 -14.368 13.379 1.00 88.88 323 VAL A CA 1
ATOM 2552 C C . VAL A 1 323 ? 9.078 -14.379 11.933 1.00 88.88 323 VAL A C 1
ATOM 2554 O O . VAL A 1 323 ? 9.832 -15.278 11.550 1.00 88.88 323 VAL A O 1
ATOM 2557 N N . TYR A 1 324 ? 8.666 -13.403 11.119 1.00 92.12 324 TYR A N 1
ATOM 2558 C CA . TYR A 1 324 ? 9.130 -13.282 9.746 1.00 92.12 324 TYR A CA 1
ATOM 2559 C C . TYR A 1 324 ? 10.564 -12.742 9.714 1.00 92.12 324 TYR A C 1
ATOM 2561 O O . TYR A 1 324 ? 10.874 -11.681 10.249 1.00 92.12 324 TYR A O 1
ATOM 2569 N N . ASN A 1 325 ? 11.466 -13.471 9.067 1.00 92.44 325 ASN A N 1
ATOM 2570 C CA . ASN A 1 325 ? 12.894 -13.159 9.005 1.00 92.44 325 ASN A CA 1
ATOM 2571 C C . ASN A 1 325 ? 13.447 -13.383 7.591 1.00 92.44 325 ASN A C 1
ATOM 2573 O O . ASN A 1 325 ? 12.698 -13.658 6.656 1.00 92.44 325 ASN A O 1
ATOM 2577 N N . ASP A 1 326 ? 14.762 -13.279 7.426 1.00 92.69 326 ASP A N 1
ATOM 2578 C CA . ASP A 1 326 ? 15.451 -13.507 6.151 1.00 92.69 326 ASP A CA 1
ATOM 2579 C C . ASP A 1 326 ? 15.145 -14.856 5.468 1.00 92.69 326 ASP A C 1
ATOM 2581 O O . ASP A 1 326 ? 15.285 -14.949 4.253 1.00 92.69 326 ASP A O 1
ATOM 2585 N N . ALA A 1 327 ? 14.632 -15.870 6.175 1.00 92.12 327 ALA A N 1
ATOM 2586 C CA . ALA A 1 327 ? 14.188 -17.128 5.566 1.00 92.12 327 ALA A CA 1
ATOM 2587 C C . ALA A 1 327 ? 12.815 -17.049 4.863 1.00 92.12 327 ALA A C 1
ATOM 2589 O O . ALA A 1 327 ? 12.434 -17.985 4.157 1.00 92.12 327 ALA A O 1
ATOM 2590 N N . TRP A 1 328 ? 12.053 -15.969 5.060 1.00 91.94 328 TRP A N 1
ATOM 2591 C CA . TRP A 1 328 ? 10.711 -15.779 4.490 1.00 91.94 328 TRP A CA 1
ATOM 2592 C C . TRP A 1 328 ? 10.692 -14.999 3.173 1.00 91.94 328 TRP A C 1
ATOM 2594 O O . TRP A 1 328 ? 9.636 -14.897 2.543 1.00 91.94 328 TRP A O 1
ATOM 2604 N N . THR A 1 329 ? 11.835 -14.469 2.739 1.00 90.75 329 THR A N 1
ATOM 2605 C CA . THR A 1 329 ? 11.981 -13.791 1.450 1.00 90.75 329 THR A CA 1
ATOM 2606 C C . THR A 1 329 ? 13.198 -14.318 0.697 1.00 90.75 329 THR A C 1
ATOM 2608 O O . THR A 1 329 ? 14.176 -14.751 1.296 1.00 90.75 329 THR A O 1
ATOM 2611 N N . MET A 1 330 ? 13.141 -14.272 -0.632 1.00 87.81 330 MET A N 1
ATOM 2612 C CA . MET A 1 330 ? 14.308 -14.516 -1.490 1.00 87.81 330 MET A CA 1
ATOM 2613 C C . MET A 1 330 ? 15.051 -13.214 -1.814 1.00 87.81 330 MET A C 1
ATOM 2615 O O . MET A 1 330 ? 16.186 -13.243 -2.282 1.00 87.81 330 MET A O 1
ATOM 2619 N N . LEU A 1 331 ? 14.401 -12.072 -1.582 1.00 96.94 331 LEU A N 1
ATOM 2620 C CA . LEU A 1 331 ? 14.872 -10.754 -1.970 1.00 96.94 331 LEU A CA 1
ATOM 2621 C C . LEU A 1 331 ? 14.571 -9.759 -0.840 1.00 96.94 331 LEU A C 1
ATOM 2623 O O . LEU A 1 331 ? 13.401 -9.442 -0.610 1.00 96.94 331 LEU A O 1
ATOM 2627 N N . PRO A 1 332 ? 15.588 -9.290 -0.099 1.00 97.38 332 PRO A N 1
ATOM 2628 C CA . PRO A 1 332 ? 15.417 -8.166 0.812 1.00 97.38 332 PRO A CA 1
ATOM 2629 C C . PRO A 1 332 ? 15.252 -6.854 0.029 1.00 97.38 332 PRO A C 1
ATOM 2631 O O . PRO A 1 332 ? 15.589 -6.781 -1.156 1.00 97.38 332 PRO A O 1
ATOM 2634 N N . THR A 1 333 ? 14.785 -5.809 0.708 1.00 98.31 333 THR A N 1
ATOM 2635 C CA . THR A 1 333 ? 14.778 -4.440 0.185 1.00 98.31 333 THR A CA 1
ATOM 2636 C C . THR A 1 333 ? 16.194 -3.945 -0.115 1.00 98.31 333 THR A C 1
ATOM 2638 O O . THR A 1 333 ? 17.198 -4.524 0.321 1.00 98.31 333 THR A O 1
ATOM 2641 N N . LEU A 1 334 ? 16.293 -2.867 -0.886 1.00 98.31 334 LEU A N 1
ATOM 2642 C CA . LEU A 1 334 ? 17.556 -2.224 -1.213 1.00 98.31 334 LEU A CA 1
ATOM 2643 C C . LEU A 1 334 ? 18.248 -1.658 0.034 1.00 98.31 334 LEU A C 1
ATOM 2645 O O . LEU A 1 334 ? 17.586 -1.202 0.964 1.00 98.31 334 LEU A O 1
ATOM 2649 N N . PRO A 1 335 ? 19.591 -1.629 0.062 1.00 97.44 335 PRO A N 1
ATOM 2650 C CA . PRO A 1 335 ? 20.326 -0.822 1.027 1.00 97.44 335 PRO A CA 1
ATOM 2651 C C . PRO A 1 335 ? 19.906 0.648 0.990 1.00 97.44 335 PRO A C 1
ATOM 2653 O O . PRO A 1 335 ? 19.627 1.171 -0.083 1.00 97.44 335 PRO A O 1
ATOM 2656 N N . ALA A 1 336 ? 19.891 1.322 2.141 1.00 97.06 336 ALA A N 1
ATOM 2657 C CA . ALA A 1 336 ? 19.587 2.751 2.231 1.00 97.06 336 ALA A CA 1
ATOM 2658 C C . ALA A 1 336 ? 20.461 3.603 1.291 1.00 97.06 336 ALA A C 1
ATOM 2660 O O . ALA A 1 336 ? 21.660 3.352 1.167 1.00 97.06 336 ALA A O 1
ATOM 2661 N N . ASN A 1 337 ? 19.901 4.683 0.739 1.00 96.50 337 ASN A N 1
ATOM 2662 C CA . ASN A 1 337 ? 20.576 5.644 -0.145 1.00 96.50 337 ASN A CA 1
ATOM 2663 C C . ASN A 1 337 ? 21.017 5.098 -1.515 1.00 96.50 337 ASN A C 1
ATOM 2665 O O . ASN A 1 337 ? 21.904 5.691 -2.138 1.00 96.50 337 ASN A O 1
ATOM 2669 N N . VAL A 1 338 ? 20.402 4.025 -2.026 1.00 97.94 338 VAL A N 1
ATOM 2670 C CA . VAL A 1 338 ? 20.571 3.682 -3.447 1.00 97.94 338 VAL A CA 1
ATOM 2671 C C . VAL A 1 338 ? 20.047 4.840 -4.291 1.00 97.94 338 VAL A C 1
ATOM 2673 O O . VAL A 1 338 ? 19.070 5.504 -3.939 1.00 97.94 338 VAL A O 1
ATOM 2676 N N . THR A 1 339 ? 20.740 5.133 -5.387 1.00 98.12 339 THR A N 1
ATOM 2677 C CA . THR A 1 339 ? 20.417 6.259 -6.260 1.00 98.12 339 THR A CA 1
ATOM 2678 C C . THR A 1 339 ? 20.121 5.776 -7.677 1.00 98.12 339 THR A C 1
ATOM 2680 O O . THR A 1 339 ? 20.849 4.960 -8.238 1.00 98.12 339 THR A O 1
ATOM 2683 N N . TYR A 1 340 ? 19.053 6.306 -8.269 1.00 97.12 340 TYR A N 1
ATOM 2684 C CA . TYR A 1 340 ? 18.673 6.087 -9.663 1.00 97.12 340 TYR A CA 1
ATOM 2685 C C . TYR A 1 340 ? 18.419 7.439 -10.329 1.00 97.12 340 TYR A C 1
ATOM 2687 O O . TYR A 1 340 ? 17.699 8.278 -9.789 1.00 97.12 340 TYR A O 1
ATOM 2695 N N . GLY A 1 341 ? 19.050 7.690 -11.479 1.00 94.31 341 GLY A N 1
ATOM 2696 C CA . GLY A 1 341 ? 18.907 8.971 -12.184 1.00 94.31 341 GLY A CA 1
ATOM 2697 C C . GLY A 1 341 ? 19.310 10.195 -11.344 1.00 94.31 341 GLY A C 1
ATOM 2698 O O . GLY A 1 341 ? 18.728 11.265 -11.499 1.00 94.31 341 GLY A O 1
ATOM 2699 N N . GLY A 1 342 ? 20.267 10.037 -10.420 1.00 94.88 342 GLY A N 1
ATOM 2700 C CA . GLY A 1 342 ? 20.710 11.100 -9.509 1.00 94.88 342 GLY A CA 1
ATOM 2701 C C . GLY A 1 342 ? 19.778 11.378 -8.321 1.00 94.88 342 GLY A C 1
ATOM 2702 O O . GLY A 1 342 ? 20.028 12.320 -7.573 1.00 94.88 342 GLY A O 1
ATOM 2703 N N . VAL A 1 343 ? 18.727 10.576 -8.126 1.00 95.88 343 VAL A N 1
ATOM 2704 C CA . VAL A 1 343 ? 17.798 10.671 -6.992 1.00 95.88 343 VAL A CA 1
ATOM 2705 C C . VAL A 1 343 ? 18.003 9.494 -6.046 1.00 95.88 343 VAL A C 1
ATOM 2707 O O . VAL A 1 343 ? 17.953 8.345 -6.483 1.00 95.88 343 VAL A O 1
ATOM 2710 N N . LYS A 1 344 ? 18.179 9.774 -4.751 1.00 97.44 344 LYS A N 1
ATOM 2711 C CA . LYS A 1 344 ? 18.131 8.746 -3.708 1.00 97.44 344 LYS A CA 1
ATOM 2712 C C . LYS A 1 344 ? 16.704 8.241 -3.563 1.00 97.44 344 LYS A C 1
ATOM 2714 O O . LYS A 1 344 ? 15.809 9.017 -3.222 1.00 97.44 344 LYS A O 1
ATOM 2719 N N . ILE A 1 345 ? 16.502 6.964 -3.840 1.00 97.06 345 ILE A N 1
ATOM 2720 C CA . ILE A 1 345 ? 15.157 6.392 -3.901 1.00 97.06 345 ILE A CA 1
ATOM 2721 C C . ILE A 1 345 ? 14.648 5.955 -2.532 1.00 97.06 345 ILE A C 1
ATOM 2723 O O . ILE A 1 345 ? 13.466 6.125 -2.302 1.00 97.06 345 ILE A O 1
ATOM 2727 N N . ASN A 1 346 ? 15.534 5.531 -1.622 1.00 97.25 346 ASN A N 1
ATOM 2728 C CA . ASN A 1 346 ? 15.119 4.923 -0.362 1.00 97.25 346 ASN A CA 1
ATOM 2729 C C . ASN A 1 346 ? 15.876 5.423 0.874 1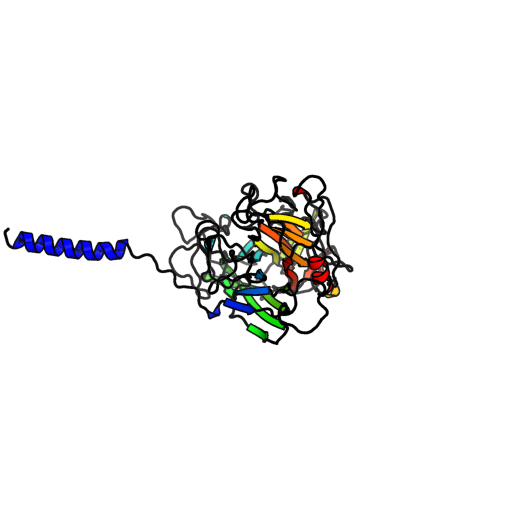.00 97.25 346 ASN A C 1
ATOM 2731 O O . ASN A 1 346 ? 17.111 5.550 0.854 1.00 97.25 346 ASN A O 1
ATOM 2735 N N . ALA A 1 347 ? 15.153 5.670 1.967 1.00 97.38 347 ALA A N 1
ATOM 2736 C CA . ALA A 1 347 ? 15.737 6.110 3.235 1.00 97.38 347 ALA A CA 1
ATOM 2737 C C . ALA A 1 347 ? 16.322 4.959 4.068 1.00 97.38 347 ALA A C 1
ATOM 2739 O O . ALA A 1 347 ? 17.337 5.148 4.745 1.00 97.38 347 ALA A O 1
ATOM 2740 N N . TRP A 1 348 ? 15.727 3.765 4.000 1.00 98.12 348 TRP A N 1
ATOM 2741 C CA . TRP A 1 348 ? 16.114 2.621 4.826 1.00 98.12 348 TRP A CA 1
ATOM 2742 C C . TRP A 1 348 ? 16.279 1.311 4.041 1.00 98.12 348 TRP A C 1
ATOM 2744 O O . TRP A 1 348 ? 15.842 1.163 2.899 1.00 98.12 348 TRP A O 1
ATOM 2754 N N . GLY A 1 349 ? 16.958 0.358 4.685 1.00 96.81 349 GLY A N 1
ATOM 2755 C CA . GLY A 1 349 ? 17.222 -0.992 4.198 1.00 96.81 349 GLY A CA 1
ATOM 2756 C C . GLY A 1 349 ? 18.717 -1.354 4.198 1.00 96.81 349 GLY A C 1
ATOM 2757 O O . GLY A 1 349 ? 19.574 -0.511 4.491 1.00 96.81 349 GLY A O 1
ATOM 2758 N N . PRO A 1 350 ? 19.080 -2.614 3.900 1.00 96.94 350 PRO A N 1
ATOM 2759 C CA . PRO A 1 350 ? 18.191 -3.677 3.446 1.00 96.94 350 PRO A CA 1
ATOM 2760 C C . PRO A 1 350 ? 17.480 -4.365 4.621 1.00 96.94 350 PRO A C 1
ATOM 2762 O O . PRO A 1 350 ? 18.064 -4.543 5.695 1.00 96.94 350 PRO A O 1
ATOM 2765 N N . GLU A 1 351 ? 16.241 -4.790 4.394 1.00 97.81 351 GLU A N 1
ATOM 2766 C CA . GLU A 1 351 ? 15.418 -5.580 5.315 1.00 97.81 351 GLU A CA 1
ATOM 2767 C C . GLU A 1 351 ? 14.716 -6.713 4.542 1.00 97.81 351 GLU A C 1
ATOM 2769 O O . GLU A 1 351 ? 14.417 -6.562 3.359 1.00 97.81 351 GLU A O 1
ATOM 2774 N N . PRO A 1 352 ? 14.453 -7.873 5.158 1.00 97.19 352 PRO A N 1
ATOM 2775 C CA . PRO A 1 352 ? 14.644 -8.191 6.563 1.00 97.19 352 PRO A CA 1
ATOM 2776 C C . PRO A 1 352 ? 16.081 -8.651 6.841 1.00 97.19 352 PRO A C 1
ATOM 2778 O O . PRO A 1 352 ? 16.748 -9.254 5.998 1.00 97.19 352 PRO A O 1
ATOM 2781 N N . LYS A 1 353 ? 16.548 -8.411 8.063 1.00 92.62 353 LYS A N 1
ATOM 2782 C CA . LYS A 1 353 ? 17.726 -9.087 8.630 1.00 92.62 353 LYS A CA 1
ATOM 2783 C C . LYS A 1 353 ? 17.326 -10.426 9.273 1.00 92.62 353 LYS A C 1
ATOM 2785 O O . LYS A 1 353 ? 16.157 -10.805 9.298 1.00 92.62 353 LYS A O 1
ATOM 2790 N N . THR A 1 354 ? 18.296 -11.132 9.858 1.00 93.31 354 THR A N 1
ATOM 2791 C CA . THR A 1 354 ? 18.072 -12.405 10.579 1.00 93.31 354 THR A CA 1
ATOM 2792 C C . THR A 1 354 ? 17.037 -12.293 11.701 1.00 93.31 354 THR A C 1
ATOM 2794 O O . THR A 1 354 ? 16.278 -13.227 11.940 1.00 93.31 354 THR A O 1
ATOM 2797 N N . ASN A 1 355 ? 16.974 -11.135 12.363 1.00 94.06 355 ASN A N 1
ATOM 2798 C CA . ASN A 1 355 ? 15.870 -10.778 13.247 1.00 94.06 355 ASN A CA 1
ATOM 2799 C C . ASN A 1 355 ? 15.019 -9.743 12.513 1.00 94.06 355 ASN A C 1
ATOM 2801 O O . ASN A 1 355 ? 15.391 -8.569 12.482 1.00 94.06 355 ASN A O 1
ATOM 2805 N N . GLY A 1 356 ? 13.936 -10.191 11.881 1.00 94.69 356 GLY A N 1
ATOM 2806 C CA . GLY A 1 356 ? 13.024 -9.295 11.184 1.00 94.69 356 GLY A CA 1
ATOM 2807 C C . GLY A 1 356 ? 12.158 -8.492 12.150 1.00 94.69 356 GLY A C 1
ATOM 2808 O O . GLY A 1 356 ? 11.919 -8.895 13.293 1.00 94.69 356 GLY A O 1
ATOM 2809 N N . THR A 1 357 ? 11.683 -7.352 11.665 1.00 97.38 357 THR A N 1
ATOM 2810 C CA . THR A 1 357 ? 10.763 -6.469 12.382 1.00 97.38 357 THR A CA 1
ATOM 2811 C C . THR A 1 357 ? 9.569 -6.107 11.511 1.00 97.38 357 THR A C 1
ATOM 2813 O O . THR A 1 357 ? 9.684 -6.059 10.287 1.00 97.38 357 THR A O 1
ATOM 2816 N N . TYR A 1 358 ? 8.426 -5.889 12.153 1.00 98.38 358 TYR A N 1
ATOM 2817 C CA . TYR A 1 358 ? 7.334 -5.117 11.591 1.00 98.38 358 TYR A CA 1
ATOM 2818 C C . TYR A 1 358 ? 7.592 -3.628 11.805 1.00 98.38 358 TYR A C 1
ATOM 2820 O O . TYR A 1 358 ? 8.023 -3.232 12.889 1.00 98.38 358 TYR A O 1
ATOM 2828 N N . ASP A 1 359 ? 7.206 -2.817 10.832 1.00 98.75 359 ASP A N 1
ATOM 2829 C CA . ASP A 1 359 ? 6.850 -1.421 11.090 1.00 98.75 359 ASP A CA 1
ATOM 2830 C C . ASP A 1 359 ? 5.336 -1.362 11.301 1.00 98.75 359 ASP A C 1
ATOM 2832 O O . ASP A 1 359 ? 4.612 -2.097 10.632 1.00 98.75 359 ASP A O 1
ATOM 2836 N N . VAL A 1 360 ? 4.832 -0.567 12.244 1.00 98.75 360 VAL A N 1
ATOM 2837 C CA . VAL A 1 360 ? 3.409 -0.595 12.627 1.00 98.75 360 VAL A CA 1
ATOM 2838 C C . VAL A 1 360 ? 2.841 0.813 12.683 1.00 98.75 360 VAL A C 1
ATOM 2840 O O . VAL A 1 360 ? 3.244 1.606 13.523 1.00 98.75 360 VAL A O 1
ATOM 2843 N N . ALA A 1 361 ? 1.862 1.114 11.835 1.00 98.50 361 ALA A N 1
ATOM 2844 C CA . ALA A 1 361 ? 1.034 2.304 11.987 1.00 98.50 361 ALA A CA 1
ATOM 2845 C C . ALA A 1 361 ? -0.117 1.987 12.946 1.00 98.50 361 ALA A C 1
ATOM 2847 O O . ALA A 1 361 ? -0.902 1.074 12.677 1.00 98.50 361 ALA A O 1
ATOM 2848 N N . GLN A 1 362 ? -0.222 2.723 14.052 1.00 98.50 362 GLN A N 1
ATOM 2849 C CA . GLN A 1 362 ? -1.343 2.663 14.988 1.00 98.50 362 GLN A CA 1
ATOM 2850 C C . GLN A 1 362 ? -2.197 3.918 14.853 1.00 98.50 362 GLN A C 1
ATOM 2852 O O . GLN A 1 362 ? -1.680 5.027 14.899 1.00 98.50 362 GLN A O 1
ATOM 2857 N N . ILE A 1 363 ? -3.510 3.737 14.742 1.00 98.50 363 ILE A N 1
ATOM 2858 C CA . ILE A 1 363 ? -4.487 4.810 14.593 1.00 98.50 363 ILE A CA 1
ATOM 2859 C C . ILE A 1 363 ? -5.480 4.725 15.754 1.00 98.50 363 ILE A C 1
ATOM 2861 O O . ILE A 1 363 ? -6.150 3.706 15.911 1.00 98.50 363 ILE A O 1
ATOM 2865 N N . ILE A 1 364 ? -5.621 5.785 16.553 1.00 98.56 364 ILE A N 1
ATOM 2866 C CA . ILE A 1 364 ? -6.565 5.838 17.684 1.00 98.56 364 ILE A CA 1
ATOM 2867 C C . ILE A 1 364 ? -7.727 6.769 17.337 1.00 98.56 364 ILE A C 1
ATOM 2869 O O . ILE A 1 364 ? -7.531 7.925 16.961 1.00 98.56 364 ILE A O 1
ATOM 2873 N N . SER A 1 365 ? -8.965 6.295 17.486 1.00 98.19 365 SER A N 1
ATOM 2874 C CA . SER A 1 365 ? -10.153 7.097 17.171 1.00 98.19 365 SER A CA 1
ATOM 2875 C C . SER A 1 365 ? -10.268 8.349 18.059 1.00 98.19 365 SER A C 1
ATOM 2877 O O . SER A 1 365 ? -9.942 8.317 19.245 1.00 98.19 365 SER A O 1
ATOM 2879 N N . ASN A 1 366 ? -10.809 9.459 17.536 1.00 97.38 366 ASN A N 1
ATOM 2880 C CA . ASN A 1 366 ? -11.039 10.691 18.319 1.00 97.38 366 ASN A CA 1
ATOM 2881 C C . ASN A 1 366 ? -11.909 10.517 19.580 1.00 97.38 366 ASN A C 1
ATOM 2883 O O . ASN A 1 366 ? -11.780 11.292 20.527 1.00 97.38 366 ASN A O 1
ATOM 2887 N N . ASP A 1 367 ? -12.797 9.519 19.614 1.00 97.38 367 ASP A N 1
ATOM 2888 C CA . ASP A 1 367 ? -13.593 9.167 20.793 1.00 97.38 367 ASP A CA 1
ATOM 2889 C C . ASP A 1 367 ? -12.861 8.242 21.774 1.00 97.38 367 ASP A C 1
ATOM 2891 O O . ASP A 1 367 ? -13.429 7.918 22.820 1.00 97.38 367 ASP A O 1
ATOM 2895 N N . LYS A 1 368 ? -11.615 7.860 21.461 1.00 97.06 368 LYS A N 1
ATOM 2896 C CA . LYS A 1 368 ? -10.718 7.033 22.278 1.00 97.06 368 LYS A CA 1
ATOM 2897 C C . LYS A 1 368 ? -11.347 5.687 22.640 1.00 97.06 368 LYS A C 1
ATOM 2899 O O . LYS A 1 368 ? -11.323 5.265 23.793 1.00 97.06 368 LYS A O 1
ATOM 2904 N N . LYS A 1 369 ? -11.996 5.048 21.664 1.00 97.69 369 LYS A N 1
ATOM 2905 C CA . LYS A 1 369 ? -12.679 3.757 21.856 1.00 97.69 369 LYS A CA 1
ATOM 2906 C C . LYS A 1 369 ? -12.088 2.627 21.044 1.00 97.69 369 LYS A C 1
ATOM 2908 O O . LYS A 1 369 ? -12.280 1.478 21.426 1.00 97.69 369 LYS A O 1
ATOM 2913 N N . TYR A 1 370 ? -11.438 2.943 19.932 1.00 98.38 370 TYR A N 1
ATOM 2914 C CA . TYR A 1 370 ? -10.975 1.947 18.982 1.00 98.38 370 TYR A CA 1
ATOM 2915 C C . TYR A 1 370 ? -9.560 2.253 18.524 1.00 98.38 370 TYR A C 1
ATOM 2917 O O . TYR A 1 370 ? -9.173 3.421 18.424 1.00 98.38 370 TYR A O 1
ATOM 2925 N N . VAL A 1 371 ? -8.840 1.181 18.213 1.00 98.50 371 VAL A N 1
ATOM 2926 C CA . VAL A 1 371 ? -7.513 1.208 17.606 1.00 98.50 371 VAL A CA 1
ATOM 2927 C C . VAL A 1 371 ? -7.593 0.490 16.272 1.00 98.50 371 VAL A C 1
ATOM 2929 O O . VAL A 1 371 ? -8.078 -0.636 16.204 1.00 98.50 371 VAL A O 1
ATOM 2932 N N . GLY A 1 372 ? -7.149 1.149 15.213 1.00 98.38 372 GLY A N 1
ATOM 2933 C CA . GLY A 1 372 ? -6.830 0.538 13.932 1.00 98.38 372 GLY A CA 1
ATOM 2934 C C . GLY A 1 372 ? -5.322 0.355 13.831 1.00 98.38 372 GLY A C 1
ATOM 2935 O O . GLY A 1 372 ? -4.573 1.149 14.400 1.00 98.38 372 GLY A O 1
ATOM 2936 N N . TRP A 1 373 ? -4.865 -0.676 13.129 1.00 98.56 373 TRP A N 1
ATOM 2937 C CA . TRP A 1 373 ? -3.439 -0.828 12.862 1.00 98.56 373 TRP A CA 1
ATOM 2938 C C . TRP A 1 373 ? -3.146 -1.458 11.508 1.00 98.56 373 TRP A C 1
ATOM 2940 O O . TRP A 1 373 ? -3.927 -2.257 10.979 1.00 98.56 373 TRP A O 1
ATOM 2950 N N . HIS A 1 374 ? -1.957 -1.135 11.007 1.00 98.50 374 HIS A N 1
ATOM 2951 C CA . HIS A 1 374 ? -1.345 -1.725 9.826 1.00 98.50 374 HIS A CA 1
ATOM 2952 C C . HIS A 1 374 ? 0.119 -2.031 10.128 1.00 98.50 374 HIS A C 1
ATOM 2954 O O . HIS A 1 374 ? 0.922 -1.121 10.305 1.00 98.50 374 HIS A O 1
ATOM 2960 N N . ALA A 1 375 ? 0.466 -3.314 10.200 1.00 98.56 375 ALA A N 1
ATOM 2961 C CA . ALA A 1 375 ? 1.852 -3.757 10.301 1.00 98.56 375 ALA A CA 1
ATOM 2962 C C . ALA A 1 375 ? 2.417 -4.131 8.926 1.00 98.56 375 ALA A C 1
ATOM 2964 O O . ALA A 1 375 ? 1.709 -4.724 8.110 1.00 98.56 375 ALA A O 1
ATOM 2965 N N . PHE A 1 376 ? 3.692 -3.838 8.696 1.00 98.69 376 PHE A N 1
ATOM 2966 C CA . PHE A 1 376 ? 4.414 -4.020 7.441 1.00 98.69 376 PHE A CA 1
ATOM 2967 C C . PHE A 1 376 ? 5.653 -4.867 7.678 1.00 98.69 376 PHE A C 1
ATOM 2969 O O . PHE A 1 376 ? 6.462 -4.549 8.545 1.00 98.69 376 PHE A O 1
ATOM 2976 N N . TRP A 1 377 ? 5.810 -5.937 6.909 1.00 98.50 377 TRP A N 1
ATOM 2977 C CA . TRP A 1 377 ? 7.037 -6.720 6.866 1.00 98.50 377 TRP A CA 1
ATOM 2978 C C . TRP A 1 377 ? 7.458 -6.976 5.412 1.00 98.50 377 TRP A C 1
ATOM 2980 O O . TRP A 1 377 ? 6.586 -7.245 4.590 1.00 98.50 377 TRP A O 1
ATOM 2990 N N . PRO A 1 378 ? 8.755 -6.966 5.068 1.00 98.19 378 PRO A N 1
ATOM 2991 C CA . PRO A 1 378 ? 9.875 -6.497 5.887 1.00 98.19 378 PRO A CA 1
ATOM 2992 C C . PRO A 1 378 ? 9.692 -5.044 6.337 1.00 98.19 378 PRO A C 1
ATOM 2994 O O . PRO A 1 378 ? 8.799 -4.363 5.835 1.00 98.19 378 PRO A O 1
ATOM 2997 N N . SER A 1 379 ? 10.516 -4.571 7.272 1.00 98.25 379 SER A N 1
ATOM 2998 C CA . SER A 1 379 ? 10.549 -3.137 7.571 1.00 98.25 379 SER A CA 1
ATOM 2999 C C . SER A 1 379 ? 10.784 -2.323 6.295 1.00 98.25 379 SER A C 1
ATOM 3001 O O . SER A 1 379 ? 11.484 -2.758 5.373 1.00 98.25 379 SER A O 1
ATOM 3003 N N . LEU A 1 380 ? 10.126 -1.176 6.243 1.00 98.62 380 LEU A N 1
ATOM 3004 C CA . LEU A 1 380 ? 9.904 -0.366 5.061 1.00 98.62 380 LEU A CA 1
ATOM 3005 C C . LEU A 1 380 ? 11.193 0.315 4.595 1.00 98.62 380 LEU A C 1
ATOM 3007 O O . LEU A 1 380 ? 12.108 0.585 5.376 1.00 98.62 380 LEU A O 1
ATOM 3011 N N . SER A 1 381 ? 11.249 0.587 3.297 1.00 98.56 381 SER A N 1
ATOM 3012 C CA . SER A 1 381 ? 12.260 1.446 2.683 1.00 98.56 381 SER A CA 1
ATOM 3013 C C . SER A 1 381 ? 11.943 2.921 2.934 1.00 98.56 381 SER A C 1
ATOM 3015 O O . SER A 1 381 ? 12.844 3.676 3.309 1.00 98.56 381 SER A O 1
ATOM 3017 N N . ASP A 1 382 ? 10.659 3.287 2.822 1.00 98.19 382 ASP A N 1
ATOM 3018 C CA . ASP A 1 382 ? 10.120 4.628 3.059 1.00 98.19 382 ASP A CA 1
ATOM 3019 C C . ASP A 1 382 ? 8.693 4.556 3.626 1.00 98.19 382 ASP A C 1
ATOM 3021 O O . ASP A 1 382 ? 7.963 3.581 3.419 1.00 98.19 382 ASP A O 1
ATOM 3025 N N . TRP A 1 383 ? 8.288 5.585 4.371 1.00 97.75 383 TRP A N 1
ATOM 3026 C CA . TRP A 1 383 ? 7.018 5.600 5.095 1.00 97.75 383 TRP A CA 1
ATOM 3027 C C . TRP A 1 383 ? 6.510 7.016 5.341 1.00 97.75 383 TRP A C 1
ATOM 3029 O O . TRP A 1 383 ? 7.270 7.980 5.335 1.00 97.75 383 TRP A O 1
ATOM 3039 N N . SER A 1 384 ? 5.210 7.150 5.585 1.00 96.00 384 SER A N 1
ATOM 3040 C CA . SER A 1 384 ? 4.608 8.386 6.082 1.00 96.00 384 SER A CA 1
ATOM 3041 C C . SER A 1 384 ? 3.247 8.109 6.714 1.00 96.00 384 SER A C 1
ATOM 3043 O O . SER A 1 384 ? 2.493 7.296 6.188 1.00 96.00 384 SER A O 1
ATOM 3045 N N . ALA A 1 385 ? 2.902 8.812 7.790 1.00 95.06 385 ALA A N 1
ATOM 3046 C CA . ALA A 1 385 ? 1.585 8.809 8.424 1.00 95.06 385 ALA A CA 1
ATOM 3047 C C . ALA A 1 385 ? 0.639 9.912 7.887 1.00 95.06 385 ALA A C 1
ATOM 3049 O O . ALA A 1 385 ? -0.561 9.895 8.165 1.00 95.06 385 ALA A O 1
ATOM 3050 N N . ASP A 1 386 ? 1.162 10.873 7.111 1.00 91.94 386 ASP A N 1
ATOM 3051 C CA . ASP A 1 386 ? 0.422 12.029 6.567 1.00 91.94 386 ASP A CA 1
ATOM 3052 C C . ASP A 1 386 ? 0.801 12.298 5.092 1.00 91.94 386 ASP A C 1
ATOM 3054 O O . ASP A 1 386 ? 1.262 13.374 4.695 1.00 91.94 386 ASP A O 1
ATOM 3058 N N . ALA A 1 387 ? 0.615 11.291 4.236 1.00 90.62 387 ALA A N 1
ATOM 3059 C CA . ALA A 1 387 ? 1.044 11.320 2.833 1.00 90.62 387 ALA A CA 1
ATOM 3060 C C . ALA A 1 387 ? 0.119 12.121 1.888 1.00 90.62 387 ALA A C 1
ATOM 3062 O O . ALA A 1 387 ? 0.455 12.375 0.721 1.00 90.62 387 ALA A O 1
ATOM 3063 N N . ALA A 1 388 ? -1.053 12.561 2.360 1.00 84.38 388 ALA A N 1
ATOM 3064 C CA . ALA A 1 388 ? -2.024 13.319 1.563 1.00 84.38 388 ALA A CA 1
ATOM 3065 C C . ALA A 1 388 ? -1.688 14.820 1.435 1.00 84.38 388 ALA A C 1
ATOM 3067 O O . ALA A 1 388 ? -2.299 15.534 0.625 1.00 84.38 388 ALA A O 1
ATOM 3068 N N . ARG A 1 389 ? -0.744 15.326 2.237 1.00 78.12 389 ARG A N 1
ATOM 3069 C CA . ARG A 1 389 ? -0.540 16.762 2.456 1.00 78.12 389 ARG A CA 1
ATOM 3070 C C . ARG A 1 389 ? 0.068 17.505 1.265 1.00 78.12 389 ARG A C 1
ATOM 3072 O O . ARG A 1 389 ? 1.042 17.083 0.650 1.00 78.12 389 ARG A O 1
ATOM 3079 N N . GLY A 1 390 ? -0.468 18.702 1.005 1.00 66.62 390 GLY A N 1
ATOM 3080 C CA . GLY A 1 390 ? -0.229 19.501 -0.201 1.00 66.62 390 GLY A CA 1
ATOM 3081 C C . GLY A 1 390 ? 1.215 19.883 -0.557 1.00 66.62 390 GLY A C 1
ATOM 3082 O O . GLY A 1 390 ? 1.469 20.122 -1.733 1.00 66.62 390 GLY A O 1
ATOM 3083 N N . SER A 1 391 ? 2.142 19.954 0.402 1.00 64.56 391 SER A N 1
ATOM 3084 C CA . SER A 1 391 ? 3.527 20.396 0.165 1.00 64.56 391 SER A CA 1
ATOM 3085 C C . SER A 1 391 ? 4.479 19.295 -0.315 1.00 64.56 391 SER A C 1
ATOM 3087 O O . SER A 1 391 ? 5.547 19.627 -0.815 1.00 64.56 391 SER A O 1
ATOM 3089 N N . VAL A 1 392 ? 4.110 18.018 -0.171 1.00 72.44 392 VAL A N 1
ATOM 3090 C CA 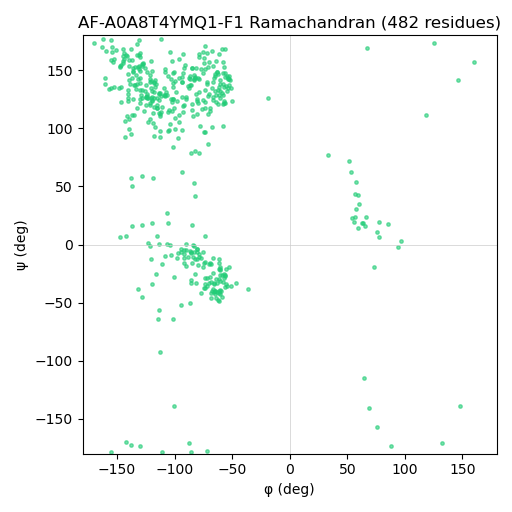. VAL A 1 392 ? 4.958 16.863 -0.546 1.00 72.44 392 VAL A CA 1
ATOM 3091 C C . VAL A 1 392 ? 4.172 15.841 -1.368 1.00 72.44 392 VAL A C 1
ATOM 3093 O O . VAL A 1 392 ? 4.714 15.301 -2.331 1.00 72.44 392 VAL A O 1
ATOM 3096 N N . LYS A 1 393 ? 2.894 15.628 -1.003 1.00 82.62 393 LYS A N 1
ATOM 3097 C CA . LYS A 1 393 ? 1.926 14.703 -1.609 1.00 82.62 393 LYS A CA 1
ATOM 3098 C C . LYS A 1 393 ? 2.587 13.436 -2.156 1.00 82.62 393 LYS A C 1
ATOM 3100 O O . LYS A 1 393 ? 2.760 13.283 -3.363 1.00 82.62 393 LYS A O 1
ATOM 3105 N N . THR A 1 394 ? 2.927 12.517 -1.267 1.00 88.94 394 THR A N 1
ATOM 3106 C CA . THR A 1 394 ? 3.482 11.220 -1.661 1.00 88.94 394 THR A CA 1
ATOM 3107 C C . THR A 1 394 ? 2.401 10.215 -2.021 1.00 88.94 394 THR A C 1
ATOM 3109 O O . THR A 1 394 ? 2.731 9.227 -2.647 1.00 88.94 394 THR A O 1
ATOM 3112 N N . TRP A 1 395 ? 1.111 10.471 -1.753 1.00 88.00 395 TRP A N 1
ATOM 3113 C CA . TRP A 1 395 ? 0.023 9.516 -2.034 1.00 88.00 395 TRP A CA 1
ATOM 3114 C C . TRP A 1 395 ? -0.151 9.108 -3.511 1.00 88.00 395 TRP A C 1
ATOM 3116 O O . TRP A 1 395 ? -0.722 8.050 -3.762 1.00 88.00 395 TRP A O 1
ATOM 3126 N N . PHE A 1 396 ? 0.365 9.869 -4.485 1.00 87.69 396 PHE A N 1
ATOM 3127 C CA . PHE A 1 396 ? 0.173 9.604 -5.926 1.00 87.69 396 PHE A CA 1
ATOM 3128 C C . PHE A 1 396 ? 1.452 9.214 -6.696 1.00 87.69 396 PHE A C 1
ATOM 3130 O O . PHE A 1 396 ? 1.398 9.019 -7.904 1.00 87.69 396 PHE A O 1
ATOM 3137 N N . ARG A 1 397 ? 2.610 9.143 -6.030 1.00 92.81 397 ARG A N 1
ATOM 3138 C CA . ARG A 1 397 ? 3.909 8.791 -6.636 1.00 92.81 397 ARG A CA 1
ATOM 3139 C C . ARG A 1 397 ? 4.777 7.985 -5.677 1.00 92.81 397 ARG A C 1
ATOM 3141 O O . ARG A 1 397 ? 4.556 8.076 -4.472 1.00 92.81 397 ARG A O 1
ATOM 3148 N N . ALA A 1 398 ? 5.798 7.293 -6.173 1.00 95.25 398 ALA A N 1
ATOM 3149 C CA . ALA A 1 398 ? 6.817 6.682 -5.316 1.00 95.25 398 ALA A CA 1
ATOM 3150 C C . ALA A 1 398 ? 7.499 7.718 -4.397 1.00 95.25 398 ALA A C 1
ATOM 3152 O O . ALA A 1 398 ? 7.635 8.902 -4.761 1.00 95.25 398 ALA A O 1
ATOM 3153 N N . MET A 1 399 ? 7.884 7.278 -3.202 1.00 95.75 399 MET A N 1
ATOM 3154 C CA . MET A 1 399 ? 8.638 8.073 -2.240 1.00 95.75 399 MET A CA 1
ATOM 3155 C C . MET A 1 399 ? 10.120 8.126 -2.624 1.00 95.75 399 MET A C 1
ATOM 3157 O O . MET A 1 399 ? 10.605 7.418 -3.510 1.00 95.75 399 MET A O 1
ATOM 3161 N N . LYS A 1 400 ? 10.815 9.084 -2.020 1.00 94.88 400 LYS A N 1
ATOM 3162 C CA . LYS A 1 400 ? 12.254 9.301 -2.145 1.00 94.88 400 LYS A CA 1
ATOM 3163 C C . LYS A 1 400 ? 12.845 9.371 -0.748 1.00 94.88 400 LYS A C 1
ATOM 3165 O O . LYS A 1 400 ? 12.184 9.856 0.167 1.00 94.88 400 LYS A O 1
ATOM 3170 N N . ALA A 1 401 ? 14.137 9.081 -0.631 1.00 95.50 401 ALA A N 1
ATOM 3171 C CA . ALA A 1 401 ? 14.847 9.166 0.645 1.00 95.50 401 ALA A CA 1
ATOM 3172 C C . ALA A 1 401 ? 14.783 10.564 1.300 1.00 95.50 401 ALA A C 1
ATOM 3174 O O . ALA A 1 401 ? 14.862 10.683 2.518 1.00 95.50 401 ALA A O 1
ATOM 3175 N N . ASP A 1 402 ? 14.669 11.618 0.482 1.00 93.56 402 ASP A N 1
ATOM 3176 C CA . ASP A 1 402 ? 14.597 13.015 0.931 1.00 93.56 402 ASP A CA 1
ATOM 3177 C C . ASP A 1 402 ? 13.152 13.514 1.152 1.00 93.56 402 ASP A C 1
ATOM 3179 O O . ASP A 1 402 ? 12.958 14.662 1.570 1.00 93.56 402 ASP A O 1
ATOM 3183 N N . ASP A 1 403 ? 12.129 12.706 0.841 1.00 94.19 403 ASP A N 1
ATOM 3184 C CA . ASP A 1 403 ? 10.760 13.043 1.235 1.00 94.19 403 ASP A CA 1
ATOM 3185 C C . ASP A 1 403 ? 10.647 13.055 2.772 1.00 94.19 403 ASP A C 1
ATOM 3187 O O . ASP A 1 403 ? 11.472 12.474 3.466 1.00 94.19 403 ASP A O 1
ATOM 3191 N N . PRO A 1 404 ? 9.658 13.749 3.354 1.00 90.69 404 PRO A N 1
ATOM 3192 C CA . PRO A 1 404 ? 9.430 13.669 4.791 1.00 90.69 404 PRO A CA 1
ATOM 3193 C C . PRO A 1 404 ? 8.800 12.340 5.220 1.00 90.69 404 PRO A C 1
ATOM 3195 O O . PRO A 1 404 ? 7.681 12.013 4.814 1.00 90.69 404 PRO A O 1
ATOM 3198 N N . HIS A 1 405 ? 9.474 11.637 6.124 1.00 95.19 405 HIS A N 1
ATOM 3199 C CA . HIS A 1 405 ? 9.028 10.377 6.719 1.00 95.19 405 HIS A CA 1
ATOM 3200 C C . HIS A 1 405 ? 8.290 10.630 8.027 1.00 95.19 405 HIS A C 1
ATOM 3202 O O . HIS A 1 405 ? 8.752 10.283 9.107 1.00 95.19 405 HIS A O 1
ATOM 3208 N N . TRP A 1 406 ? 7.167 11.345 7.951 1.00 94.88 406 TRP A N 1
ATOM 3209 C CA . TRP A 1 406 ? 6.385 11.653 9.149 1.00 94.88 406 TRP A CA 1
ATOM 3210 C C . TRP A 1 406 ? 5.835 10.386 9.790 1.00 94.88 406 TRP A C 1
ATOM 3212 O O . TRP A 1 406 ? 5.168 9.607 9.117 1.00 94.88 406 TRP A O 1
ATOM 3222 N N . ILE A 1 407 ? 6.062 10.230 11.088 1.00 95.94 407 ILE A N 1
ATOM 3223 C CA . ILE A 1 407 ? 5.481 9.150 11.895 1.00 95.94 407 ILE A CA 1
ATOM 3224 C C . ILE A 1 407 ? 4.233 9.582 12.665 1.00 95.94 407 ILE A C 1
ATOM 3226 O O . ILE A 1 407 ? 3.484 8.727 13.107 1.00 95.94 407 ILE A O 1
ATOM 3230 N N . ASP A 1 408 ? 3.970 10.886 12.720 1.00 94.50 408 ASP A N 1
ATOM 3231 C CA . ASP A 1 408 ? 2.767 11.508 13.283 1.00 94.50 408 ASP A CA 1
ATOM 3232 C C . ASP A 1 408 ? 2.185 12.506 12.264 1.00 94.50 408 ASP A C 1
ATOM 3234 O O . ASP A 1 408 ? 2.692 12.665 11.146 1.00 94.50 408 ASP A O 1
ATOM 3238 N N . SER A 1 409 ? 1.164 13.275 12.646 1.00 91.12 409 SER A N 1
ATOM 3239 C CA . SER A 1 409 ? 0.735 14.437 11.863 1.00 91.12 409 SER A CA 1
ATOM 3240 C C . SER A 1 409 ? 1.883 15.427 11.620 1.00 91.12 409 SER A C 1
ATOM 3242 O O . SER A 1 409 ? 2.580 15.855 12.544 1.00 91.12 409 SER A O 1
ATOM 3244 N N . TYR A 1 410 ? 2.011 15.941 10.391 1.00 85.88 410 TYR A N 1
ATOM 3245 C CA . TYR A 1 410 ? 3.016 16.973 10.084 1.00 85.88 410 TYR A CA 1
ATOM 3246 C C . TYR A 1 410 ? 2.924 18.206 11.000 1.00 85.88 410 TYR A C 1
ATOM 3248 O O . TYR A 1 410 ? 3.925 18.854 11.300 1.00 85.88 410 TYR A O 1
ATOM 3256 N N . SER A 1 411 ? 1.708 18.605 11.389 1.00 82.56 411 SER A N 1
ATOM 3257 C CA . SER A 1 411 ? 1.498 19.795 12.225 1.00 82.56 411 SER A CA 1
ATOM 3258 C C . SER A 1 411 ? 1.739 19.552 13.715 1.00 82.56 411 SER A C 1
ATOM 3260 O O . SER A 1 411 ? 1.594 20.499 14.491 1.00 82.56 411 SER A O 1
ATOM 3262 N N . GLY A 1 412 ? 2.026 18.311 14.126 1.00 80.06 412 GLY A N 1
ATOM 3263 C CA . GLY A 1 412 ? 2.042 17.899 15.533 1.00 80.06 412 GLY A CA 1
ATOM 3264 C C . GLY A 1 412 ? 0.706 18.157 16.239 1.00 80.06 412 GLY A C 1
ATOM 3265 O O . GLY A 1 412 ? 0.670 18.402 17.443 1.00 80.06 412 GLY A O 1
ATOM 3266 N N . SER A 1 413 ? -0.386 18.224 15.474 1.00 86.94 413 SER A N 1
ATOM 3267 C CA . SER A 1 413 ? -1.719 18.605 15.941 1.00 86.94 413 SER A CA 1
ATOM 3268 C C . SER A 1 413 ? -2.683 17.481 15.620 1.00 86.94 413 SER A C 1
ATOM 3270 O O . SER A 1 413 ? -3.095 17.327 14.471 1.00 86.94 413 SER A O 1
ATOM 3272 N N . GLU A 1 414 ? -3.051 16.743 16.658 1.00 91.94 414 GLU A N 1
ATOM 3273 C CA . GLU A 1 414 ? -3.923 15.579 16.582 1.00 91.94 414 GLU A CA 1
ATOM 3274 C C . GLU A 1 414 ? -5.088 15.708 17.579 1.00 91.94 414 GLU A C 1
ATOM 3276 O O . GLU A 1 414 ? -4.983 16.451 18.563 1.00 91.94 414 GLU A O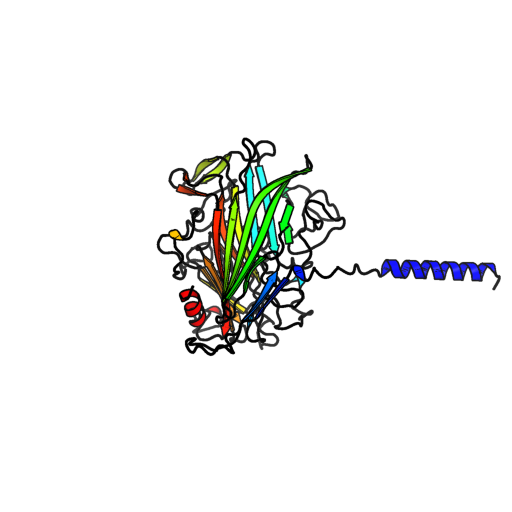 1
ATOM 3281 N N . PRO A 1 415 ? -6.230 15.042 17.334 1.00 95.31 415 PRO A N 1
ATOM 3282 C CA . PRO A 1 415 ? -6.501 14.168 16.196 1.00 95.31 415 PRO A CA 1
ATOM 3283 C C . PRO A 1 415 ? -6.749 14.985 14.921 1.00 95.31 415 PRO A C 1
ATOM 3285 O O . PRO A 1 415 ? -7.314 16.083 14.976 1.00 95.31 415 PRO A O 1
ATOM 3288 N N . PHE A 1 416 ? -6.367 14.453 13.762 1.00 93.44 416 PHE A N 1
ATOM 3289 C CA . PHE A 1 416 ? -6.631 15.080 12.463 1.00 93.44 416 PHE A CA 1
ATOM 3290 C C . PHE A 1 416 ? -7.456 14.172 11.558 1.00 93.44 416 PHE A C 1
ATOM 3292 O O . PHE A 1 416 ? -7.573 12.972 11.787 1.00 93.44 416 PHE A O 1
ATOM 3299 N N . LEU A 1 417 ? -8.120 14.782 10.576 1.00 91.19 417 LEU A N 1
ATOM 3300 C CA . LEU A 1 417 ? -8.993 14.063 9.658 1.00 91.19 417 LEU A CA 1
ATOM 3301 C C . LEU A 1 417 ? -8.184 13.071 8.823 1.00 91.19 417 LEU A C 1
ATOM 3303 O O . LEU A 1 417 ? -7.317 13.516 8.075 1.00 91.19 417 LEU A O 1
ATOM 3307 N N . ALA A 1 418 ? -8.577 11.799 8.901 1.00 85.00 418 ALA A N 1
ATOM 3308 C CA . ALA A 1 418 ? -8.228 10.757 7.945 1.00 85.00 418 ALA A CA 1
ATOM 3309 C C . ALA A 1 418 ? -6.711 10.646 7.666 1.00 85.00 418 ALA A C 1
ATOM 3311 O O . ALA A 1 418 ? -6.248 11.041 6.591 1.00 85.00 418 ALA A O 1
ATOM 3312 N N . PRO A 1 419 ? -5.912 10.141 8.632 1.00 93.88 419 PRO A N 1
ATOM 3313 C CA . PRO A 1 419 ? -4.508 9.818 8.390 1.00 93.88 419 PRO A CA 1
ATOM 3314 C C . PRO A 1 419 ? -4.352 8.963 7.135 1.00 93.88 419 PRO A C 1
ATOM 3316 O O . PRO A 1 419 ? -4.971 7.904 7.036 1.00 93.88 419 PRO A O 1
ATOM 3319 N N . LEU A 1 420 ? -3.543 9.427 6.179 1.00 94.38 420 LEU A N 1
ATOM 3320 C CA . LEU A 1 420 ? -3.204 8.664 4.981 1.00 94.38 420 LEU A CA 1
ATOM 3321 C C . LEU A 1 420 ? -1.794 8.130 5.150 1.00 94.38 420 LEU A C 1
ATOM 3323 O O . LEU A 1 420 ? -0.820 8.873 4.993 1.00 94.38 420 LEU A O 1
ATOM 3327 N N . ILE A 1 421 ? -1.713 6.840 5.450 1.00 96.31 421 ILE A N 1
ATOM 3328 C CA . ILE A 1 421 ? -0.453 6.145 5.640 1.00 96.31 421 ILE A CA 1
ATOM 3329 C C . ILE A 1 421 ? 0.081 5.632 4.301 1.00 96.31 421 ILE A C 1
ATOM 3331 O O . ILE A 1 421 ? -0.671 5.172 3.435 1.00 96.31 421 ILE A O 1
ATOM 3335 N N . VAL A 1 422 ? 1.396 5.704 4.139 1.00 97.44 422 VAL A N 1
ATOM 3336 C CA . VAL A 1 422 ? 2.148 5.060 3.063 1.00 97.44 422 VAL A CA 1
ATOM 3337 C C . VAL A 1 422 ? 3.243 4.227 3.702 1.00 97.44 422 VAL A C 1
ATOM 3339 O O . VAL A 1 422 ? 3.965 4.721 4.563 1.00 97.44 422 VAL A O 1
ATOM 3342 N N . GLY A 1 423 ? 3.373 2.982 3.260 1.00 98.06 423 GLY A N 1
ATOM 3343 C CA . GLY A 1 423 ? 4.545 2.158 3.532 1.00 98.06 423 GLY A CA 1
ATOM 3344 C C . GLY A 1 423 ? 5.047 1.555 2.232 1.00 98.06 423 GLY A C 1
ATOM 3345 O O . GLY A 1 423 ? 4.273 0.890 1.538 1.00 98.06 423 GLY A O 1
ATOM 3346 N N . GLU A 1 424 ? 6.303 1.833 1.888 1.00 98.69 424 GLU A N 1
ATOM 3347 C CA . GLU A 1 424 ? 6.944 1.476 0.623 1.00 98.69 424 GLU A CA 1
ATOM 3348 C C . GLU A 1 424 ? 8.131 0.527 0.815 1.00 98.69 424 GLU A C 1
ATOM 3350 O O . GLU A 1 424 ? 8.905 0.646 1.766 1.00 98.69 424 GLU A O 1
ATOM 3355 N N . TRP A 1 425 ? 8.267 -0.420 -0.109 1.00 98.81 425 TRP A N 1
ATOM 3356 C CA . TRP A 1 425 ? 9.412 -1.309 -0.249 1.00 98.81 425 TRP A CA 1
ATOM 3357 C C . TRP A 1 425 ? 10.079 -1.078 -1.599 1.00 98.81 425 TRP A C 1
ATOM 3359 O O . TRP A 1 425 ? 9.414 -1.163 -2.635 1.00 98.81 425 TRP A O 1
ATOM 3369 N N . ASP A 1 426 ? 11.400 -0.921 -1.582 1.00 98.69 426 ASP A N 1
ATOM 3370 C CA . ASP A 1 426 ? 12.196 -0.770 -2.797 1.00 98.69 426 ASP A CA 1
ATOM 3371 C C . ASP A 1 426 ? 13.113 -1.969 -2.998 1.00 98.69 426 ASP A C 1
ATOM 3373 O O . ASP A 1 426 ? 13.838 -2.382 -2.089 1.00 98.69 426 ASP A O 1
ATOM 3377 N N . PHE A 1 427 ? 13.095 -2.549 -4.192 1.00 98.69 427 PHE A N 1
ATOM 3378 C CA . PHE A 1 427 ? 13.845 -3.760 -4.523 1.00 98.69 427 PHE A CA 1
ATOM 3379 C C . PHE A 1 427 ? 14.143 -3.830 -6.021 1.00 98.69 427 PHE A C 1
ATOM 3381 O O . PHE A 1 427 ? 13.569 -3.103 -6.832 1.00 98.69 427 PHE A O 1
ATOM 3388 N N . ILE A 1 428 ? 15.067 -4.716 -6.399 1.00 98.56 428 ILE A N 1
ATOM 3389 C CA . ILE A 1 428 ? 15.418 -4.940 -7.803 1.00 98.56 428 ILE A CA 1
ATOM 3390 C C . ILE A 1 428 ? 15.041 -6.358 -8.209 1.00 98.56 428 ILE A C 1
ATOM 3392 O O . ILE A 1 428 ? 15.579 -7.341 -7.692 1.00 98.56 428 ILE A O 1
ATOM 3396 N N . LEU A 1 429 ? 14.122 -6.446 -9.167 1.00 98.50 429 LEU A N 1
ATOM 3397 C CA . LEU A 1 429 ? 13.734 -7.703 -9.784 1.00 98.50 429 LEU A CA 1
ATOM 3398 C C . LEU A 1 429 ? 14.642 -8.033 -10.967 1.00 98.50 429 LEU A C 1
ATOM 3400 O O . LEU A 1 429 ? 15.039 -7.148 -11.722 1.00 98.50 429 LEU A O 1
ATOM 3404 N N . SER A 1 430 ? 14.954 -9.311 -11.152 1.00 96.44 430 SER A N 1
ATOM 3405 C CA . SER A 1 430 ? 15.728 -9.809 -12.290 1.00 96.44 430 SER A CA 1
ATOM 3406 C C . SER A 1 430 ? 15.395 -11.273 -12.580 1.00 96.44 430 SER A C 1
ATOM 3408 O O . SER A 1 430 ? 14.771 -11.962 -11.774 1.00 96.44 430 SER A O 1
ATOM 3410 N N . ASP A 1 431 ? 15.872 -11.784 -13.713 1.00 93.56 431 ASP A N 1
ATOM 3411 C CA . ASP A 1 431 ? 15.738 -13.185 -14.126 1.00 93.56 431 ASP A CA 1
ATOM 3412 C C . ASP A 1 431 ? 16.650 -14.150 -13.343 1.00 93.56 431 ASP A C 1
ATOM 3414 O O . ASP A 1 431 ? 16.733 -15.342 -13.652 1.00 93.56 431 ASP A O 1
ATOM 3418 N N . ARG A 1 432 ? 17.335 -13.681 -12.300 1.00 93.69 432 ARG A N 1
ATOM 3419 C CA . ARG A 1 432 ? 18.243 -14.469 -11.460 1.00 93.69 432 ARG A CA 1
ATOM 3420 C C . ARG A 1 432 ? 18.298 -13.924 -10.039 1.00 93.69 432 ARG A C 1
ATOM 3422 O O . ARG A 1 432 ? 17.841 -12.819 -9.767 1.00 93.69 432 ARG A O 1
ATOM 3429 N N . GLU A 1 433 ? 18.888 -14.718 -9.155 1.00 95.00 433 GLU A N 1
ATOM 3430 C CA . GLU A 1 433 ? 19.107 -14.374 -7.753 1.00 95.00 433 GLU A CA 1
ATOM 3431 C C . GLU A 1 433 ? 20.605 -14.291 -7.486 1.00 95.00 433 GLU A C 1
ATOM 3433 O O . GLU A 1 433 ? 21.332 -15.274 -7.646 1.00 95.00 433 GLU A O 1
ATOM 3438 N N . GLU A 1 434 ? 21.077 -13.108 -7.108 1.00 94.56 434 GLU A N 1
ATOM 3439 C CA . GLU A 1 434 ? 22.476 -12.888 -6.756 1.00 94.56 434 GLU A CA 1
ATOM 3440 C C . GLU A 1 434 ? 22.648 -11.628 -5.908 1.00 94.56 434 GLU A C 1
ATOM 3442 O O . GLU A 1 434 ? 21.768 -10.768 -5.829 1.00 94.56 434 GLU A O 1
ATOM 3447 N N . LYS A 1 435 ? 23.832 -11.506 -5.303 1.00 94.69 435 LYS A N 1
ATOM 3448 C CA . LYS A 1 435 ? 24.271 -10.276 -4.653 1.00 94.69 435 LYS A CA 1
ATOM 3449 C C . LYS A 1 435 ? 25.318 -9.576 -5.517 1.00 94.69 435 LYS A C 1
ATOM 3451 O O . LYS A 1 435 ? 26.499 -9.931 -5.489 1.00 94.69 435 LYS A O 1
ATOM 3456 N N . VAL A 1 436 ? 24.893 -8.576 -6.280 1.00 94.94 436 VAL A N 1
ATOM 3457 C CA . VAL A 1 436 ? 25.750 -7.792 -7.172 1.00 94.94 436 VAL A CA 1
ATOM 3458 C C . VAL A 1 436 ? 26.745 -6.986 -6.339 1.00 94.94 436 VAL A C 1
ATOM 3460 O O . VAL A 1 436 ? 26.373 -6.259 -5.414 1.00 94.94 436 VAL A O 1
ATOM 3463 N N . MET A 1 437 ? 28.034 -7.176 -6.635 1.00 90.56 437 MET A N 1
ATOM 3464 C CA . MET A 1 437 ? 29.161 -6.541 -5.935 1.00 90.56 437 MET A CA 1
ATOM 3465 C C . MET A 1 437 ? 29.168 -6.746 -4.411 1.00 90.56 437 MET A C 1
ATOM 3467 O O . MET A 1 437 ? 29.785 -5.981 -3.680 1.00 90.56 437 MET A O 1
ATOM 3471 N N . ASN A 1 438 ? 28.507 -7.798 -3.911 1.00 90.88 438 ASN A N 1
ATOM 3472 C CA . ASN A 1 438 ? 28.265 -8.031 -2.482 1.00 90.88 438 ASN A CA 1
ATOM 3473 C C . ASN A 1 438 ? 27.475 -6.917 -1.762 1.00 90.88 438 ASN A C 1
ATOM 3475 O O . ASN A 1 438 ? 27.415 -6.933 -0.527 1.00 90.88 438 ASN A O 1
ATOM 3479 N N . ILE A 1 439 ? 26.826 -6.007 -2.496 1.00 90.44 439 ILE A N 1
ATOM 3480 C CA . ILE A 1 439 ? 26.094 -4.850 -1.955 1.00 90.44 439 ILE A CA 1
ATOM 3481 C C . ILE A 1 439 ? 24.595 -5.003 -2.219 1.00 90.44 439 ILE A C 1
ATOM 3483 O O . ILE A 1 439 ? 23.808 -5.035 -1.275 1.00 90.44 439 ILE A O 1
ATOM 3487 N N . ILE A 1 440 ? 24.211 -5.170 -3.484 1.00 95.50 440 ILE A N 1
ATOM 3488 C CA . ILE A 1 440 ? 22.816 -5.119 -3.934 1.00 95.50 440 ILE A CA 1
ATOM 3489 C C . ILE A 1 440 ? 22.287 -6.532 -4.142 1.00 95.50 440 ILE A C 1
ATOM 3491 O O . ILE A 1 440 ? 22.883 -7.306 -4.886 1.00 95.50 440 ILE A O 1
ATOM 3495 N N . ASN A 1 441 ? 21.172 -6.872 -3.501 1.00 96.44 441 ASN A N 1
ATOM 3496 C CA . ASN A 1 441 ? 20.480 -8.128 -3.773 1.00 96.44 441 ASN A CA 1
ATOM 3497 C C . ASN A 1 441 ? 19.515 -7.930 -4.943 1.00 96.44 441 ASN A C 1
ATOM 3499 O O . ASN A 1 441 ? 18.810 -6.923 -4.996 1.00 96.44 441 ASN A O 1
ATOM 3503 N N . ILE A 1 442 ? 19.482 -8.900 -5.852 1.00 97.50 442 ILE A N 1
ATOM 3504 C CA . ILE A 1 442 ? 18.489 -8.990 -6.923 1.00 97.50 442 ILE A CA 1
ATOM 3505 C C . ILE A 1 442 ? 17.820 -10.358 -6.864 1.00 97.50 442 ILE A C 1
ATOM 3507 O O . ILE A 1 442 ? 18.430 -11.329 -6.407 1.00 97.50 442 ILE A O 1
ATOM 3511 N N . GLY A 1 443 ? 16.577 -10.448 -7.325 1.00 96.88 443 GLY A N 1
ATOM 3512 C CA . GLY A 1 443 ? 15.844 -11.709 -7.300 1.00 96.88 443 GLY A CA 1
ATOM 3513 C C . GLY A 1 443 ? 14.634 -11.725 -8.218 1.00 96.88 443 GLY A C 1
ATOM 3514 O O . GLY A 1 443 ? 14.210 -10.701 -8.739 1.00 96.88 443 GLY A O 1
ATOM 3515 N N . ARG A 1 444 ? 14.047 -12.906 -8.402 1.00 96.81 444 ARG A N 1
ATOM 3516 C CA . ARG A 1 444 ? 12.884 -13.095 -9.289 1.00 96.81 444 ARG A CA 1
ATOM 3517 C C . ARG A 1 444 ? 11.558 -12.669 -8.667 1.00 96.81 444 ARG A C 1
ATOM 3519 O O . ARG A 1 444 ? 10.566 -12.506 -9.372 1.00 96.81 444 ARG A O 1
ATOM 3526 N N . GLN A 1 445 ? 11.524 -12.536 -7.347 1.00 96.94 445 GLN A N 1
ATOM 3527 C CA . GLN A 1 445 ? 10.319 -12.213 -6.604 1.00 96.94 445 GLN A CA 1
ATOM 3528 C C . GLN A 1 445 ? 10.677 -11.485 -5.314 1.00 96.94 445 GLN A C 1
ATOM 3530 O O . GLN A 1 445 ? 11.557 -11.927 -4.575 1.00 96.94 445 GLN A O 1
ATOM 3535 N N . PHE A 1 446 ? 9.934 -10.424 -5.024 1.00 98.38 446 PHE A N 1
ATOM 3536 C CA . PHE A 1 446 ? 9.883 -9.798 -3.709 1.00 98.38 446 PHE A CA 1
ATOM 3537 C C . PHE A 1 446 ? 8.618 -10.234 -2.972 1.00 98.38 446 PHE A C 1
ATOM 3539 O O . PHE A 1 446 ? 7.577 -10.442 -3.601 1.00 98.38 446 PHE A O 1
ATOM 3546 N N . ARG A 1 447 ? 8.707 -10.340 -1.643 1.00 98.12 447 ARG A N 1
ATOM 3547 C CA . ARG A 1 447 ? 7.565 -10.589 -0.766 1.00 98.12 447 ARG A CA 1
ATOM 3548 C C . ARG A 1 447 ? 7.465 -9.517 0.310 1.00 98.12 447 ARG A C 1
ATOM 3550 O O . ARG A 1 447 ? 8.344 -9.424 1.161 1.00 98.12 447 ARG A O 1
ATOM 3557 N N . GLY A 1 448 ? 6.339 -8.814 0.317 1.00 97.81 448 GLY A N 1
ATOM 3558 C CA . GLY A 1 448 ? 5.844 -8.052 1.457 1.00 97.81 448 GLY A CA 1
ATOM 3559 C C . GLY A 1 448 ? 4.719 -8.803 2.174 1.00 97.81 448 GLY A C 1
ATOM 3560 O O . GLY A 1 448 ? 4.042 -9.660 1.605 1.00 97.81 448 GLY A O 1
ATOM 3561 N N . VAL A 1 449 ? 4.488 -8.477 3.433 1.00 97.75 449 VAL A N 1
ATOM 3562 C CA . VAL A 1 449 ? 3.373 -8.946 4.250 1.00 97.75 449 VAL A CA 1
ATOM 3563 C C . VAL A 1 449 ? 2.797 -7.737 4.961 1.00 97.75 449 VAL A C 1
ATOM 3565 O O . VAL A 1 449 ? 3.529 -6.936 5.540 1.00 97.75 449 VAL A O 1
ATOM 3568 N N . SER A 1 450 ? 1.475 -7.616 4.940 1.00 97.81 450 SER A N 1
ATOM 3569 C CA . SER A 1 450 ? 0.788 -6.674 5.813 1.00 97.81 450 SER A CA 1
ATOM 3570 C C . SER A 1 450 ? -0.216 -7.353 6.707 1.00 97.81 450 SER A C 1
ATOM 3572 O O . SER A 1 450 ? -0.877 -8.302 6.289 1.00 97.81 450 SER A O 1
ATOM 3574 N N . VAL A 1 451 ? -0.352 -6.825 7.916 1.00 98.25 451 VAL A N 1
ATOM 3575 C CA . VAL A 1 451 ? -1.358 -7.255 8.880 1.00 98.25 451 VAL A CA 1
ATOM 3576 C C . VAL A 1 451 ? -2.219 -6.060 9.243 1.00 98.25 451 VAL A C 1
ATOM 3578 O O . VAL A 1 451 ? -1.718 -5.075 9.776 1.00 98.25 451 VAL A O 1
ATOM 3581 N N . TYR A 1 452 ? -3.509 -6.173 8.972 1.00 98.25 452 TYR A N 1
ATOM 3582 C CA . TYR A 1 452 ? -4.510 -5.146 9.236 1.00 98.25 452 TYR A CA 1
ATOM 3583 C C . TYR A 1 452 ? -5.400 -5.566 10.385 1.00 98.25 452 TYR A C 1
ATOM 3585 O O . TYR A 1 452 ? -5.729 -6.749 10.479 1.00 98.25 452 TYR A O 1
ATOM 3593 N N . GLY A 1 453 ? -5.898 -4.621 11.172 1.00 97.81 453 GLY A N 1
ATOM 3594 C CA . GLY A 1 453 ? -6.985 -4.916 12.092 1.00 97.81 453 GLY A CA 1
ATOM 3595 C C . GLY A 1 453 ? -7.601 -3.699 12.759 1.00 97.81 453 GLY A C 1
ATOM 3596 O O . GLY A 1 453 ? -7.143 -2.568 12.592 1.00 97.81 453 GLY A O 1
ATOM 3597 N N . VAL A 1 454 ? -8.679 -3.964 13.500 1.00 98.38 454 VAL A N 1
ATOM 3598 C CA . VAL A 1 454 ? -9.352 -2.986 14.361 1.00 98.38 454 VAL A CA 1
ATOM 3599 C C . VAL A 1 454 ? -9.777 -3.665 15.666 1.00 98.38 454 VAL A C 1
ATOM 3601 O O . VAL A 1 454 ? -10.354 -4.756 15.654 1.00 98.38 454 VAL A O 1
ATOM 3604 N N . THR A 1 455 ? -9.492 -3.024 16.797 1.00 98.00 455 THR A N 1
ATOM 3605 C CA . THR A 1 455 ? -9.772 -3.497 18.160 1.00 98.00 455 THR A CA 1
ATOM 3606 C C . THR A 1 455 ? -10.423 -2.401 18.993 1.00 98.00 455 THR A C 1
ATOM 3608 O O . THR A 1 455 ? -10.562 -1.254 18.564 1.00 98.00 455 THR A O 1
ATOM 3611 N N . ASP A 1 456 ? -10.861 -2.761 20.199 1.00 98.25 456 ASP A N 1
ATOM 3612 C CA . ASP A 1 456 ? -11.119 -1.756 21.226 1.00 98.25 456 ASP A CA 1
ATOM 3613 C C . ASP A 1 456 ? -9.785 -1.104 21.640 1.00 98.25 456 ASP A C 1
ATOM 3615 O O . ASP A 1 456 ? -8.729 -1.723 21.514 1.00 98.25 456 ASP A O 1
ATOM 3619 N N . LEU A 1 457 ? -9.838 0.138 22.119 1.00 98.06 457 LEU A N 1
ATOM 3620 C CA . LEU A 1 457 ? -8.701 0.773 22.786 1.00 98.06 457 LEU A CA 1
ATOM 3621 C C . LEU A 1 457 ? -8.584 0.207 24.205 1.00 98.06 457 LEU A C 1
ATOM 3623 O O . LEU A 1 457 ? -9.503 0.383 25.011 1.00 98.06 457 LEU A O 1
ATOM 3627 N N . ASN A 1 458 ? -7.475 -0.466 24.501 1.00 97.88 458 ASN A N 1
ATOM 3628 C CA . ASN A 1 458 ? -7.193 -1.072 25.798 1.00 97.88 458 ASN A CA 1
ATOM 3629 C C . ASN A 1 458 ? -6.221 -0.198 26.597 1.00 97.88 458 ASN A C 1
ATOM 3631 O O . ASN A 1 458 ? -6.575 0.331 27.652 1.00 97.88 458 ASN A O 1
ATOM 3635 N N . ASP A 1 459 ? -5.008 -0.055 26.077 1.00 97.25 459 ASP A N 1
ATOM 3636 C CA . ASP A 1 459 ? -3.889 0.666 26.687 1.00 97.25 459 ASP A CA 1
ATOM 3637 C C . ASP A 1 459 ? -2.974 1.338 25.655 1.00 97.25 459 ASP A C 1
ATOM 3639 O O . ASP A 1 459 ? -1.959 1.909 26.045 1.00 97.25 459 ASP A O 1
ATOM 3643 N N . GLY A 1 460 ? -3.342 1.317 24.368 1.00 97.44 460 GLY A N 1
ATOM 3644 C CA . GLY A 1 460 ? -2.685 2.136 23.356 1.00 97.44 460 GLY A CA 1
ATOM 3645 C C . GLY A 1 460 ? -2.726 3.619 23.725 1.00 97.44 460 GLY A C 1
ATOM 3646 O O . GLY A 1 460 ? -3.698 4.111 24.308 1.00 97.44 460 GLY A O 1
ATOM 3647 N N . ASP A 1 461 ? -1.661 4.334 23.395 1.00 97.50 461 ASP A N 1
ATOM 3648 C CA . ASP A 1 461 ? -1.519 5.746 23.723 1.00 97.50 4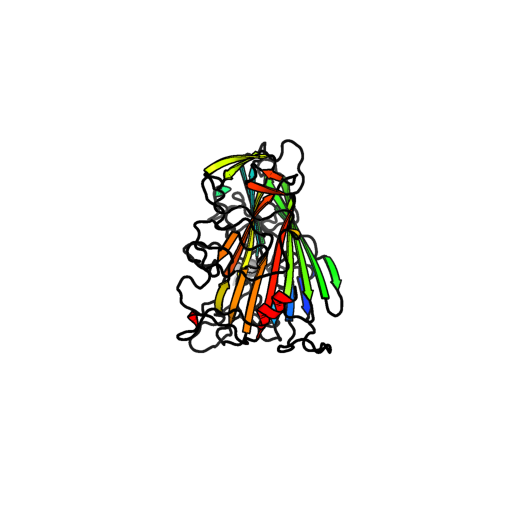61 ASP A CA 1
ATOM 3649 C C . ASP A 1 461 ? -0.768 6.487 22.616 1.00 97.50 461 ASP A C 1
ATOM 3651 O O . ASP A 1 461 ? -0.057 5.880 21.808 1.00 97.50 461 ASP A O 1
ATOM 3655 N N . ASP A 1 462 ? -0.971 7.797 22.576 1.00 96.62 462 ASP A N 1
ATOM 3656 C CA . ASP A 1 462 ? -0.381 8.692 21.590 1.00 96.62 462 ASP A CA 1
ATOM 3657 C C . ASP A 1 462 ? 0.036 10.006 22.263 1.00 96.62 462 ASP A C 1
ATOM 3659 O O . ASP A 1 462 ? -0.741 10.638 22.989 1.00 96.62 462 ASP A O 1
ATOM 3663 N N . ALA A 1 463 ? 1.278 10.435 22.040 1.00 94.62 463 ALA A N 1
ATOM 3664 C CA . ALA A 1 463 ? 1.863 11.598 22.703 1.00 94.62 463 ALA A CA 1
ATOM 3665 C C . ALA A 1 463 ? 1.096 12.906 22.420 1.00 94.62 463 ALA A C 1
ATOM 3667 O O . ALA A 1 463 ? 1.095 13.825 23.250 1.00 94.62 463 ALA A O 1
ATOM 3668 N N . ASN A 1 464 ? 0.393 13.004 21.291 1.00 93.25 464 ASN A N 1
ATOM 3669 C CA . ASN A 1 464 ? -0.403 14.166 20.912 1.00 93.25 464 ASN A CA 1
ATOM 3670 C C . ASN A 1 464 ? -1.807 14.175 21.547 1.00 93.25 464 ASN A C 1
ATOM 3672 O O . ASN A 1 464 ? -2.531 15.168 21.420 1.00 93.25 464 ASN A O 1
ATOM 3676 N N . MET A 1 465 ? -2.184 13.158 22.333 1.00 92.44 465 MET A N 1
ATOM 3677 C CA . MET A 1 465 ? -3.423 13.156 23.129 1.00 92.44 465 MET A CA 1
ATOM 3678 C C . MET A 1 465 ? -3.411 14.156 24.296 1.00 92.44 465 MET A C 1
ATOM 3680 O O . MET A 1 465 ? -4.483 14.490 24.822 1.00 92.44 465 MET A O 1
ATOM 3684 N N . GLY A 1 466 ? -2.237 14.666 24.684 1.00 89.88 466 GLY A N 1
ATOM 3685 C CA . GLY A 1 466 ? -2.067 15.753 25.648 1.00 89.88 466 GLY A CA 1
ATOM 3686 C C . GLY A 1 466 ? -1.013 15.473 26.722 1.00 89.88 466 GLY A C 1
ATOM 3687 O O . GLY A 1 466 ? -0.276 14.498 26.681 1.00 89.88 466 GLY A O 1
ATOM 3688 N N . SER A 1 467 ? -0.946 16.345 27.732 1.00 91.75 467 SER A N 1
ATOM 3689 C CA . SER A 1 467 ? 0.026 16.202 28.826 1.00 91.75 467 SER A CA 1
ATOM 3690 C C . SER A 1 467 ? -0.161 14.887 29.593 1.00 91.75 467 SER A C 1
ATOM 3692 O O . SER A 1 467 ? -1.248 14.628 30.109 1.00 91.75 467 SER A O 1
ATOM 3694 N N . GLY A 1 468 ? 0.915 14.106 29.718 1.00 92.38 468 GLY A N 1
ATOM 3695 C CA . GLY A 1 468 ? 0.930 12.818 30.419 1.00 92.38 468 GLY A CA 1
ATOM 3696 C C . GLY A 1 468 ? 0.707 11.596 29.525 1.00 92.38 468 GLY A C 1
ATOM 3697 O O . GLY A 1 468 ? 0.780 10.486 30.045 1.00 92.38 468 GLY A O 1
ATOM 3698 N N . HIS A 1 469 ? 0.475 11.805 28.229 1.00 95.25 469 HIS A N 1
ATOM 3699 C CA . HIS A 1 469 ? 0.390 10.752 27.221 1.00 95.25 469 HIS A CA 1
ATOM 3700 C C . HIS A 1 469 ? 1.756 10.497 26.561 1.00 95.25 469 HIS A C 1
ATOM 3702 O O . HIS A 1 469 ? 2.594 11.401 26.510 1.00 95.25 469 HIS A O 1
ATOM 3708 N N . ASN A 1 470 ? 1.987 9.274 26.084 1.00 95.31 470 ASN A N 1
ATOM 3709 C CA . ASN A 1 470 ? 3.177 8.868 25.326 1.00 95.31 470 ASN A CA 1
ATOM 3710 C C . ASN A 1 470 ? 2.768 7.972 24.153 1.00 95.31 470 ASN A C 1
ATOM 3712 O O . ASN A 1 470 ? 1.655 7.465 24.137 1.00 95.31 470 ASN A O 1
ATOM 3716 N N . ASN A 1 471 ? 3.682 7.707 23.222 1.00 96.44 471 ASN A N 1
ATOM 3717 C CA . ASN A 1 471 ? 3.449 6.702 22.188 1.00 96.44 471 ASN A CA 1
ATOM 3718 C C . ASN A 1 471 ? 3.552 5.302 22.806 1.00 96.44 471 ASN A C 1
ATOM 3720 O O . ASN A 1 471 ? 4.589 4.924 23.359 1.00 96.44 471 ASN A O 1
ATOM 3724 N N . LEU A 1 472 ? 2.450 4.554 22.765 1.00 97.50 472 LEU A N 1
ATOM 3725 C CA . LEU A 1 472 ? 2.381 3.166 23.209 1.00 97.50 472 LEU A CA 1
ATOM 3726 C C . LEU A 1 472 ? 1.508 2.345 22.254 1.00 97.50 472 LEU A C 1
ATOM 3728 O O . LEU A 1 472 ? 0.330 2.651 22.051 1.00 97.50 472 LEU A O 1
ATOM 3732 N N . LEU A 1 473 ? 2.070 1.267 21.699 1.00 97.81 473 LEU A N 1
ATOM 3733 C CA . LEU A 1 473 ? 1.289 0.270 20.966 1.00 97.81 473 LEU A CA 1
ATOM 3734 C C . LEU A 1 473 ? 0.311 -0.436 21.905 1.00 97.81 473 LEU A C 1
ATOM 3736 O O . LEU A 1 473 ? 0.698 -0.914 22.971 1.00 97.81 473 LEU A O 1
ATOM 3740 N N . ASP A 1 474 ? -0.942 -0.543 21.473 1.00 98.62 474 ASP A N 1
ATOM 3741 C CA . ASP A 1 474 ? -1.996 -1.225 22.209 1.00 98.62 474 ASP A CA 1
ATOM 3742 C C . ASP A 1 474 ? -1.645 -2.703 22.408 1.00 98.62 474 ASP A C 1
ATOM 3744 O O . ASP A 1 474 ? -1.200 -3.412 21.497 1.00 98.62 474 ASP A O 1
ATOM 3748 N N . SER A 1 475 ? -1.865 -3.191 23.623 1.00 97.81 475 SER A N 1
ATOM 3749 C CA . SER A 1 475 ? -1.540 -4.560 24.002 1.00 97.81 475 SER A CA 1
ATOM 3750 C C . SER A 1 475 ? -2.283 -5.600 23.164 1.00 97.81 475 SER A C 1
ATOM 3752 O O . SER A 1 475 ? -1.726 -6.668 22.902 1.00 97.81 475 SER A O 1
ATOM 3754 N N . GLU A 1 476 ? -3.505 -5.314 22.700 1.00 97.69 476 GLU A N 1
ATOM 3755 C CA . GLU A 1 476 ? -4.237 -6.231 21.827 1.00 97.69 476 GLU A CA 1
ATOM 3756 C C . GLU A 1 476 ? -3.632 -6.276 20.423 1.00 97.69 476 GLU A C 1
ATOM 3758 O O . GLU A 1 476 ? -3.558 -7.356 19.839 1.00 97.69 476 GLU A O 1
ATOM 3763 N N . VAL A 1 477 ? -3.125 -5.150 19.911 1.00 97.81 477 VAL A N 1
ATOM 3764 C CA . VAL A 1 477 ? -2.375 -5.101 18.645 1.00 97.81 477 VAL A CA 1
ATOM 3765 C C . VAL A 1 477 ? -1.120 -5.966 18.748 1.00 97.81 477 VAL A C 1
ATOM 3767 O O . VAL A 1 477 ? -0.895 -6.832 17.903 1.00 97.81 477 VAL A O 1
ATOM 3770 N N . LEU A 1 478 ? -0.342 -5.817 19.824 1.00 96.56 478 LEU A N 1
ATOM 3771 C CA . LEU A 1 478 ? 0.836 -6.655 20.070 1.00 96.56 478 LEU A CA 1
ATOM 3772 C C . LEU A 1 478 ? 0.470 -8.137 20.212 1.00 96.56 478 LEU A C 1
ATOM 3774 O O . LEU A 1 478 ? 1.161 -8.998 19.670 1.00 96.56 478 LEU A O 1
ATOM 3778 N N . TYR A 1 479 ? -0.616 -8.462 20.917 1.00 95.81 479 TYR A N 1
ATOM 3779 C CA . TYR A 1 479 ? -1.103 -9.838 21.032 1.00 95.81 479 TYR A CA 1
ATOM 3780 C C . TYR A 1 479 ? -1.433 -10.440 19.658 1.00 95.81 479 TYR A C 1
ATOM 3782 O O . TYR A 1 479 ? -1.027 -11.564 19.375 1.00 95.81 479 TYR A O 1
ATOM 3790 N N . GLN A 1 480 ? -2.121 -9.688 18.798 1.00 95.19 480 GLN A N 1
ATOM 3791 C CA . GLN A 1 480 ? -2.461 -10.103 17.435 1.00 95.19 480 GLN A CA 1
ATOM 3792 C C . GLN A 1 480 ? -1.207 -10.343 16.579 1.00 95.19 480 GLN A C 1
ATOM 3794 O O . GLN A 1 480 ? -1.072 -11.402 15.965 1.00 95.19 480 GLN A O 1
ATOM 3799 N N . LEU A 1 481 ? -0.248 -9.412 16.597 1.00 96.06 481 LEU A N 1
ATOM 3800 C CA . LEU A 1 481 ? 0.997 -9.531 15.829 1.00 96.06 481 LEU A CA 1
ATOM 3801 C C . LEU A 1 481 ? 1.890 -10.690 16.294 1.00 96.06 481 LEU A C 1
ATOM 3803 O O . LEU A 1 481 ? 2.542 -11.314 15.463 1.00 96.06 481 LEU A O 1
ATOM 3807 N N . ASN A 1 482 ? 1.888 -11.018 17.589 1.00 93.38 482 ASN A N 1
ATOM 3808 C CA . ASN A 1 482 ? 2.653 -12.143 18.143 1.00 93.38 482 ASN A CA 1
ATOM 3809 C C . ASN A 1 482 ? 2.065 -13.528 17.808 1.00 93.38 482 ASN A C 1
ATOM 3811 O O . ASN A 1 482 ? 2.730 -14.541 18.018 1.00 93.38 482 ASN A O 1
ATOM 3815 N N . GLU A 1 483 ? 0.818 -13.595 17.337 1.00 88.94 483 GLU A N 1
ATOM 3816 C CA . GLU A 1 483 ? 0.142 -14.848 16.965 1.00 88.94 483 GLU A CA 1
ATOM 3817 C C . GLU A 1 483 ? 0.345 -15.229 15.488 1.00 88.94 483 GLU A C 1
ATOM 3819 O O . GLU A 1 483 ? -0.148 -16.279 15.060 1.00 88.94 483 GLU A O 1
ATOM 3824 N N . ILE A 1 484 ? 1.004 -14.368 14.707 1.00 84.50 484 ILE A N 1
ATOM 3825 C CA . ILE A 1 484 ? 1.242 -14.528 13.263 1.00 84.50 484 ILE A CA 1
ATOM 3826 C C . ILE A 1 484 ? 2.638 -15.071 13.009 1.00 84.50 484 ILE A C 1
ATOM 3828 O O . ILE A 1 484 ? 3.580 -14.563 13.655 1.00 84.50 484 ILE A O 1
#

Nearest PDB structures (foldseek):
  5xqg-assembly4_G  TM=3.381E-01  e=9.962E-02  Penicillium chrysogenum
  5xq3-assembly1_B  TM=3.547E-01  e=1.623E-01  Penicillium chrysogenum
  5xqj-assembly2_C  TM=3.372E-01  e=3.110E-01  Penicillium chrysogenum
  5xqj-assembly3_H  TM=3.015E-01  e=1.306E-01  Penicillium chrysogenum

Sequence (484 aa):
MKKPVIAMLTATVIVVSFLGVSLFSQTVQAADPTAWYMTVNGVLDSDTYVLYPYASKSLKVGFSKFGELIDSNRNVGLEYAGARDPFAAPAGPSIDESRLPKKVWINGWYIDIRYVHEDWGPRNVWAGALFADKGDYGKNWIRVDNDYTYPLHPRLESDETFDDKGLELDGFNVIPGLVNGGRKTNGTAITEPIIVLYDGPRLFVAMSVTHIYDWYEETDENLHLVDVVLTIMFNKVKKQVVVIKDVKFIDQAKFVIADLPITTPEGEDITIPRALLVQFSNREEWDLGAKGVANTVDYSSYVHFYTKGTAPNDNESEGQPTVYNDAWTMLPTLPANVTYGGVKINAWGPEPKTNGTYDVAQIISNDKKYVGWHAFWPSLSDWSADAARGSVKTWFRAMKADDPHWIDSYSGSEPFLAPLIVGEWDFILSDREEKVMNIINIGRQFRGVSVYGVTDLNDGDDANMGSGHNNLLDSEVLYQLNEI

Foldseek 3Di:
DPPVVVVVVVVVVVVVVVVVVVVPPDPPPPDADQLQKDKDKFCQLPDPDPDQPADRWFWMWMDGLQAWRADLVWQAGTAINQCPGFQRPPRTRDHPPPAGDQQPRWWWKKKWKWFQFLPPGTDIKIWIDTQHLNQDGDAAEFAADCPLDDDDHQVDLVSDFQNAWGFGDDQLDGDDDTDGYNGYMNADKDKDGKAWPDDDNFKTKIKIKMWGWHADPVVRDTHTFWIWMWIWMDGSSAFKIKIKTKIFGDDDDPRTTAWAWKAFQVRRIDTDGAKMKMKMKIKGWTLGADPPPPPDDHSFKWKFKQACFAAAQRHDRRFAWAPDAPVNWLWFFAAFQMGHPNFAQFQHDRDDHRTATWTKMWIAYPVRWKIKMKTKPRGFRAKAQALCDDPQNCNTDGDGRNGHRHRTDPVLADRDHIGIMMGIGIAMEGPAFDCVVVHHTYYRMGIMMMMIGMDTQDPAFPPSVDPPTHGDDGPSNVVSRHVD

Mean predicted aligned error: 6.46 Å

Radius of gyration: 24.08 Å; Cα contacts (8 Å, |Δi|>4): 1345; chains: 1; bounding box: 84×54×70 Å

Solvent-accessible surface area (backbone atoms only — not comparable to full-atom values): 24684 Å² total; per-residue (Å²): 131,63,72,70,59,55,56,51,53,53,52,50,51,52,53,51,56,55,50,50,57,68,76,64,60,69,80,77,74,75,74,69,63,70,79,42,41,44,76,48,75,32,44,26,58,74,54,85,72,93,79,70,94,60,86,61,54,26,31,30,41,10,26,30,22,73,62,19,54,37,11,78,92,56,31,30,6,53,24,28,64,76,69,38,7,30,48,26,34,45,38,49,75,57,69,39,71,91,81,45,36,66,25,61,33,33,29,25,34,40,38,37,38,38,34,23,32,60,86,78,38,79,45,79,38,38,40,26,34,23,40,15,59,68,76,22,46,50,71,60,40,21,32,36,60,47,87,74,75,82,95,84,68,35,88,39,76,88,55,62,53,70,86,53,59,17,27,37,42,62,72,92,40,74,42,93,63,80,40,64,33,15,22,35,23,58,23,48,58,46,61,46,72,59,42,77,78,41,83,55,96,49,41,36,31,34,37,22,40,34,42,37,22,42,55,41,77,96,76,76,42,73,47,68,48,35,38,44,35,37,39,42,36,36,39,19,64,46,48,44,35,38,36,40,37,37,44,32,54,48,85,72,68,86,83,41,55,29,59,27,70,37,28,44,63,88,69,48,79,46,70,42,76,37,30,35,43,35,39,40,28,42,41,37,36,39,34,54,14,48,74,84,45,86,99,56,54,63,21,5,20,36,53,44,41,35,30,51,43,53,44,56,74,27,91,54,73,51,37,39,84,49,80,62,26,44,90,74,39,82,27,46,34,39,48,32,45,31,25,47,96,89,37,44,47,25,42,18,46,55,22,39,42,83,77,13,33,28,18,35,39,41,34,35,18,65,77,68,52,34,31,36,38,42,33,32,29,43,36,45,18,41,48,19,31,48,23,71,42,90,92,75,46,44,74,63,49,81,70,38,34,84,49,74,27,28,26,34,52,87,81,72,60,50,51,35,66,40,42,22,34,33,45,26,42,35,35,38,35,20,90,50,74,50,55,55,94,80,70,45,58,30,9,44,40,39,53,39,37,35,42,35,37,48,47,69,52,83,64,46,42,42,46,60,80,39,95,93,45,44,78,38,82,28,61,67,61,55,53,56,58,71,76,91

Secondary structure (DSSP, 8-state):
--HHHHHHHHHHHHHHHHHHHHHT----PPPPPGGGEEEEE--TTT-------S----EEEEEETTS-S-BTTTTBSEEETTTB-SSSSSSSS---TTT--GGG--EEEEEEEEEEETTTEEEEEEEEEESB-SS-B--S-EE--GGG--SS--SSGGG--TTS-EEEEETTEEEEEEE--SEEESSEEEEPPPEEEEE-SSEEEEEEEEEEEEEEGGGTEEEEEEEEEEEEEEETTSSEEEEEEEEEEPPPPTTTB-EEEEE-TTS-EEEEESEEEEEEEEEEE---SPTT-TTS-TTEEEEEEE-SS-BTTB-S--PEE-S--GGG-SSPPPPTT-EETTEE--SS-----SS-EEEEEEEEETTS-EEEEEEEESPPSEEES-TT-TTT-GGGS---TTS---SS-TTS--SEE--EEEEEEEEEEESS-EEETTTEEEESEEEEEEEEEEEE-SS-B-GGG-TT---B--HHHHHHHHT-

pLDDT: mean 91.94, std 11.66, range [32.38, 98.88]